Protein AF-0000000080996269 (afdb_homodimer)

Nearest PDB structures (foldseek):
  6e4b-assembly2_C  TM=9.126E-01  e=2.487E-17  Escherichia coli K-12
  6e4b-assembly2_D  TM=9.092E-01  e=4.351E-17  Escherichia coli K-12
  6nru-assembly5_E  TM=9.101E-01  e=2.639E-16  Shigella flexneri 2a
  4ij6-assembly1_B  TM=9.355E-01  e=2.632E-15  Hydrogenobacter thermophilus TK-6
  4ij5-assembly1_B  TM=9.378E-01  e=7.552E-14  Hydrogenobacter thermophilus TK-6

Secondary structure (DSSP, 8-state):
------------------------------------------------------S--TTSS--SSSS--SS-EEEEEEE---BHHHHTTB--TT-S---B-HHHHHHHHHHHHHTTT---SEEEE-SSHHHHHHHHHHHTT--S-EEE-GGGSPPP-GGGTT-BHHHHHHHSHHHHHHHHH-GGG--BTTB-HHHHHHHHHHHHHHHHHHSS-SEEEEEE-HHHHHHHHHHHTT--GGGTTSB---TT-EEEEEE-TT--EEEEEEEE-GGGSSSSPPP-/---------------------------------------------------------TTSS--SSSS--SS-EEEEEEE---BHHHHTTB--TT-S---B-HHHHHHHHHHHHHTTT---SEEEE-SSHHHHHHHHHHHTT--S-EEE-GGGSPPP-GGGTT-BHHHHHHHSHHHHHHHHH-GGG--BTTB-HHHHHHHHHHHHHHHHHHSS-SEEEEEE-HHHHHHHHHHHHT--GGGTTSB---TT-EEEEEE-TT--EEEEEEEE-GGGSSSSPPP-

Solvent-accessible surface area (backbone atoms only — not comparable to full-atom values): 30002 Å² total; per-residue (Å²): 140,87,82,86,83,90,75,86,73,76,86,78,84,77,80,75,81,80,75,78,73,77,73,76,78,74,75,74,73,74,72,74,71,74,70,71,70,73,63,73,71,68,65,72,78,70,68,66,79,58,60,40,80,73,86,57,44,54,68,13,25,59,51,60,55,83,45,73,38,98,55,49,35,36,42,34,39,31,27,24,27,38,24,48,33,60,76,64,44,28,36,50,50,56,57,61,80,41,37,58,31,72,67,9,50,50,39,19,50,37,49,26,55,22,45,64,60,44,79,56,56,33,33,40,24,10,68,44,42,28,18,33,54,27,42,53,58,38,47,62,93,55,95,52,56,76,45,72,38,76,60,40,42,39,53,66,55,67,91,52,41,68,37,35,49,71,53,39,44,68,77,40,44,67,63,42,48,34,50,50,50,38,39,43,75,28,70,59,96,93,34,38,50,45,50,53,40,44,52,35,24,49,51,38,50,33,56,59,65,72,36,90,70,42,28,37,38,34,26,22,36,61,66,40,46,42,30,39,54,33,49,42,67,66,44,59,52,61,37,58,45,25,50,42,49,29,40,45,13,34,29,33,37,39,26,46,40,54,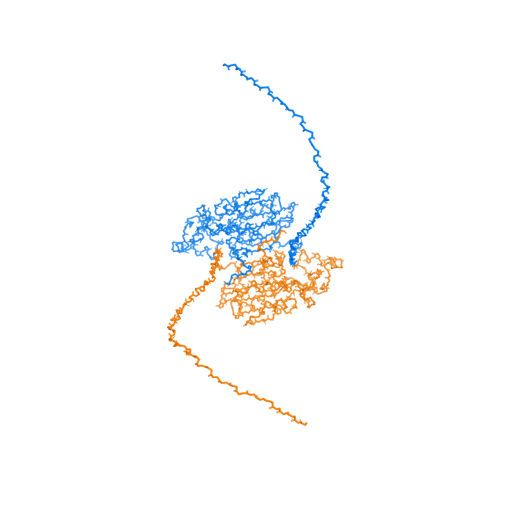34,21,31,25,41,50,29,32,33,39,51,49,52,71,40,91,75,42,45,49,84,98,141,82,89,82,82,84,84,89,81,86,86,83,88,82,79,76,82,75,82,76,74,76,75,78,79,74,73,73,73,72,71,73,72,73,69,70,67,69,60,74,71,66,64,70,76,68,66,66,78,57,61,38,80,73,85,57,44,55,67,11,25,59,50,59,53,84,46,74,38,97,54,50,34,37,42,37,39,30,26,24,27,39,25,49,35,61,75,63,46,28,38,49,49,54,57,60,79,41,36,57,32,73,68,9,48,50,40,20,47,36,49,28,55,22,44,62,61,45,81,55,57,32,37,40,22,10,69,43,42,28,19,34,54,28,42,53,58,39,47,60,93,55,97,50,55,76,45,73,37,76,62,40,42,38,53,68,56,68,90,52,41,67,37,36,50,73,53,40,4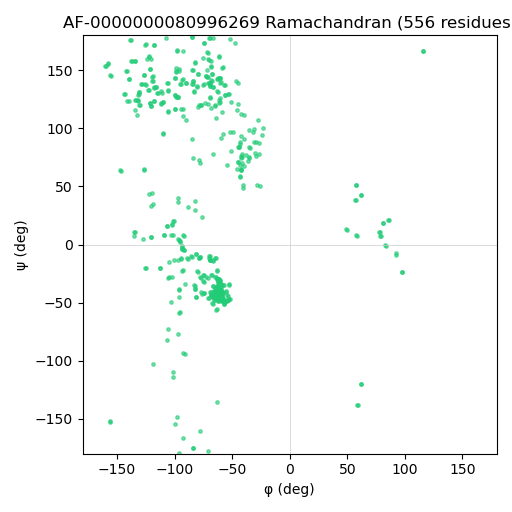4,68,77,39,43,67,63,45,48,34,50,50,49,38,39,43,75,27,69,56,96,93,35,38,50,45,49,52,40,44,53,34,25,48,51,37,49,33,56,59,65,71,38,89,71,42,27,38,37,35,26,22,36,60,66,41,47,41,29,41,54,32,51,42,68,64,45,59,52,61,39,56,45,25,50,44,50,29,39,45,13,34,29,31,36,39,28,46,39,53,33,21,29,26,41,50,29,32,34,40,51,51,50,71,40,93,75,43,43,49,84,95

Organism: Clitoria ternatea (NCBI:txid43366)

pLDDT: mean 80.55, std 27.1, range [15.41, 98.81]

Radius of gyration: 36.07 Å; Cα contacts (8 Å, |Δi|>4): 1103; chains: 2; bounding box: 85×115×119 Å

Sequence (560 aa):
MGSAGFVLCSPSISSSHPFSKPLPTLSLIRCSTSTSELTPDKLPTTGFSLTGGAYDFKKATISLTNELLSSPKKVTLLRHGLSTWNSESRIQGSSDLSVLTKAGEDQAERCKNALQNIYFDQCLASPISRAKQTAEIIWQGRDKPLVYLDSLKEISLYHLEGMKNVDAKQIYPKEYTIWREDPANFQMNGRYPVRDLWKAARDCWKEMLLSSGESFLVVTHKSILRALTCTALGLGPERFRSIDINNGGICVFNFNNRGEAMLEAFNMTAHMYSDHVYPGMGSAGFVLCSPSISSSHPFSKPLPTLSLIRCSTSTSELTPDKLPTTGFSLTGGAYDFKKATISLTNELLSSPKKVTLLRHGLSTWNSESRIQGSSDLSVLTKAGEDQAERCKNALQNIYFDQCLASPISRAKQTAEIIWQGRDKPLVYLDSLKEISLYHLEGMKNVDAKQIYPKEYTIWREDPANFQMNGRYPVRDLWKAARDCWKEMLLSSGESFLVVTHKSILRALTCTALGLGPERFRSIDINNGGICVFNFNNRGEAMLEAFNMTAHMYSDHVYPG

InterPro domains:
  IPR013078 Histidine phosphatase superfamily, clade-1 [PF00300] (76-263)
  IPR013078 Histidine phosphatase superfamily, clade-1 [SM00855] (74-228)
  IPR013078 Histidine phosphatase superfamily, clade-1 [cd07067] (74-267)
  IPR029033 Histidine phosphatase superfamily [G3DSA:3.40.50.1240] (73-277)
  IPR029033 Histidine phosphatase superfamily [SSF53254] (73-272)
  IPR050275 Phosphoglycerate Mutase/Phosphatase [PTHR48100] (69-259)

Structure (mmCIF, N/CA/C/O bac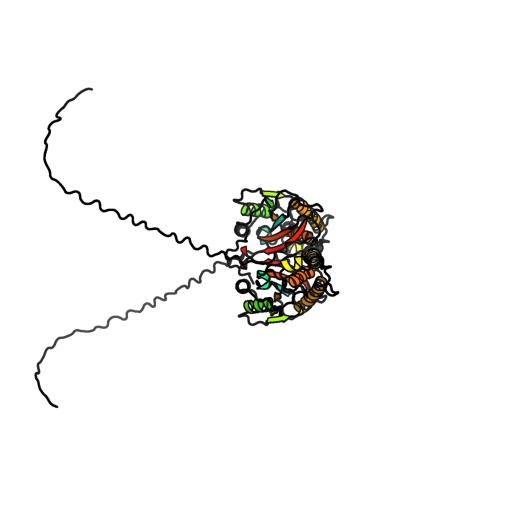kbone):
data_AF-0000000080996269-model_v1
#
loop_
_entity.id
_entity.type
_entity.pdbx_description
1 polymer 2-carboxy-D-arabinitol-1-phosphatase
#
loop_
_atom_site.group_PDB
_atom_site.id
_atom_site.type_symbol
_atom_site.label_atom_id
_atom_site.label_alt_id
_atom_site.label_comp_id
_atom_site.label_asym_id
_atom_site.label_entity_id
_atom_site.label_seq_id
_atom_site.pdbx_PDB_ins_code
_atom_site.Cartn_x
_atom_site.Cartn_y
_atom_site.Cartn_z
_atom_site.occupancy
_atom_site.B_iso_or_equiv
_atom_site.auth_seq_id
_atom_site.auth_comp_id
_atom_site.auth_asym_id
_atom_site.auth_atom_id
_atom_site.pdbx_PDB_model_num
ATOM 1 N N . MET A 1 1 ? 43.562 24.312 86.062 1 18.19 1 MET A N 1
ATOM 2 C CA . MET A 1 1 ? 44.094 23.672 87.25 1 18.19 1 MET A CA 1
ATOM 3 C C . MET A 1 1 ? 44.531 22.234 86.938 1 18.19 1 MET A C 1
ATOM 5 O O . MET A 1 1 ? 43.875 21.531 86.188 1 18.19 1 MET A O 1
ATOM 9 N N . GLY A 1 2 ? 45.531 21.562 87.5 1 19.39 2 GLY A N 1
ATOM 10 C CA . GLY A 1 2 ? 46.781 20.875 87.188 1 19.39 2 GLY A CA 1
ATOM 11 C C . GLY A 1 2 ? 46.625 19.359 87.188 1 19.39 2 GLY A C 1
ATOM 12 O O . GLY A 1 2 ? 47.156 18.672 86.312 1 19.39 2 GLY A O 1
ATOM 13 N N . SER A 1 3 ? 46.031 18.688 88.188 1 15.96 3 SER A N 1
ATOM 14 C CA . SER A 1 3 ? 46.969 17.812 88.875 1 15.96 3 SER A CA 1
ATOM 15 C C . SER A 1 3 ? 46.969 16.406 88.312 1 15.96 3 SER A C 1
ATOM 17 O O . SER A 1 3 ? 48.031 15.875 87.938 1 15.96 3 SER A O 1
ATOM 19 N N . ALA A 1 4 ? 46.156 15.391 88.875 1 16.23 4 ALA A N 1
ATOM 20 C CA . ALA A 1 4 ? 46.781 14.414 89.75 1 16.23 4 ALA A CA 1
ATOM 21 C C . ALA A 1 4 ? 47.125 13.117 89.062 1 16.23 4 ALA A C 1
ATOM 23 O O . ALA A 1 4 ? 46.562 12.844 88 1 16.23 4 ALA A O 1
ATOM 24 N N . GLY A 1 5 ? 47.094 11.984 89.75 1 16.58 5 GLY A N 1
ATOM 25 C CA . GLY A 1 5 ? 48.219 11.141 90.125 1 16.58 5 GLY A CA 1
ATOM 26 C C . GLY A 1 5 ? 48.281 9.852 89.312 1 16.58 5 GLY A C 1
ATOM 27 O O . GLY A 1 5 ? 49.344 9.539 88.75 1 16.58 5 GLY A O 1
ATOM 28 N N . PHE A 1 6 ? 47.5 8.797 89.688 1 17.94 6 PHE A N 1
ATOM 29 C CA . PHE A 1 6 ? 48.094 7.648 90.375 1 17.94 6 PHE A CA 1
ATOM 30 C C . PHE A 1 6 ? 48.344 6.523 89.375 1 17.94 6 PHE A C 1
ATOM 32 O O . PHE A 1 6 ? 47.594 6.344 88.375 1 17.94 6 PHE A O 1
ATOM 39 N N . VAL A 1 7 ? 49.312 5.652 89.562 1 18.64 7 VAL A N 1
ATOM 40 C CA . VAL A 1 7 ? 50.438 4.941 88.938 1 18.64 7 VAL A CA 1
ATOM 41 C C . VAL A 1 7 ? 50 3.51 88.625 1 18.64 7 VAL A C 1
ATOM 43 O O . VAL A 1 7 ? 50.375 2.973 87.562 1 18.64 7 VAL A O 1
ATOM 46 N N . LEU A 1 8 ? 49.031 2.793 89.312 1 17.86 8 LEU A N 1
ATOM 47 C CA . LEU A 1 8 ? 49.594 1.562 89.812 1 17.86 8 LEU A CA 1
ATOM 48 C C . LEU A 1 8 ? 49.562 0.45 88.75 1 17.86 8 LEU A C 1
ATOM 50 O O . LEU A 1 8 ? 48.5 0.043 88.312 1 17.86 8 LEU A O 1
ATOM 54 N N . CYS A 1 9 ? 50.469 0.2 87.938 1 18.3 9 CYS A N 1
ATOM 55 C CA . CYS A 1 9 ? 50.531 -0.545 86.688 1 18.3 9 CYS A CA 1
ATOM 56 C C . CYS A 1 9 ? 50.688 -2.039 86.938 1 18.3 9 CYS A C 1
ATOM 58 O O . CYS A 1 9 ? 50.969 -2.805 86 1 18.3 9 CYS A O 1
ATOM 60 N N . SER A 1 10 ? 50.125 -2.484 88.125 1 17.25 10 SER A N 1
ATOM 61 C CA . SER A 1 10 ? 50.969 -3.619 88.438 1 17.25 10 SER A CA 1
ATOM 62 C C . SER A 1 10 ? 50.875 -4.723 87.375 1 17.25 10 SER A C 1
ATOM 64 O O . SER A 1 10 ? 49.969 -4.727 86.562 1 17.25 10 SER A O 1
ATOM 66 N N . PRO A 1 11 ? 50.75 -6.059 87.938 1 19.25 11 PRO A N 1
ATOM 67 C CA . PRO A 1 11 ? 51.625 -7.23 87.875 1 19.25 11 PRO A CA 1
ATOM 68 C C . PRO A 1 11 ? 51.188 -8.211 86.75 1 19.25 11 PRO A C 1
ATOM 70 O O . PRO A 1 11 ? 50.062 -8.148 86.312 1 19.25 11 PRO A O 1
ATOM 73 N N . SER A 1 12 ? 51.875 -9.344 86.562 1 19.5 12 SER A N 1
ATOM 74 C CA . SER A 1 12 ? 52.594 -10.195 85.625 1 19.5 12 SER A CA 1
ATOM 75 C C . SER A 1 12 ? 51.75 -11.43 85.25 1 19.5 12 SER A C 1
ATOM 77 O O . SER A 1 12 ? 52.031 -12.078 84.25 1 19.5 12 SER A O 1
ATOM 79 N N . ILE A 1 13 ? 50.656 -11.781 86 1 20.16 13 ILE A N 1
ATOM 80 C CA . ILE A 1 13 ? 50.781 -13.211 86.312 1 20.16 13 ILE A CA 1
ATOM 81 C C . ILE A 1 13 ? 50.531 -14.008 85.062 1 20.16 13 ILE A C 1
ATOM 83 O O . ILE A 1 13 ? 49.625 -13.672 84.25 1 20.16 13 ILE A O 1
ATOM 87 N N . SER A 1 14 ? 51.094 -15.211 84.812 1 19.98 14 SER A N 1
ATOM 88 C CA . SER A 1 14 ? 51.719 -16.109 83.812 1 19.98 14 SER A CA 1
ATOM 89 C C . SER A 1 14 ? 50.688 -17.094 83.25 1 19.98 14 SER A C 1
ATOM 91 O O . SER A 1 14 ? 50.906 -17.719 82.25 1 19.98 14 SER A O 1
ATOM 93 N N . SER A 1 15 ? 49.469 -17.234 83.875 1 19.7 15 SER A N 1
ATOM 94 C CA . SER A 1 15 ? 49.188 -18.656 83.938 1 19.7 15 SER A CA 1
ATOM 95 C C . SER A 1 15 ? 48.969 -19.25 82.562 1 19.7 15 SER A C 1
ATOM 97 O O . SER A 1 15 ? 48.688 -18.531 81.625 1 19.7 15 SER A O 1
ATOM 99 N N . SER A 1 16 ? 48.75 -20.609 82.5 1 20.98 16 SER A N 1
ATOM 100 C CA . SER A 1 16 ? 49.125 -21.859 81.875 1 20.98 16 SER A CA 1
ATOM 101 C C . SER A 1 16 ? 48.125 -22.25 80.812 1 20.98 16 SER A C 1
ATOM 103 O O . SER A 1 16 ? 48.438 -23.016 79.875 1 20.98 16 SER A O 1
ATOM 105 N N . HIS A 1 17 ? 46.938 -21.672 80.688 1 22.39 17 HIS A N 1
ATOM 106 C CA . HIS A 1 17 ? 45.969 -22.734 80.438 1 22.39 17 HIS A CA 1
ATOM 107 C C . HIS A 1 17 ? 46.219 -23.344 79.062 1 22.39 17 HIS A C 1
ATOM 109 O O . HIS A 1 17 ? 46.719 -22.672 78.188 1 22.39 17 HIS A O 1
ATOM 115 N N . PRO A 1 18 ? 45.719 -24.609 78.938 1 23.78 18 PRO A N 1
ATOM 116 C CA . PRO A 1 18 ? 46.031 -25.781 78.125 1 23.78 18 PRO A CA 1
ATOM 117 C C . PRO A 1 18 ? 45.656 -25.594 76.688 1 23.78 18 PRO A C 1
ATOM 119 O O . PRO A 1 18 ? 44.938 -24.672 76.312 1 23.78 18 PRO A O 1
ATOM 122 N N . PHE A 1 19 ? 45.875 -26.688 75.875 1 20.86 19 PHE A N 1
ATOM 123 C CA . PHE A 1 19 ? 46.312 -27.094 74.562 1 20.86 19 PHE A CA 1
ATOM 124 C C . PHE A 1 19 ? 45.125 -27.109 73.625 1 20.86 19 PHE A C 1
ATOM 126 O O . PHE A 1 19 ? 45.281 -27.469 72.438 1 20.86 19 PHE A O 1
ATOM 133 N N . SER A 1 20 ? 44.125 -26.281 73.75 1 19.97 20 SER A N 1
ATOM 134 C CA . SER A 1 20 ? 42.969 -26.797 73.062 1 19.97 20 SER A CA 1
ATOM 135 C C . SER A 1 20 ? 43.25 -27.031 71.562 1 19.97 20 SER A C 1
ATOM 137 O O . SER A 1 20 ? 43.875 -26.172 70.938 1 19.97 20 SER A O 1
ATOM 139 N N . LYS A 1 21 ? 43.188 -28.391 71.25 1 26.33 21 LYS A N 1
ATOM 140 C CA . LYS A 1 21 ? 43.469 -29 69.938 1 26.33 21 LYS A CA 1
ATOM 141 C C . LYS A 1 21 ? 42.781 -28.25 68.812 1 26.33 21 LYS A C 1
ATOM 143 O O . LYS A 1 21 ? 41.719 -27.672 69 1 26.33 21 LYS A O 1
ATOM 148 N N . PRO A 1 22 ? 43.5 -28.125 67.688 1 23.33 22 PRO A N 1
ATOM 149 C CA . PRO A 1 22 ? 43.25 -27.25 66.562 1 23.33 22 PRO A CA 1
ATOM 150 C C . PRO A 1 22 ? 41.969 -27.625 65.812 1 23.33 22 PRO A C 1
ATOM 152 O O . PRO A 1 22 ? 41.75 -28.781 65.5 1 23.33 22 PRO A O 1
ATOM 155 N N . LEU A 1 23 ? 40.812 -27.281 66.312 1 23.77 23 LEU A N 1
ATOM 156 C CA . LEU A 1 23 ? 39.656 -27.828 65.625 1 23.77 23 LEU A CA 1
ATOM 157 C C . LEU A 1 23 ? 39.844 -27.672 64.125 1 23.77 23 LEU A C 1
ATOM 159 O O . LEU A 1 23 ? 40.281 -26.641 63.625 1 23.77 23 LEU A O 1
ATOM 163 N N . PRO A 1 24 ? 39.812 -28.891 63.406 1 23.16 24 PRO A N 1
ATOM 164 C CA . PRO A 1 24 ? 40.094 -29 61.969 1 23.16 24 PRO A CA 1
ATOM 165 C C . PRO A 1 24 ? 39.281 -28.016 61.125 1 23.16 24 PRO A C 1
ATOM 167 O O . PRO A 1 24 ? 38.188 -27.594 61.562 1 23.16 24 PRO A O 1
ATOM 170 N N . THR A 1 25 ? 39.969 -27.172 60.344 1 23.28 25 THR A N 1
ATOM 171 C CA . THR A 1 25 ? 39.469 -26.156 59.438 1 23.28 25 THR A CA 1
ATOM 172 C C . THR A 1 25 ? 38.438 -26.734 58.5 1 23.28 25 THR A C 1
ATOM 174 O O . THR A 1 25 ? 38.688 -27.734 57.812 1 23.28 25 THR A O 1
ATOM 177 N N . LEU A 1 26 ? 37.219 -26.875 58.969 1 22.61 26 LEU A N 1
ATOM 178 C CA . LEU A 1 26 ? 36.125 -27.312 58.094 1 22.61 26 LEU A CA 1
ATOM 179 C C . LEU A 1 26 ? 36.25 -26.656 56.719 1 22.61 26 LEU A C 1
ATOM 181 O O . LEU A 1 26 ? 36.281 -25.422 56.625 1 22.61 26 LEU A O 1
ATOM 185 N N . SER A 1 27 ? 36.938 -27.297 55.781 1 21.64 27 SER A N 1
ATOM 186 C CA . SER A 1 27 ? 37.031 -26.875 54.375 1 21.64 27 SER A CA 1
ATOM 187 C C . SER A 1 27 ? 35.656 -26.484 53.844 1 21.64 27 SER A C 1
ATOM 189 O O . SER A 1 27 ? 34.688 -27.266 53.938 1 21.64 27 SER A O 1
ATOM 191 N N . LEU A 1 28 ? 35.25 -25.266 54.094 1 22.92 28 LEU A N 1
ATOM 192 C CA . LEU A 1 28 ? 34.031 -24.75 53.469 1 22.92 28 LEU A CA 1
ATOM 193 C C . LEU A 1 28 ? 34 -25.125 52 1 22.92 28 LEU A C 1
ATOM 195 O O . LEU A 1 28 ? 34.875 -24.781 51.219 1 22.92 28 LEU A O 1
ATOM 199 N N . ILE A 1 29 ? 33.531 -26.359 51.719 1 23.12 29 ILE A N 1
ATOM 200 C CA . ILE A 1 29 ? 33.219 -26.734 50.344 1 23.12 29 ILE A CA 1
ATOM 201 C C . ILE A 1 29 ? 32.469 -25.609 49.656 1 23.12 29 ILE A C 1
ATOM 203 O O . ILE A 1 29 ? 31.391 -25.203 50.094 1 23.12 29 ILE A O 1
ATOM 207 N N . ARG A 1 30 ? 33.25 -24.625 49.125 1 23.91 30 ARG A N 1
ATOM 208 C CA . ARG A 1 30 ? 32.656 -23.625 48.219 1 23.91 30 ARG A CA 1
ATOM 209 C C . ARG A 1 30 ? 31.719 -24.266 47.219 1 23.91 30 ARG A C 1
ATOM 211 O O . ARG A 1 30 ? 32.156 -25.062 46.375 1 23.91 30 ARG A O 1
ATOM 218 N N . CYS A 1 31 ? 30.578 -24.797 47.656 1 22.66 31 CYS A N 1
ATOM 219 C CA . CYS A 1 31 ? 29.609 -25.203 46.656 1 22.66 31 CYS A CA 1
ATOM 220 C C . CYS A 1 31 ? 29.516 -24.172 45.531 1 22.66 31 CYS A C 1
ATOM 222 O O . CYS A 1 31 ? 29.156 -23.016 45.781 1 22.66 31 CYS A O 1
ATOM 224 N N . SER A 1 32 ? 30.5 -24.203 44.625 1 24.2 32 SER A N 1
ATOM 225 C CA . SER A 1 32 ? 30.375 -23.453 43.375 1 24.2 32 SER A CA 1
ATOM 226 C C . SER A 1 32 ? 28.969 -23.609 42.781 1 24.2 32 SER A C 1
ATOM 228 O O . SER A 1 32 ? 28.594 -24.688 42.344 1 24.2 32 SER A O 1
ATOM 230 N N . THR A 1 33 ? 27.922 -23.25 43.5 1 24.81 33 THR A N 1
ATOM 231 C CA . THR A 1 33 ? 26.641 -23.266 42.812 1 24.81 33 THR A CA 1
ATOM 232 C C . THR A 1 33 ? 26.75 -22.625 41.438 1 24.81 33 THR A C 1
ATOM 234 O O . THR A 1 33 ? 26.969 -21.422 41.344 1 24.81 33 THR A O 1
ATOM 237 N N . SER A 1 34 ? 27.422 -23.297 40.469 1 25.44 34 SER A N 1
ATOM 238 C CA . SER A 1 34 ? 27.297 -22.906 39.094 1 25.44 34 SER A CA 1
ATOM 239 C C . SER A 1 34 ? 25.844 -22.594 38.719 1 25.44 34 SER A C 1
ATOM 241 O O . SER A 1 34 ? 25.016 -23.5 38.656 1 25.44 34 SER A O 1
ATOM 243 N N . THR A 1 35 ? 25.219 -21.656 39.375 1 27.34 35 THR A N 1
ATOM 244 C CA . THR A 1 35 ? 23.922 -21.25 38.844 1 27.34 35 THR A CA 1
ATOM 245 C C . THR A 1 35 ? 23.984 -21.125 37.312 1 27.34 35 THR A C 1
ATOM 247 O O . THR A 1 35 ? 24.672 -20.25 36.781 1 27.34 35 THR A O 1
ATOM 250 N N . SER A 1 36 ? 24.016 -22.25 36.625 1 26.62 36 SER A N 1
ATOM 251 C CA . SER A 1 36 ? 23.766 -22.188 35.188 1 26.62 36 SER A CA 1
ATOM 252 C C . SER A 1 36 ? 22.625 -21.219 34.875 1 26.62 36 SER A C 1
ATOM 254 O O . SER A 1 36 ? 21.469 -21.453 35.25 1 26.62 36 SER A O 1
ATOM 256 N N . GLU A 1 37 ? 22.891 -19.969 35.062 1 28.53 37 GLU A N 1
ATOM 257 C CA . GLU A 1 37 ? 21.922 -19.031 34.531 1 28.53 37 GLU A CA 1
ATOM 258 C C . GLU A 1 37 ? 21.375 -19.531 33.188 1 28.53 37 GLU A C 1
ATOM 260 O O . GLU A 1 37 ? 22.109 -19.672 32.219 1 28.53 37 GLU A O 1
ATOM 265 N N . LEU A 1 38 ? 20.438 -20.531 33.25 1 27.67 38 LEU A N 1
ATOM 266 C CA . LEU A 1 38 ? 19.656 -20.766 32.031 1 27.67 38 LEU A CA 1
ATOM 267 C C . LEU A 1 38 ? 19.375 -19.469 31.297 1 27.67 38 LEU A C 1
ATOM 269 O O . LEU A 1 38 ? 18.75 -18.562 31.844 1 27.67 38 LEU A O 1
ATOM 273 N N . THR A 1 39 ? 20.422 -19.016 30.656 1 27.36 39 THR A N 1
ATOM 274 C CA . THR A 1 39 ? 20.125 -17.953 29.703 1 27.36 39 THR A CA 1
ATOM 275 C C . THR A 1 39 ? 18.766 -18.188 29.047 1 27.36 39 THR A C 1
ATOM 277 O O . THR A 1 39 ? 18.453 -19.297 28.625 1 27.36 39 THR A O 1
ATOM 280 N N . PRO A 1 40 ? 17.75 -17.516 29.562 1 29.61 40 PRO A N 1
ATOM 281 C CA . PRO A 1 40 ? 16.5 -17.734 28.828 1 29.61 40 PRO A CA 1
ATOM 282 C C . PRO A 1 40 ? 16.719 -17.984 27.344 1 29.61 40 PRO A C 1
ATOM 284 O O . PRO A 1 40 ? 17.562 -17.328 26.719 1 29.61 40 PRO A O 1
ATOM 287 N N . ASP A 1 41 ? 16.734 -19.203 27 1 27.19 41 ASP A N 1
ATOM 288 C CA . ASP A 1 41 ? 16.656 -19.516 25.578 1 27.19 41 ASP A CA 1
ATOM 289 C C . ASP A 1 41 ? 15.875 -18.453 24.812 1 27.19 41 ASP A C 1
ATOM 291 O O . ASP A 1 41 ? 14.688 -18.25 25.078 1 27.19 41 ASP A O 1
ATOM 295 N N . LYS A 1 42 ? 16.469 -17.312 24.562 1 30.73 42 LYS A N 1
ATOM 296 C CA . LYS A 1 42 ? 15.828 -16.5 23.547 1 30.73 42 LYS A CA 1
ATOM 297 C C . LYS A 1 42 ? 15.086 -17.359 22.531 1 30.73 42 LYS A C 1
ATOM 299 O O . LYS A 1 42 ? 15.672 -18.25 21.922 1 30.73 42 LYS A O 1
ATOM 304 N N . LEU A 1 43 ? 13.906 -17.641 22.797 1 30.27 43 LEU A N 1
ATOM 305 C CA . LEU A 1 43 ? 13.141 -18.25 21.719 1 30.27 43 LEU A CA 1
ATOM 306 C C . LEU A 1 43 ? 13.68 -17.828 20.359 1 30.27 43 LEU A C 1
ATOM 308 O O . LEU A 1 43 ? 13.969 -16.641 20.141 1 30.27 43 LEU A O 1
ATOM 312 N N . PRO A 1 44 ? 14.32 -18.641 19.672 1 31.83 44 PRO A N 1
ATOM 313 C CA . PRO A 1 44 ? 14.711 -18.188 18.344 1 31.83 44 PRO A CA 1
ATOM 314 C C . PRO A 1 44 ? 13.719 -17.203 17.734 1 31.83 44 PRO A C 1
ATOM 316 O O . PRO A 1 44 ? 12.508 -17.438 17.781 1 31.83 44 PRO A O 1
ATOM 319 N N . THR A 1 45 ? 13.781 -15.977 17.906 1 35.5 45 THR A N 1
ATOM 320 C CA . THR A 1 45 ? 13.047 -15.117 16.984 1 35.5 45 THR A CA 1
ATOM 321 C C . THR A 1 45 ? 12.914 -15.773 15.617 1 35.5 45 THR A C 1
ATOM 323 O O . THR A 1 45 ? 13.875 -15.805 14.844 1 35.5 45 THR A O 1
ATOM 326 N N . THR A 1 46 ? 12.492 -16.922 15.438 1 36.59 46 THR A N 1
ATOM 327 C CA . THR A 1 46 ? 12.32 -17.578 14.141 1 36.59 46 THR A CA 1
ATOM 328 C C . THR A 1 46 ? 11.742 -16.594 13.125 1 36.59 46 THR A C 1
ATOM 330 O O . THR A 1 46 ? 10.523 -16.375 13.086 1 36.59 46 THR A O 1
ATOM 333 N N . GLY A 1 47 ? 12.273 -15.438 12.945 1 44.59 47 GLY A N 1
ATOM 334 C CA . GLY A 1 47 ? 11.914 -14.547 11.852 1 44.59 47 GLY A CA 1
ATOM 335 C C . GLY A 1 47 ? 11.594 -15.289 10.57 1 44.59 47 GLY A C 1
ATOM 336 O O . GLY A 1 47 ? 12.438 -16 10.031 1 44.59 47 GLY A O 1
ATOM 337 N N . PHE A 1 48 ? 10.461 -15.727 10.438 1 48.28 48 PHE A N 1
ATOM 338 C CA . PHE A 1 48 ? 10.055 -16.328 9.172 1 48.28 48 PHE A CA 1
ATOM 339 C C . PHE A 1 48 ? 10.562 -15.516 7.996 1 48.28 48 PHE A C 1
ATOM 341 O O . PHE A 1 48 ? 10.539 -14.281 8.031 1 48.28 48 PHE A O 1
ATOM 348 N N . SER A 1 49 ? 11.461 -16.078 7.273 1 54.53 49 SER A N 1
ATOM 349 C CA . SER A 1 49 ? 11.945 -15.469 6.039 1 54.53 49 SER A CA 1
ATOM 350 C C . SER A 1 49 ? 10.789 -15.102 5.117 1 54.53 49 SER A C 1
ATOM 352 O O . SER A 1 49 ? 9.938 -15.945 4.809 1 54.53 49 SER A O 1
ATOM 354 N N . LEU A 1 50 ? 10.336 -13.922 5.105 1 65.38 50 LEU A N 1
ATOM 355 C CA . LEU A 1 50 ? 9.43 -13.438 4.074 1 65.38 50 LEU A CA 1
ATOM 356 C C . LEU A 1 50 ? 10.195 -13.102 2.795 1 65.38 50 LEU A C 1
ATOM 358 O O . LEU A 1 50 ? 11.336 -12.641 2.85 1 65.38 50 LEU A O 1
ATOM 362 N N . THR A 1 51 ? 9.797 -13.797 1.77 1 61.72 51 THR A N 1
ATOM 363 C CA . THR A 1 51 ? 10.445 -13.43 0.515 1 61.72 51 THR A CA 1
ATOM 364 C C . THR A 1 51 ? 9.625 -12.383 -0.23 1 61.72 51 THR A C 1
ATOM 366 O O . THR A 1 51 ? 8.398 -12.477 -0.302 1 61.72 51 THR A O 1
ATOM 369 N N . GLY A 1 52 ? 9.984 -11.133 -0.399 1 56.66 52 GLY A N 1
ATOM 370 C CA . GLY A 1 52 ? 9.508 -10.016 -1.193 1 56.66 52 GLY A CA 1
ATOM 371 C C . GLY A 1 52 ? 10.617 -9.25 -1.881 1 56.66 52 GLY A C 1
ATOM 372 O O . GLY A 1 52 ? 10.383 -8.188 -2.463 1 56.66 52 GLY A O 1
ATOM 373 N N . GLY A 1 53 ? 11.82 -9.734 -1.821 1 56.22 53 GLY A N 1
ATOM 374 C CA . GLY A 1 53 ? 12.969 -8.891 -2.127 1 56.22 53 GLY A CA 1
ATOM 375 C C . GLY A 1 53 ? 13.188 -8.695 -3.615 1 56.22 53 GLY A C 1
ATOM 376 O O . GLY A 1 53 ? 13.922 -9.453 -4.246 1 56.22 53 GLY A O 1
ATOM 377 N N . ALA A 1 54 ? 12.211 -7.816 -4.227 1 56.03 54 ALA A N 1
ATOM 378 C CA . ALA A 1 54 ? 12.617 -7.41 -5.57 1 56.03 54 ALA A CA 1
ATOM 379 C C . ALA A 1 54 ? 13.969 -6.707 -5.547 1 56.03 54 ALA A C 1
ATOM 381 O O . ALA A 1 54 ? 14.109 -5.641 -4.945 1 56.03 54 ALA A O 1
ATOM 382 N N . TYR A 1 55 ? 15.133 -7.363 -5.785 1 56.62 55 TYR A N 1
ATOM 383 C CA . TYR A 1 55 ? 16.484 -6.816 -5.734 1 56.62 55 TYR A CA 1
ATOM 384 C C . TYR A 1 55 ? 16.656 -5.707 -6.762 1 56.62 55 TYR A C 1
ATOM 386 O O . TYR A 1 55 ? 17.359 -4.719 -6.504 1 56.62 55 TYR A O 1
ATOM 394 N N . ASP A 1 56 ? 15.969 -5.816 -7.871 1 71.69 56 ASP A N 1
ATOM 395 C CA . ASP A 1 56 ? 16.156 -4.781 -8.883 1 71.69 56 ASP A CA 1
ATOM 396 C C . ASP A 1 56 ? 14.805 -4.324 -9.445 1 71.69 56 ASP A C 1
ATOM 398 O O . ASP A 1 56 ? 13.992 -5.148 -9.867 1 71.69 56 ASP A O 1
ATOM 402 N N . PHE A 1 57 ? 14.539 -3.064 -9.18 1 81.75 57 PHE A N 1
ATOM 403 C CA . PHE A 1 57 ? 13.305 -2.5 -9.719 1 81.75 57 PHE A CA 1
ATOM 404 C C . PHE A 1 57 ? 13.602 -1.292 -10.594 1 81.75 57 PHE A C 1
ATOM 406 O O . PHE A 1 57 ? 12.914 -0.272 -10.516 1 81.75 57 PHE A O 1
ATOM 413 N N . LYS A 1 58 ? 14.672 -1.542 -11.422 1 81.19 58 LYS A N 1
ATOM 414 C CA . LYS A 1 58 ? 15.008 -0.514 -12.398 1 81.19 58 LYS A CA 1
ATOM 415 C C . LYS A 1 58 ? 13.844 -0.276 -13.359 1 81.19 58 LYS A C 1
ATOM 417 O O . LYS A 1 58 ? 13.242 -1.227 -13.859 1 81.19 58 LYS A O 1
ATOM 422 N N . LYS A 1 59 ? 13.383 1 -13.492 1 82.56 59 LYS A N 1
ATOM 423 C CA . LYS A 1 59 ? 12.359 1.491 -14.414 1 82.56 59 LYS A CA 1
ATOM 424 C C . LYS A 1 59 ? 10.961 1.143 -13.922 1 82.56 59 LYS A C 1
ATOM 426 O O . LYS A 1 59 ? 9.992 1.199 -14.695 1 82.56 59 LYS A O 1
ATOM 431 N N . ALA A 1 60 ? 10.883 0.68 -12.703 1 83.94 60 ALA A N 1
ATOM 432 C CA . ALA A 1 60 ? 9.578 0.351 -12.125 1 83.94 60 ALA A CA 1
ATOM 433 C C . ALA A 1 60 ? 8.688 1.588 -12.039 1 83.94 60 ALA A C 1
ATOM 435 O O . ALA A 1 60 ? 7.469 1.494 -12.164 1 83.94 60 ALA A O 1
ATOM 436 N N . THR A 1 61 ? 9.328 2.691 -11.742 1 87.62 61 THR A N 1
ATOM 437 C CA . THR A 1 61 ? 8.664 3.988 -11.711 1 87.62 61 THR A CA 1
ATOM 438 C C . THR A 1 61 ? 9.547 5.062 -12.344 1 87.62 61 THR A C 1
ATOM 440 O O . THR A 1 61 ? 10.633 4.766 -12.844 1 87.62 61 THR A O 1
ATOM 443 N N . ILE A 1 62 ? 8.945 6.195 -12.406 1 88.62 62 ILE A N 1
ATOM 444 C CA . ILE A 1 62 ? 9.703 7.316 -12.945 1 88.62 62 ILE A CA 1
ATOM 445 C C . ILE A 1 62 ? 10.555 7.945 -11.844 1 88.62 62 ILE A C 1
ATOM 447 O O . ILE A 1 62 ? 10.094 8.086 -10.711 1 88.62 62 ILE A O 1
ATOM 451 N N . SER A 1 63 ? 11.758 8.32 -12.227 1 92.62 63 SER A N 1
ATOM 452 C CA . SER A 1 63 ? 12.664 8.953 -11.273 1 92.62 63 SER A CA 1
ATOM 453 C C . SER A 1 63 ? 12.031 10.195 -10.648 1 92.62 63 SER A C 1
ATOM 455 O O . SER A 1 63 ? 11.445 11.023 -11.352 1 92.62 63 SER A O 1
ATOM 457 N N . LEU A 1 64 ? 12.219 10.32 -9.344 1 93.94 64 LEU A N 1
ATOM 458 C CA . LEU A 1 64 ? 11.688 11.484 -8.641 1 93.94 64 LEU A CA 1
ATOM 459 C C . LEU A 1 64 ? 12.75 12.578 -8.523 1 93.94 64 LEU A C 1
ATOM 461 O O . LEU A 1 64 ? 12.438 13.711 -8.156 1 93.94 64 LEU A O 1
ATOM 465 N N . THR A 1 65 ? 13.969 12.266 -8.812 1 93.25 65 THR A N 1
ATOM 466 C CA . THR A 1 65 ? 15.055 13.219 -8.633 1 93.25 65 THR A CA 1
ATOM 467 C C . THR A 1 65 ? 15.641 13.641 -9.977 1 93.25 65 THR A C 1
ATOM 469 O O . THR A 1 65 ? 16.312 14.664 -10.07 1 93.25 65 THR A O 1
ATOM 472 N N . ASN A 1 66 ? 15.469 12.93 -11.039 1 89.06 66 ASN A N 1
ATOM 473 C CA . ASN A 1 66 ? 16.047 13.141 -12.367 1 89.06 66 ASN A CA 1
ATOM 474 C C . ASN A 1 66 ? 17.578 13.164 -12.32 1 89.06 66 ASN A C 1
ATOM 476 O O . ASN A 1 66 ? 18.219 13.734 -13.203 1 89.06 66 ASN A O 1
ATOM 480 N N . GLU A 1 67 ? 18.172 12.844 -11.203 1 91.5 67 GLU A N 1
ATOM 481 C CA . GLU A 1 67 ? 19.609 12.656 -11.016 1 91.5 67 GLU A CA 1
ATOM 482 C C . GLU A 1 67 ? 19.891 11.391 -10.211 1 91.5 67 GLU A C 1
ATOM 484 O O . GLU A 1 67 ? 19.031 10.914 -9.469 1 91.5 67 GLU A O 1
ATOM 489 N N . LEU A 1 68 ? 21.094 10.898 -10.383 1 92.88 68 LEU A N 1
ATOM 490 C CA . LEU A 1 68 ? 21.469 9.68 -9.68 1 92.88 68 LEU A CA 1
ATOM 491 C C . LEU A 1 68 ? 21.719 9.969 -8.203 1 92.88 68 LEU A C 1
ATOM 493 O O . LEU A 1 68 ? 22.344 10.969 -7.855 1 92.88 68 LEU A O 1
ATOM 497 N N . LEU A 1 69 ? 21.25 9.117 -7.41 1 94.44 69 LEU A N 1
ATOM 498 C CA . LEU A 1 69 ? 21.5 9.18 -5.973 1 94.44 69 LEU A CA 1
ATOM 499 C C . LEU A 1 69 ? 22.812 8.516 -5.621 1 94.44 69 LEU A C 1
ATOM 501 O O . LEU A 1 69 ? 23.234 7.57 -6.297 1 94.44 69 LEU A O 1
ATOM 505 N N . SER A 1 70 ? 23.438 8.992 -4.562 1 92.62 70 SER A N 1
ATOM 506 C CA . SER A 1 70 ? 24.703 8.43 -4.113 1 92.62 70 SER A CA 1
ATOM 507 C C . SER A 1 70 ? 24.516 7.016 -3.566 1 92.62 70 SER A C 1
ATOM 509 O O . SER A 1 70 ? 25.453 6.207 -3.588 1 92.62 70 SER A O 1
ATOM 511 N N . SER A 1 71 ? 23.281 6.746 -3.076 1 94 71 SER A N 1
ATOM 512 C CA . SER A 1 71 ? 22.938 5.438 -2.527 1 94 71 SER A CA 1
ATOM 513 C C . SER A 1 71 ? 21.422 5.207 -2.559 1 94 71 SER A C 1
ATOM 515 O O . SER A 1 71 ? 20.641 6.16 -2.625 1 94 71 SER A O 1
ATOM 517 N N . PRO A 1 72 ? 21.062 3.961 -2.562 1 95.06 72 PRO A N 1
ATOM 518 C CA . PRO A 1 72 ? 19.641 3.693 -2.389 1 95.06 72 PRO A CA 1
ATOM 519 C C . PRO A 1 72 ? 19.078 4.25 -1.078 1 95.06 72 PRO A C 1
ATOM 521 O O . PRO A 1 72 ? 19.828 4.422 -0.113 1 95.06 72 PRO A O 1
ATOM 524 N N . LYS A 1 73 ? 17.844 4.562 -1.06 1 96.81 73 LYS A N 1
ATOM 525 C CA . LYS A 1 73 ? 17.219 5.16 0.116 1 96.81 73 LYS A CA 1
ATOM 526 C C . LYS A 1 73 ? 15.984 4.375 0.546 1 96.81 73 LYS A C 1
ATOM 528 O O . LYS A 1 73 ? 15.305 3.773 -0.288 1 96.81 73 LYS A O 1
ATOM 533 N N . LYS A 1 74 ? 15.75 4.328 1.777 1 97.12 74 LYS A N 1
ATOM 534 C CA . LYS A 1 74 ? 14.516 3.816 2.371 1 97.12 74 LYS A CA 1
ATOM 535 C C . LYS A 1 74 ? 13.797 4.906 3.154 1 97.12 74 LYS A C 1
ATOM 537 O O . LYS A 1 74 ? 14.375 5.539 4.039 1 97.12 74 LYS A O 1
ATOM 542 N N . VAL A 1 75 ? 12.602 5.148 2.816 1 97.94 75 VAL A N 1
ATOM 543 C CA . VAL A 1 75 ? 11.828 6.211 3.451 1 97.94 75 VAL A CA 1
ATOM 544 C C . VAL A 1 75 ? 10.578 5.625 4.102 1 97.94 75 VAL A C 1
ATOM 546 O O . VAL A 1 75 ? 9.766 4.988 3.434 1 97.94 75 VAL A O 1
ATOM 549 N N . THR A 1 76 ? 10.469 5.777 5.363 1 98 76 THR A N 1
ATOM 550 C CA . THR A 1 76 ? 9.289 5.395 6.137 1 98 76 THR A CA 1
ATOM 551 C C . THR A 1 76 ? 8.406 6.609 6.418 1 98 76 THR A C 1
ATOM 553 O O . THR A 1 76 ? 8.844 7.562 7.066 1 98 76 THR A O 1
ATOM 556 N N . LEU A 1 77 ? 7.199 6.586 5.898 1 98.38 77 LEU A N 1
ATOM 557 C CA . LEU A 1 77 ? 6.234 7.664 6.066 1 98.38 77 LEU A CA 1
ATOM 558 C C . LEU A 1 77 ? 5.219 7.32 7.156 1 98.38 77 LEU A C 1
ATOM 560 O O . LEU A 1 77 ? 4.766 6.18 7.246 1 98.38 77 LEU A O 1
ATOM 564 N N . LEU A 1 78 ? 4.848 8.336 7.883 1 97.88 78 LEU A N 1
ATOM 565 C CA . LEU A 1 78 ? 3.936 8.133 9 1 97.88 78 LEU A CA 1
ATOM 566 C C . LEU A 1 78 ? 2.969 9.305 9.133 1 97.88 78 LEU A C 1
ATOM 568 O O . LEU A 1 78 ? 3.387 10.469 9.117 1 97.88 78 LEU A O 1
ATOM 572 N N . ARG A 1 79 ? 1.702 8.969 9.219 1 98.12 79 ARG A N 1
ATOM 573 C CA . ARG A 1 79 ? 0.729 10.008 9.531 1 98.12 79 ARG A CA 1
ATOM 574 C C . ARG A 1 79 ? 0.707 10.305 11.031 1 98.12 79 ARG A C 1
ATOM 576 O O . ARG A 1 79 ? 0.815 9.391 11.852 1 98.12 79 ARG A O 1
ATOM 583 N N . HIS A 1 80 ? 0.46 11.5 11.375 1 98.31 80 HIS A N 1
ATOM 584 C CA . HIS A 1 80 ? 0.408 11.883 12.781 1 98.31 80 HIS A CA 1
ATOM 585 C C . HIS A 1 80 ? -0.698 11.133 13.516 1 98.31 80 HIS A C 1
ATOM 587 O O . HIS A 1 80 ? -1.604 10.586 12.891 1 98.31 80 HIS A O 1
ATOM 593 N N . GLY A 1 81 ? -0.562 11.133 14.867 1 97.19 81 GLY A N 1
ATOM 594 C CA . GLY A 1 81 ? -1.584 10.516 15.695 1 97.19 81 GLY A CA 1
ATOM 595 C C . GLY A 1 81 ? -2.895 11.273 15.695 1 97.19 81 GLY A C 1
ATOM 596 O O . GLY A 1 81 ? -2.979 12.375 15.148 1 97.19 81 GLY A O 1
ATOM 597 N N . LEU A 1 82 ? -3.826 10.719 16.391 1 96.56 82 LEU A N 1
ATOM 598 C CA . LEU A 1 82 ? -5.164 11.289 16.469 1 96.56 82 LEU A CA 1
ATOM 599 C C . LEU A 1 82 ? -5.129 12.688 17.078 1 96.56 82 LEU A C 1
ATOM 601 O O . LEU A 1 82 ? -4.68 12.859 18.219 1 96.56 82 LEU A O 1
ATOM 605 N N . SER A 1 83 ? -5.617 13.625 16.344 1 97.5 83 SER A N 1
ATOM 606 C CA . SER A 1 83 ? -5.629 15.008 16.812 1 97.5 83 SER A CA 1
ATOM 607 C C . SER A 1 83 ? -6.992 15.375 17.391 1 97.5 83 SER A C 1
ATOM 609 O O . SER A 1 83 ? -7.969 14.648 17.219 1 97.5 83 SER A O 1
ATOM 611 N N . THR A 1 84 ? -7.055 16.484 18.078 1 97.31 84 THR A N 1
ATOM 612 C CA . THR A 1 84 ? -8.305 17.016 18.609 1 97.31 84 THR A CA 1
ATOM 613 C C . THR A 1 84 ? -9.305 17.281 17.5 1 97.31 84 THR A C 1
ATOM 615 O O . THR A 1 84 ? -10.484 16.953 17.609 1 97.31 84 THR A O 1
ATOM 618 N N . TRP A 1 85 ? -8.852 17.797 16.359 1 95.5 85 TRP A N 1
ATOM 619 C CA . TRP A 1 85 ? -9.758 18.125 15.266 1 95.5 85 TRP A CA 1
ATOM 620 C C . TRP A 1 85 ? -10.188 16.875 14.508 1 95.5 85 TRP A C 1
ATOM 622 O O . TRP A 1 85 ? -11.266 16.844 13.906 1 95.5 85 TRP A O 1
ATOM 632 N N . ASN A 1 86 ? -9.336 15.844 14.492 1 94 86 ASN A N 1
ATOM 633 C CA . ASN A 1 86 ? -9.82 14.547 14.023 1 94 86 ASN A CA 1
ATOM 634 C C . ASN A 1 86 ? -11.023 14.07 14.836 1 94 86 ASN A C 1
ATOM 636 O O . ASN A 1 86 ? -12.047 13.68 14.266 1 94 86 ASN A O 1
ATOM 640 N N . SER A 1 87 ? -10.844 14.086 16.109 1 93.56 87 SER A N 1
ATOM 641 C CA . SER A 1 87 ? -11.859 13.586 17.031 1 93.56 87 SER A CA 1
ATOM 642 C C . SER A 1 87 ? -13.156 14.383 16.906 1 93.56 87 SER A C 1
ATOM 644 O O . SER A 1 87 ? -14.242 13.836 17.078 1 93.56 87 SER A O 1
ATOM 646 N N . GLU A 1 88 ? -13.008 15.562 16.578 1 94.25 88 GLU A N 1
ATOM 647 C CA . GLU A 1 88 ? -14.164 16.453 16.484 1 94.25 88 GLU A CA 1
ATOM 648 C C . GLU A 1 88 ? -14.703 16.5 15.055 1 94.25 88 GLU A C 1
ATOM 650 O O . GLU A 1 88 ? -15.656 17.219 14.766 1 94.25 88 GLU A O 1
ATOM 655 N N . SER A 1 89 ? -13.992 15.797 14.133 1 94.06 89 SER A N 1
ATOM 656 C CA . SER A 1 89 ? -14.367 15.766 12.727 1 94.06 89 SER A CA 1
ATOM 657 C C . SER A 1 89 ? -14.32 17.172 12.109 1 94.06 89 SER A C 1
ATOM 659 O O . SER A 1 89 ? -15.258 17.578 11.43 1 94.06 89 SER A O 1
ATOM 661 N N . ARG A 1 90 ? -13.312 17.906 12.43 1 95.5 90 ARG A N 1
ATOM 662 C CA . ARG A 1 90 ? -13.078 19.234 11.859 1 95.5 90 ARG A CA 1
ATOM 663 C C . ARG A 1 90 ? -12.102 19.172 10.688 1 95.5 90 ARG A C 1
ATOM 665 O O . ARG A 1 90 ? -11.211 18.312 10.672 1 95.5 90 ARG A O 1
ATOM 672 N N . ILE A 1 91 ? -12.305 20.062 9.805 1 93.25 91 ILE A N 1
ATOM 673 C CA . ILE A 1 91 ? -11.359 20.25 8.711 1 93.25 91 ILE A CA 1
ATOM 674 C C . ILE A 1 91 ? -10.07 20.875 9.234 1 93.25 91 ILE A C 1
ATOM 676 O O . ILE A 1 91 ? -10.094 21.969 9.789 1 93.25 91 ILE A O 1
ATOM 680 N N . GLN A 1 92 ? -8.984 20.234 9.062 1 94.25 92 GLN A N 1
ATOM 681 C CA . GLN A 1 92 ? -7.746 20.703 9.688 1 94.25 92 GLN A CA 1
ATOM 682 C C . GLN A 1 92 ? -6.938 21.562 8.719 1 94.25 92 GLN A C 1
ATOM 684 O O . GLN A 1 92 ? -6.66 22.734 9 1 94.25 92 GLN A O 1
ATOM 689 N N . GLY A 1 93 ? -6.574 20.984 7.551 1 93.88 93 GLY A N 1
ATOM 690 C CA . GLY A 1 93 ? -5.715 21.703 6.621 1 93.88 93 GLY A CA 1
ATOM 691 C C . GLY A 1 93 ? -4.383 22.109 7.227 1 93.88 93 GLY A C 1
ATOM 692 O O . GLY A 1 93 ? -3.77 21.328 7.965 1 93.88 93 GLY A O 1
ATOM 693 N N . SER A 1 94 ? -3.918 23.312 6.949 1 94 94 SER A N 1
ATOM 694 C CA . SER A 1 94 ? -2.6 23.766 7.391 1 94 94 SER A CA 1
ATOM 695 C C . SER A 1 94 ? -2.68 24.469 8.742 1 94 94 SER A C 1
ATOM 697 O O . SER A 1 94 ? -1.688 25.031 9.211 1 94 94 SER A O 1
ATOM 699 N N . SER A 1 95 ? -3.828 24.453 9.375 1 95.69 95 SER A N 1
ATOM 700 C CA . SER A 1 95 ? -3.977 25.094 10.68 1 95.69 95 SER A CA 1
ATOM 701 C C . SER A 1 95 ? -3.082 24.438 11.719 1 95.69 95 SER A C 1
ATOM 703 O O . SER A 1 95 ? -2.949 23.219 11.75 1 95.69 95 SER A O 1
ATOM 705 N N . ASP A 1 96 ? -2.559 25.25 12.555 1 97.19 96 ASP A N 1
ATOM 706 C CA . ASP A 1 96 ? -1.695 24.75 13.617 1 97.19 96 ASP A CA 1
ATOM 707 C C . ASP A 1 96 ? -2.451 24.656 14.945 1 97.19 96 ASP A C 1
ATOM 709 O O . ASP A 1 96 ? -1.837 24.578 16.016 1 97.19 96 ASP A O 1
ATOM 713 N N . LEU A 1 97 ? -3.705 24.625 14.914 1 96.56 97 LEU A N 1
ATOM 714 C CA . LEU A 1 97 ? -4.508 24.734 16.125 1 96.56 97 LEU A CA 1
ATOM 715 C C . LEU A 1 97 ? -4.844 23.359 16.688 1 96.56 97 LEU A C 1
ATOM 717 O O . LEU A 1 97 ? -5.18 23.234 17.859 1 96.56 97 LEU A O 1
ATOM 721 N N . SER A 1 98 ? -4.801 22.391 15.922 1 96.81 98 SER A N 1
ATOM 722 C CA . SER A 1 98 ? -5.09 21.047 16.406 1 96.81 98 SER A CA 1
ATOM 723 C C . SER A 1 98 ? -3.854 20.391 17.016 1 96.81 98 SER A C 1
ATOM 725 O O . SER A 1 98 ? -2.748 20.547 16.5 1 96.81 98 SER A O 1
ATOM 727 N N . VAL A 1 99 ? -4.066 19.719 18.141 1 97.88 99 VAL A N 1
ATOM 728 C CA . VAL A 1 99 ? -2.992 19.031 18.844 1 97.88 99 VAL A CA 1
ATOM 729 C C . VAL A 1 99 ? -3.367 17.562 19.047 1 97.88 99 VAL A C 1
ATOM 731 O O . VAL A 1 99 ? -4.484 17.156 18.734 1 97.88 99 VAL A O 1
ATOM 734 N N . LEU A 1 100 ? -2.422 16.797 19.531 1 98 100 LEU A N 1
ATOM 735 C CA . LEU A 1 100 ? -2.719 15.383 19.75 1 98 100 LEU A CA 1
ATOM 736 C C . LEU A 1 100 ? -3.68 15.219 20.938 1 98 100 LEU A C 1
ATOM 738 O O . LEU A 1 100 ? -3.564 15.922 21.938 1 98 100 LEU A O 1
ATOM 742 N N . THR A 1 101 ? -4.621 14.328 20.797 1 97.5 101 THR A N 1
ATOM 743 C CA . THR A 1 101 ? -5.371 13.836 21.938 1 97.5 101 THR A CA 1
ATOM 744 C C . THR A 1 101 ? -4.527 12.867 22.766 1 97.5 101 THR A C 1
ATOM 746 O O . THR A 1 101 ? -3.414 12.516 22.359 1 97.5 101 THR A O 1
ATOM 749 N N . LYS A 1 102 ? -5.062 12.477 23.891 1 97 102 LYS A N 1
ATOM 750 C CA . LYS A 1 102 ? -4.375 11.438 24.641 1 97 102 LYS A CA 1
ATOM 751 C C . LYS A 1 102 ? -4.242 10.156 23.828 1 97 102 LYS A C 1
ATOM 753 O O . LYS A 1 102 ? -3.189 9.516 23.828 1 97 102 LYS A O 1
ATOM 758 N N . ALA A 1 103 ? -5.266 9.805 23.141 1 94 103 ALA A N 1
ATOM 759 C CA . ALA A 1 103 ? -5.227 8.648 22.25 1 94 103 ALA A CA 1
ATOM 760 C C . ALA A 1 103 ? -4.164 8.828 21.172 1 94 103 ALA A C 1
ATOM 762 O O . ALA A 1 103 ? -3.488 7.871 20.797 1 94 103 ALA A O 1
ATOM 763 N N . GLY A 1 104 ? -4.07 10.008 20.703 1 96.44 104 GLY A N 1
ATOM 764 C CA . GLY A 1 104 ? -3.053 10.312 19.703 1 96.44 104 GLY A CA 1
ATOM 765 C C . GLY A 1 104 ? -1.639 10.156 20.219 1 96.44 104 GLY A C 1
ATOM 766 O O . GLY A 1 104 ? -0.756 9.672 19.516 1 96.44 104 GLY A O 1
ATOM 767 N N . GLU A 1 105 ? -1.445 10.578 21.422 1 97.25 105 GLU A N 1
ATOM 768 C CA . GLU A 1 105 ? -0.15 10.383 22.062 1 97.25 105 GLU A CA 1
ATOM 769 C C . GLU A 1 105 ? 0.161 8.898 22.234 1 97.25 105 GLU A C 1
ATOM 771 O O . GLU A 1 105 ? 1.291 8.469 22 1 97.25 105 GLU A O 1
ATOM 776 N N . ASP A 1 106 ? -0.843 8.211 22.609 1 94.56 106 ASP A N 1
ATOM 777 C CA . ASP A 1 106 ? -0.681 6.766 22.75 1 94.56 106 ASP A CA 1
ATOM 778 C C . ASP A 1 106 ? -0.332 6.121 21.406 1 94.56 106 ASP A C 1
ATOM 780 O O . ASP A 1 106 ? 0.5 5.211 21.344 1 94.56 106 ASP A O 1
ATOM 784 N N . GLN A 1 107 ? -0.94 6.535 20.406 1 93.5 107 GLN A N 1
ATOM 785 C CA . GLN A 1 107 ? -0.626 6.051 19.062 1 93.5 107 GLN A CA 1
ATOM 786 C C . GLN A 1 107 ? 0.832 6.324 18.703 1 93.5 107 GLN A C 1
ATOM 788 O O . GLN A 1 107 ? 1.518 5.453 18.172 1 93.5 107 GLN A O 1
ATOM 793 N N . ALA A 1 108 ? 1.251 7.52 19.016 1 96.12 108 ALA A N 1
ATOM 794 C CA . ALA A 1 108 ? 2.639 7.887 18.75 1 96.12 108 ALA A CA 1
ATOM 795 C C . ALA A 1 108 ? 3.602 6.992 19.516 1 96.12 108 ALA A C 1
ATOM 797 O O . ALA A 1 108 ? 4.629 6.566 18.984 1 96.12 108 ALA A O 1
ATOM 798 N N . GLU A 1 109 ? 3.246 6.703 20.688 1 95.25 109 GLU A N 1
ATOM 799 C CA . GLU A 1 109 ? 4.074 5.82 21.5 1 95.25 109 GLU A CA 1
ATOM 800 C C . GLU A 1 109 ? 4.125 4.414 20.922 1 95.25 109 GLU A C 1
ATOM 802 O O . GLU A 1 109 ? 5.18 3.773 20.922 1 95.25 109 GLU A O 1
ATOM 807 N N . ARG A 1 110 ? 3.039 3.969 20.5 1 91.62 110 ARG A N 1
ATOM 808 C CA . ARG A 1 110 ? 2.994 2.656 19.859 1 91.62 110 ARG A CA 1
ATOM 809 C C . ARG A 1 110 ? 3.861 2.625 18.609 1 91.62 110 ARG A C 1
ATOM 811 O O . ARG A 1 110 ? 4.527 1.625 18.328 1 91.62 110 ARG A O 1
ATOM 818 N N . CYS A 1 111 ? 3.795 3.693 17.859 1 93.75 111 CYS A N 1
ATOM 819 C CA . CYS A 1 111 ? 4.66 3.795 16.688 1 93.75 111 CYS A CA 1
ATOM 820 C C . CYS A 1 111 ? 6.129 3.771 17.094 1 93.75 111 CYS A C 1
ATOM 822 O O . CYS A 1 111 ? 6.941 3.102 16.453 1 93.75 111 CYS A O 1
ATOM 824 N N . LYS A 1 112 ? 6.441 4.535 18.109 1 94.56 112 LYS A N 1
ATOM 825 C CA . LYS A 1 112 ? 7.801 4.531 18.641 1 94.56 112 LYS A CA 1
ATOM 826 C C . LYS A 1 112 ? 8.273 3.113 18.938 1 94.56 112 LYS A C 1
ATOM 828 O O . LYS A 1 112 ? 9.359 2.709 18.516 1 94.56 112 LYS A O 1
ATOM 833 N N . ASN A 1 113 ? 7.43 2.373 19.594 1 90.5 113 ASN A N 1
ATOM 834 C CA . ASN A 1 113 ? 7.762 1 19.969 1 90.5 113 ASN A CA 1
ATOM 835 C C . ASN A 1 113 ? 7.898 0.107 18.734 1 90.5 113 ASN A C 1
ATOM 837 O O . ASN A 1 113 ? 8.828 -0.699 18.641 1 90.5 113 ASN A O 1
ATOM 841 N N . ALA A 1 114 ? 6.988 0.257 17.875 1 89.31 114 ALA A N 1
ATOM 842 C CA . ALA A 1 114 ? 6.984 -0.562 16.672 1 89.31 114 ALA A CA 1
ATOM 843 C C . ALA A 1 114 ? 8.258 -0.338 15.852 1 89.31 114 ALA A C 1
ATOM 845 O O . ALA A 1 114 ? 8.742 -1.253 15.18 1 89.31 114 ALA A O 1
ATOM 846 N N . LEU A 1 115 ? 8.797 0.851 15.906 1 92.81 115 LEU A N 1
ATOM 847 C CA . LEU A 1 115 ? 9.922 1.23 15.055 1 92.81 115 LEU A CA 1
ATOM 848 C C . LEU A 1 115 ? 11.234 1.188 15.844 1 92.81 115 LEU A C 1
ATOM 850 O O . LEU A 1 115 ? 12.273 1.626 15.344 1 92.81 115 LEU A O 1
ATOM 854 N N . GLN A 1 116 ? 11.234 0.714 16.984 1 90.38 116 GLN A N 1
ATOM 855 C CA . GLN A 1 116 ? 12.352 0.847 17.906 1 90.38 116 GLN A CA 1
ATOM 856 C C . GLN A 1 116 ? 13.602 0.152 17.359 1 90.38 116 GLN A C 1
ATOM 858 O O . GLN A 1 116 ? 14.727 0.582 17.625 1 90.38 116 GLN A O 1
ATOM 863 N N . ASN A 1 117 ? 13.469 -0.906 16.562 1 88.88 117 ASN A N 1
ATOM 864 C CA . ASN A 1 117 ? 14.609 -1.674 16.078 1 88.88 117 ASN A CA 1
ATOM 865 C C . ASN A 1 117 ? 15.047 -1.206 14.688 1 88.88 117 ASN A C 1
ATOM 867 O O . ASN A 1 117 ? 15.953 -1.783 14.094 1 88.88 117 ASN A O 1
ATOM 871 N N . ILE A 1 118 ? 14.422 -0.218 14.18 1 91.69 118 ILE A N 1
ATOM 872 C CA . ILE A 1 118 ? 14.758 0.291 12.852 1 91.69 118 ILE A CA 1
ATOM 873 C C . ILE A 1 118 ? 15.672 1.505 12.984 1 91.69 118 ILE A C 1
ATOM 875 O O . ILE A 1 118 ? 15.383 2.436 13.734 1 91.69 118 ILE A O 1
ATOM 879 N N . TYR A 1 119 ? 16.781 1.432 12.305 1 94.5 119 TYR A N 1
ATOM 880 C CA . TYR A 1 119 ? 17.734 2.541 12.289 1 94.5 119 TYR A CA 1
ATOM 881 C C . TYR A 1 119 ? 17.297 3.615 11.297 1 94.5 119 TYR A C 1
ATOM 883 O O . TYR A 1 119 ? 16.859 3.305 10.188 1 94.5 119 TYR A O 1
ATOM 891 N N . PHE A 1 120 ? 17.406 4.859 11.711 1 96.81 120 PHE A N 1
ATOM 892 C CA . PHE A 1 120 ? 17.156 6.008 10.844 1 96.81 120 PHE A CA 1
ATOM 893 C C . PHE A 1 120 ? 18.312 6.996 10.914 1 96.81 120 PHE A C 1
ATOM 895 O O . PHE A 1 120 ? 18.859 7.246 11.992 1 96.81 120 PHE A O 1
ATOM 902 N N . ASP A 1 121 ? 18.688 7.504 9.789 1 97.25 121 ASP A N 1
ATOM 903 C CA . ASP A 1 121 ? 19.703 8.562 9.742 1 97.25 121 ASP A CA 1
ATOM 904 C C . ASP A 1 121 ? 19.109 9.898 10.203 1 97.25 121 ASP A C 1
ATOM 906 O O . ASP A 1 121 ? 19.828 10.727 10.758 1 97.25 121 ASP A O 1
ATOM 910 N N . GLN A 1 122 ? 17.844 10.117 9.945 1 96.69 122 GLN A N 1
ATOM 911 C CA . GLN A 1 122 ? 17.172 11.367 10.289 1 96.69 122 GLN A CA 1
ATOM 912 C C . GLN A 1 122 ? 15.656 11.188 10.344 1 96.69 122 GLN A C 1
ATOM 914 O O . GLN A 1 122 ? 15.109 10.281 9.703 1 96.69 122 GLN A O 1
ATOM 919 N N . CYS A 1 123 ? 15.039 12.031 11.125 1 98.12 123 CYS A N 1
ATOM 920 C CA . CYS A 1 123 ? 13.594 12.195 11.117 1 98.12 123 CYS A CA 1
ATOM 921 C C . CYS A 1 123 ? 13.195 13.547 10.539 1 98.12 123 CYS A C 1
ATOM 923 O O . CYS A 1 123 ? 13.719 14.578 10.953 1 98.12 123 CYS A O 1
ATOM 925 N N . LEU A 1 124 ? 12.422 13.508 9.555 1 98.06 124 LEU A N 1
ATOM 926 C CA . LEU A 1 124 ? 11.844 14.703 8.945 1 98.06 124 LEU A CA 1
ATOM 927 C C . LEU A 1 124 ? 10.367 14.828 9.305 1 98.06 124 LEU A C 1
ATOM 929 O O . LEU A 1 124 ? 9.617 13.852 9.234 1 98.06 124 LEU A O 1
ATOM 933 N N . ALA A 1 125 ? 9.93 16.031 9.734 1 98.38 125 ALA A N 1
ATOM 934 C CA . ALA A 1 125 ? 8.547 16.141 10.18 1 98.38 125 ALA A CA 1
ATOM 935 C C . ALA A 1 125 ? 7.945 17.484 9.75 1 98.38 125 ALA A C 1
ATOM 937 O O . ALA A 1 125 ? 8.672 18.453 9.547 1 98.38 125 ALA A O 1
ATOM 938 N N . SER A 1 126 ? 6.648 17.453 9.523 1 98.25 126 SER A N 1
ATOM 939 C CA . SER A 1 126 ? 5.918 18.703 9.391 1 98.25 126 SER A CA 1
ATOM 940 C C . SER A 1 126 ? 6.02 19.531 10.664 1 98.25 126 SER A C 1
ATOM 942 O O . SER A 1 126 ? 5.941 19 11.773 1 98.25 126 SER A O 1
ATOM 944 N N . PRO A 1 127 ? 6.113 20.875 10.531 1 98.06 127 PRO A N 1
ATOM 945 C CA . PRO A 1 127 ? 6.195 21.734 11.719 1 98.06 127 PRO A CA 1
ATOM 946 C C . PRO A 1 127 ? 4.836 21.953 12.383 1 98.06 127 PRO A C 1
ATOM 948 O O . PRO A 1 127 ? 4.762 22.531 13.477 1 98.06 127 PRO A O 1
ATOM 951 N N . ILE A 1 128 ? 3.768 21.594 11.75 1 98.12 128 ILE A N 1
ATOM 952 C CA . ILE A 1 128 ? 2.441 21.75 12.328 1 98.12 128 ILE A CA 1
ATOM 953 C C . ILE A 1 128 ? 2.326 20.922 13.602 1 98.12 128 ILE A C 1
ATOM 955 O O . ILE A 1 128 ? 2.775 19.766 13.633 1 98.12 128 ILE A O 1
ATOM 959 N N . SER A 1 129 ? 1.669 21.328 14.602 1 98.38 129 SER A N 1
ATOM 960 C CA . SER A 1 129 ? 1.732 20.859 15.984 1 98.38 129 SER A CA 1
ATOM 961 C C . SER A 1 129 ? 1.399 19.375 16.078 1 98.38 129 SER A C 1
ATOM 963 O O . SER A 1 129 ? 2.086 18.625 16.781 1 98.38 129 SER A O 1
ATOM 965 N N . ARG A 1 130 ? 0.343 18.938 15.484 1 98.06 130 ARG A N 1
ATOM 966 C CA . ARG A 1 130 ? -0.074 17.547 15.609 1 98.06 130 ARG A CA 1
ATOM 967 C C . ARG A 1 130 ? 0.998 16.594 15.078 1 98.06 130 ARG A C 1
ATOM 969 O O . ARG A 1 130 ? 1.268 15.555 15.672 1 98.06 130 ARG A O 1
ATOM 976 N N . ALA A 1 131 ? 1.627 16.906 13.977 1 98.56 131 ALA A N 1
ATOM 977 C CA . ALA A 1 131 ? 2.713 16.109 13.422 1 98.56 131 ALA A CA 1
ATOM 978 C C . ALA A 1 131 ? 3.998 16.281 14.219 1 98.56 131 ALA A C 1
ATOM 980 O O . ALA A 1 131 ? 4.723 15.32 14.477 1 98.56 131 ALA A O 1
ATOM 981 N N . LYS A 1 132 ? 4.266 17.531 14.594 1 98.5 132 LYS A N 1
ATOM 982 C CA . LYS A 1 132 ? 5.438 17.844 15.406 1 98.5 132 LYS A CA 1
ATOM 983 C C . LYS A 1 132 ? 5.434 17.047 16.703 1 98.5 132 LYS A C 1
ATOM 985 O O . LYS A 1 132 ? 6.43 16.406 17.047 1 98.5 132 LYS A O 1
ATOM 990 N N . GLN A 1 133 ? 4.355 17.047 17.406 1 98.69 133 GLN A N 1
ATOM 991 C CA . GLN A 1 133 ? 4.227 16.297 18.656 1 98.69 133 GLN A CA 1
ATOM 992 C C . GLN A 1 133 ? 4.449 14.805 18.438 1 98.69 133 GLN A C 1
ATOM 994 O O . GLN A 1 133 ? 5.148 14.156 19.219 1 98.69 133 GLN A O 1
ATOM 999 N N . THR A 1 134 ? 3.85 14.297 17.391 1 98.62 134 THR A N 1
ATOM 1000 C CA . THR A 1 134 ? 4.012 12.891 17.062 1 98.62 134 THR A CA 1
ATOM 1001 C C . THR A 1 134 ? 5.48 12.547 16.844 1 98.62 134 THR A C 1
ATOM 1003 O O . THR A 1 134 ? 5.988 11.57 17.391 1 98.62 134 THR A O 1
ATOM 1006 N N . ALA A 1 135 ? 6.152 13.352 16.062 1 98.75 135 ALA A N 1
ATOM 1007 C CA . ALA A 1 135 ? 7.562 13.133 15.75 1 98.75 135 ALA A CA 1
ATOM 1008 C C . ALA A 1 135 ? 8.43 13.195 17 1 98.75 135 ALA A C 1
ATOM 1010 O O . ALA A 1 135 ? 9.328 12.375 17.188 1 98.75 135 ALA A O 1
ATOM 1011 N N . GLU A 1 136 ? 8.141 14.133 17.797 1 98.62 136 GLU A N 1
ATOM 1012 C CA . GLU A 1 136 ? 8.922 14.312 19.016 1 98.62 136 GLU A CA 1
ATOM 1013 C C . GLU A 1 136 ? 8.789 13.109 19.953 1 98.62 136 GLU A C 1
ATOM 1015 O O . GLU A 1 136 ? 9.766 12.68 20.562 1 98.62 136 GLU A O 1
ATOM 1020 N N . ILE A 1 137 ? 7.602 12.594 20.094 1 98.38 137 ILE A N 1
ATOM 1021 C CA . ILE A 1 137 ? 7.379 11.414 20.922 1 98.38 137 ILE A CA 1
ATOM 1022 C C . ILE A 1 137 ? 8.156 10.234 20.344 1 98.38 137 ILE A C 1
ATOM 1024 O O . ILE A 1 137 ? 8.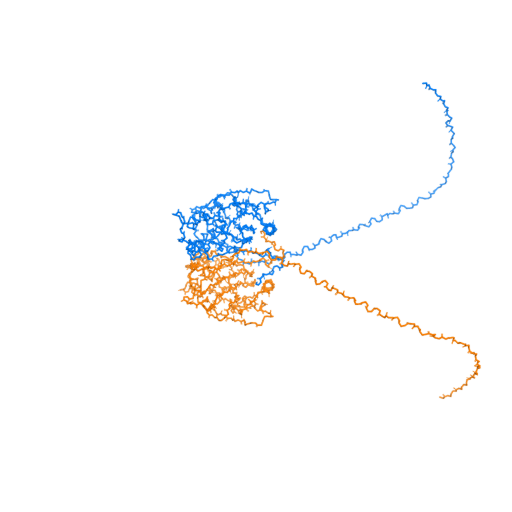883 9.547 21.078 1 98.38 137 ILE A O 1
ATOM 1028 N N . ILE A 1 138 ? 8.07 9.992 19.078 1 97.75 138 ILE A N 1
ATOM 1029 C CA . ILE A 1 138 ? 8.672 8.836 18.422 1 97.75 138 ILE A CA 1
ATOM 1030 C C . ILE A 1 138 ? 10.195 8.945 18.484 1 97.75 138 ILE A C 1
ATOM 1032 O O . ILE A 1 138 ? 10.891 7.93 18.625 1 97.75 138 ILE A O 1
ATOM 1036 N N . TRP A 1 139 ? 10.641 10.156 18.375 1 98 139 TRP A N 1
ATOM 1037 C CA . TRP A 1 139 ? 12.07 10.375 18.203 1 98 139 TRP A CA 1
ATOM 1038 C C . TRP A 1 139 ? 12.781 10.406 19.562 1 98 139 TRP A C 1
ATOM 1040 O O . TRP A 1 139 ? 14.008 10.406 19.625 1 98 139 TRP A O 1
ATOM 1050 N N . GLN A 1 140 ? 12.031 10.461 20.641 1 96.44 140 GLN A N 1
ATOM 1051 C CA . GLN A 1 140 ? 12.617 10.469 21.969 1 96.44 140 GLN A CA 1
ATOM 1052 C C . GLN A 1 140 ? 13.586 9.305 22.156 1 96.44 140 GLN A C 1
ATOM 1054 O O . GLN A 1 140 ? 13.258 8.156 21.844 1 96.44 140 GLN A O 1
ATOM 1059 N N . GLY A 1 141 ? 14.797 9.594 22.625 1 94.25 141 GLY A N 1
ATOM 1060 C CA . GLY A 1 141 ? 15.789 8.57 22.906 1 94.25 141 GLY A CA 1
ATOM 1061 C C . GLY A 1 141 ? 16.719 8.297 21.734 1 94.25 141 GLY A C 1
ATOM 1062 O O . GLY A 1 141 ? 17.672 7.527 21.859 1 94.25 141 GLY A O 1
ATOM 1063 N N . ARG A 1 142 ? 16.422 8.852 20.609 1 94.69 142 ARG A N 1
ATOM 1064 C CA . ARG A 1 142 ? 17.281 8.664 19.453 1 94.69 142 ARG A CA 1
ATOM 1065 C C . ARG A 1 142 ? 18.281 9.812 19.328 1 94.69 142 ARG A C 1
ATOM 1067 O O . ARG A 1 142 ? 17.922 10.977 19.547 1 94.69 142 ARG A O 1
ATOM 1074 N N . ASP A 1 143 ? 19.547 9.484 19 1 93.88 143 ASP A N 1
ATOM 1075 C CA . ASP A 1 143 ? 20.609 10.461 18.891 1 93.88 143 ASP A CA 1
ATOM 1076 C C . ASP A 1 143 ? 20.828 10.883 17.438 1 93.88 143 ASP A C 1
ATOM 1078 O O . ASP A 1 143 ? 21.953 10.828 16.938 1 93.88 143 ASP A O 1
ATOM 1082 N N . LYS A 1 144 ? 19.844 11.055 16.688 1 96 144 LYS A N 1
ATOM 1083 C CA . LYS A 1 144 ? 19.875 11.508 15.297 1 96 144 LYS A CA 1
ATOM 1084 C C . LYS A 1 144 ? 19.016 12.758 15.109 1 96 144 LYS A C 1
ATOM 1086 O O . LYS A 1 144 ? 18.172 13.07 15.945 1 96 144 LYS A O 1
ATOM 1091 N N . PRO A 1 145 ? 19.25 13.492 14.086 1 97 145 PRO A N 1
ATOM 1092 C CA . PRO A 1 145 ? 18.562 14.781 13.93 1 97 145 PRO A CA 1
ATOM 1093 C C . PRO A 1 145 ? 17.062 14.625 13.648 1 97 145 PRO A C 1
ATOM 1095 O O . PRO A 1 145 ? 16.672 13.703 12.938 1 97 145 PRO A O 1
ATOM 1098 N N . LEU A 1 146 ? 16.281 15.445 14.266 1 98.12 146 LEU A N 1
ATOM 1099 C CA . LEU A 1 146 ? 14.898 15.719 13.922 1 98.12 146 LEU A CA 1
ATOM 1100 C C . LEU A 1 146 ? 14.766 17.078 13.25 1 98.12 146 LEU A C 1
ATOM 1102 O O . LEU A 1 146 ? 15.039 18.109 13.867 1 98.12 146 LEU A O 1
ATOM 1106 N N . VAL A 1 147 ? 14.383 17.094 11.984 1 97.06 147 VAL A N 1
ATOM 1107 C CA . VAL A 1 147 ? 14.352 18.328 11.188 1 97.06 147 VAL A CA 1
ATOM 1108 C C . VAL A 1 147 ? 12.922 18.609 10.742 1 97.06 147 VAL A C 1
ATOM 1110 O O . VAL A 1 147 ? 12.211 17.719 10.281 1 97.06 147 VAL A O 1
ATOM 1113 N N . TYR A 1 148 ? 12.484 19.812 10.852 1 97.25 148 TYR A N 1
ATOM 1114 C CA . TYR A 1 148 ? 11.156 20.219 10.406 1 97.25 148 TYR A CA 1
ATOM 1115 C C . TYR A 1 148 ? 11.211 20.844 9.008 1 97.25 148 TYR A C 1
ATOM 1117 O O . TYR A 1 148 ? 12.008 21.75 8.758 1 97.25 148 TYR A O 1
ATOM 1125 N N . LEU A 1 149 ? 10.406 20.344 8.094 1 95.38 149 LEU A N 1
ATOM 1126 C CA . LEU A 1 149 ? 10.367 20.797 6.711 1 95.38 149 LEU A CA 1
ATOM 1127 C C . LEU A 1 149 ? 9.016 21.422 6.383 1 95.38 149 LEU A C 1
ATOM 1129 O O . LEU A 1 149 ? 7.973 20.781 6.594 1 95.38 149 LEU A O 1
ATOM 1133 N N . ASP A 1 150 ? 9 22.547 5.699 1 94.88 150 ASP A N 1
ATOM 1134 C CA . ASP A 1 150 ? 7.77 23.219 5.305 1 94.88 150 ASP A CA 1
ATOM 1135 C C . ASP A 1 150 ? 7.059 22.469 4.191 1 94.88 150 ASP A C 1
ATOM 1137 O O . ASP A 1 150 ? 5.828 22.484 4.109 1 94.88 150 ASP A O 1
ATOM 1141 N N . SER A 1 151 ? 7.816 21.766 3.404 1 94.56 151 SER A N 1
ATOM 1142 C CA . SER A 1 151 ? 7.238 21.047 2.277 1 94.56 151 SER A CA 1
ATOM 1143 C C . SER A 1 151 ? 6.395 19.875 2.754 1 94.56 151 SER A C 1
ATOM 1145 O O . SER A 1 151 ? 5.641 19.281 1.973 1 94.56 151 SER A O 1
ATOM 1147 N N . LEU A 1 152 ? 6.449 19.531 4.047 1 96.94 152 LEU A N 1
ATOM 1148 C CA . LEU A 1 152 ? 5.68 18.422 4.602 1 96.94 152 LEU A CA 1
ATOM 1149 C C . LEU A 1 152 ? 4.387 18.922 5.242 1 96.94 152 LEU A C 1
ATOM 1151 O O . LEU A 1 152 ? 3.611 18.141 5.785 1 96.94 152 LEU A O 1
ATOM 1155 N N . LYS A 1 153 ? 4.141 20.203 5.113 1 96.31 153 LYS A N 1
ATOM 1156 C CA . LYS A 1 153 ? 2.908 20.75 5.664 1 96.31 153 LYS A CA 1
ATOM 1157 C C . LYS A 1 153 ? 1.688 20.25 4.898 1 96.31 153 LYS A C 1
ATOM 1159 O O . LYS A 1 153 ? 1.793 19.875 3.727 1 96.31 153 LYS A O 1
ATOM 1164 N N . GLU A 1 154 ? 0.644 20.25 5.629 1 95.44 154 GLU A N 1
ATOM 1165 C CA . GLU A 1 154 ? -0.632 19.844 5.039 1 95.44 154 GLU A CA 1
ATOM 1166 C C . GLU A 1 154 ? -1.146 20.906 4.07 1 95.44 154 GLU A C 1
ATOM 1168 O O . GLU A 1 154 ? -0.744 22.078 4.145 1 95.44 154 GLU A O 1
ATOM 1173 N N . ILE A 1 155 ? -2.021 20.516 3.205 1 93 155 ILE A N 1
ATOM 1174 C CA . ILE A 1 155 ? -2.668 21.375 2.221 1 93 155 ILE A CA 1
ATOM 1175 C C . ILE A 1 155 ? -3.449 22.469 2.934 1 93 155 ILE A C 1
ATOM 1177 O O . ILE A 1 155 ? -4.059 22.234 3.979 1 93 155 ILE A O 1
ATOM 1181 N N . SER A 1 156 ? -3.354 23.672 2.377 1 92.81 156 SER A N 1
ATOM 1182 C CA . SER A 1 156 ? -4.16 24.75 2.92 1 92.81 156 SER A CA 1
ATOM 1183 C C . SER A 1 156 ? -5.574 24.719 2.355 1 92.81 156 SER A C 1
ATOM 1185 O O . SER A 1 156 ? -5.762 24.656 1.139 1 92.81 156 SER A O 1
ATOM 1187 N N . LEU A 1 157 ? -6.543 24.828 3.225 1 92.69 157 LEU A N 1
ATOM 1188 C CA . LEU A 1 157 ? -7.934 24.844 2.785 1 92.69 157 LEU A CA 1
ATOM 1189 C C . LEU A 1 157 ? -8.625 26.141 3.207 1 92.69 157 LEU A C 1
ATOM 1191 O O . LEU A 1 157 ? -9.852 26.234 3.15 1 92.69 157 LEU A O 1
ATOM 1195 N N . TYR A 1 158 ? -7.883 27.047 3.736 1 91.38 158 TYR A N 1
ATOM 1196 C CA . TYR A 1 158 ? -8.25 28.453 3.943 1 91.38 158 TYR A CA 1
ATOM 1197 C C . TYR A 1 158 ? -9.453 28.562 4.875 1 91.38 158 TYR A C 1
ATOM 1199 O O . TYR A 1 158 ? -9.406 28.094 6.016 1 91.38 158 TYR A O 1
ATOM 1207 N N . HIS A 1 159 ? -10.57 29.172 4.359 1 91.5 159 HIS A N 1
ATOM 1208 C CA . HIS A 1 159 ? -11.688 29.531 5.227 1 91.5 159 HIS A CA 1
ATOM 1209 C C . HIS A 1 159 ? -12.422 28.297 5.711 1 91.5 159 HIS A C 1
ATOM 1211 O O . HIS A 1 159 ? -13.227 28.359 6.648 1 91.5 159 HIS A O 1
ATOM 1217 N N . LEU A 1 160 ? -12.172 27.172 5.172 1 92.94 160 LEU A N 1
ATOM 1218 C CA . LEU A 1 160 ? -12.852 25.953 5.594 1 92.94 160 LEU A CA 1
ATOM 1219 C C . LEU A 1 160 ? -12.219 25.375 6.859 1 92.94 160 LEU A C 1
ATOM 1221 O O . LEU A 1 160 ? -12.836 24.578 7.566 1 92.94 160 LEU A O 1
ATOM 1225 N N . GLU A 1 161 ? -10.969 25.719 7.098 1 94.62 161 GLU A N 1
ATOM 1226 C CA . GLU A 1 161 ? -10.219 25.156 8.211 1 94.62 161 GLU A CA 1
ATOM 1227 C C . GLU A 1 161 ? -10.852 25.531 9.555 1 94.62 161 GLU A C 1
ATOM 1229 O O . GLU A 1 161 ? -11.211 26.688 9.773 1 94.62 161 GLU A O 1
ATOM 1234 N N . GLY A 1 162 ? -10.984 24.484 10.352 1 96 162 GLY A N 1
ATOM 1235 C CA . GLY A 1 162 ? -11.57 24.688 11.664 1 96 162 GLY A CA 1
ATOM 1236 C C . GLY A 1 162 ? -13.055 24.359 11.711 1 96 162 GLY A C 1
ATOM 1237 O O . GLY A 1 162 ? -13.602 24.078 12.781 1 96 162 GLY A O 1
ATOM 1238 N N . MET A 1 163 ? -13.711 24.406 10.609 1 95.31 163 MET A N 1
ATOM 1239 C CA . MET A 1 163 ? -15.133 24.062 10.562 1 95.31 163 MET A CA 1
ATOM 1240 C C . MET A 1 163 ? -15.328 22.562 10.75 1 95.31 163 MET A C 1
ATOM 1242 O O . MET A 1 163 ? -14.523 21.75 10.273 1 95.31 163 MET A O 1
ATOM 1246 N N . LYS A 1 164 ? -16.406 22.219 11.445 1 95.56 164 LYS A N 1
ATOM 1247 C CA . LYS A 1 164 ? -16.797 20.828 11.438 1 95.56 164 LYS A CA 1
ATOM 1248 C C . LYS A 1 164 ? -17.266 20.391 10.055 1 95.56 164 LYS A C 1
ATOM 1250 O O . LYS A 1 164 ? -17.922 21.156 9.344 1 95.56 164 LYS A O 1
ATOM 1255 N N . ASN A 1 165 ? -17.016 19.188 9.75 1 91.75 165 ASN A N 1
ATOM 1256 C CA . ASN A 1 165 ? -17.422 18.672 8.445 1 91.75 165 ASN A CA 1
ATOM 1257 C C . ASN A 1 165 ? -18.922 18.859 8.203 1 91.75 165 ASN A C 1
ATOM 1259 O O . ASN A 1 165 ? -19.328 19.234 7.105 1 91.75 165 ASN A O 1
ATOM 1263 N N . VAL A 1 166 ? -19.703 18.641 9.18 1 93.25 166 VAL A N 1
ATOM 1264 C CA . VAL A 1 166 ? -21.156 18.766 9.055 1 93.25 166 VAL A CA 1
ATOM 1265 C C . VAL A 1 166 ? -21.531 20.219 8.734 1 93.25 166 VAL A C 1
ATOM 1267 O O . VAL A 1 166 ? -22.422 20.469 7.914 1 93.25 166 VAL A O 1
ATOM 1270 N N . ASP A 1 167 ? -20.875 21.141 9.375 1 95.19 167 ASP A N 1
ATOM 1271 C CA . ASP A 1 167 ? -21.125 22.562 9.133 1 95.19 167 ASP A CA 1
ATOM 1272 C C . ASP A 1 167 ? -20.656 22.969 7.742 1 95.19 167 ASP A C 1
ATOM 1274 O O . ASP A 1 167 ? -21.344 23.703 7.039 1 95.19 167 ASP A O 1
ATOM 1278 N N . ALA A 1 168 ? -19.5 22.516 7.375 1 92.88 168 ALA A N 1
ATOM 1279 C CA . ALA A 1 168 ? -18.969 22.828 6.051 1 92.88 168 ALA A CA 1
ATOM 1280 C C . ALA A 1 168 ? -19.906 22.344 4.949 1 92.88 168 ALA A C 1
ATOM 1282 O O . ALA A 1 168 ? -20.094 23.016 3.943 1 92.88 168 ALA A O 1
ATOM 1283 N N . LYS A 1 169 ? -20.422 21.141 5.152 1 92.25 169 LYS A N 1
ATOM 1284 C CA . LYS A 1 169 ? -21.359 20.578 4.195 1 92.25 169 LYS A CA 1
ATOM 1285 C C . LYS A 1 169 ? -22.594 21.469 4.059 1 92.25 169 LYS A C 1
ATOM 1287 O O . LYS A 1 169 ? -23.125 21.656 2.957 1 92.25 169 LYS A O 1
ATOM 1292 N N . GLN A 1 170 ? -23.031 22.062 5.129 1 95.75 170 GLN A N 1
ATOM 1293 C CA . GLN A 1 170 ? -24.234 22.875 5.156 1 95.75 170 GLN A CA 1
ATOM 1294 C C . GLN A 1 170 ? -23.953 24.281 4.633 1 95.75 170 GLN A C 1
ATOM 1296 O O . GLN A 1 170 ? -24.719 24.828 3.83 1 95.75 170 GLN A O 1
ATOM 1301 N N . ILE A 1 171 ? -22.891 24.906 5.031 1 95.88 171 ILE A N 1
ATOM 1302 C CA . ILE A 1 171 ? -22.594 26.312 4.758 1 95.88 171 ILE A CA 1
ATOM 1303 C C . ILE A 1 171 ? -21.984 26.453 3.367 1 95.88 171 ILE A C 1
ATOM 1305 O O . ILE A 1 171 ? -22.281 27.406 2.646 1 95.88 171 ILE A O 1
ATOM 1309 N N . TYR A 1 172 ? -21.125 25.516 2.955 1 94.12 172 TYR A N 1
ATOM 1310 C CA . TYR A 1 172 ? -20.438 25.547 1.669 1 94.12 172 TYR A CA 1
ATOM 1311 C C . TYR A 1 172 ? -20.656 24.234 0.913 1 94.12 172 TYR A C 1
ATOM 1313 O O . TYR A 1 172 ? -19.688 23.547 0.572 1 94.12 172 TYR A O 1
ATOM 1321 N N . PRO A 1 173 ? -21.844 23.906 0.511 1 92.81 173 PRO A N 1
ATOM 1322 C CA . PRO A 1 173 ? -22.172 22.609 -0.076 1 92.81 173 PRO A CA 1
ATOM 1323 C C . PRO A 1 173 ? -21.438 22.359 -1.395 1 92.81 173 PRO A C 1
ATOM 1325 O O . PRO A 1 173 ? -21.062 21.219 -1.69 1 92.81 173 PRO A O 1
ATOM 1328 N N . LYS A 1 174 ? -21.266 23.406 -2.166 1 91.88 174 LYS A N 1
ATOM 1329 C CA . LYS A 1 174 ? -20.578 23.234 -3.445 1 91.88 174 LYS A CA 1
ATOM 1330 C C . LYS A 1 174 ? -19.109 22.875 -3.24 1 91.88 174 LYS A C 1
ATOM 1332 O O . LYS A 1 174 ? -18.625 21.891 -3.82 1 91.88 174 LYS A O 1
ATOM 1337 N N . GLU A 1 175 ? -18.422 23.625 -2.428 1 90.25 175 GLU A N 1
ATOM 1338 C CA . GLU A 1 175 ? -17.016 23.344 -2.125 1 90.25 175 GLU A CA 1
ATOM 1339 C C . GLU A 1 175 ? -16.859 21.969 -1.491 1 90.25 175 GLU A C 1
ATOM 1341 O O . GLU A 1 175 ? -15.945 21.219 -1.846 1 90.25 175 GLU A O 1
ATOM 1346 N N . TYR A 1 176 ? -17.766 21.656 -0.666 1 87.81 176 TYR A N 1
ATOM 1347 C CA . TYR A 1 176 ? -17.734 20.375 0.031 1 87.81 176 TYR A CA 1
ATOM 1348 C C . TYR A 1 176 ? -17.875 19.219 -0.95 1 87.81 176 TYR A C 1
ATOM 1350 O O . TYR A 1 176 ? -17.109 18.25 -0.896 1 87.81 176 TYR A O 1
ATOM 1358 N N . THR A 1 177 ? -18.766 19.359 -1.82 1 86.12 177 THR A N 1
ATOM 1359 C CA . THR A 1 177 ? -19.047 18.297 -2.787 1 86.12 177 THR A CA 1
ATOM 1360 C C . THR A 1 177 ? -17.875 18.125 -3.754 1 86.12 177 THR A C 1
ATOM 1362 O O . THR A 1 177 ? -17.438 17 -4.023 1 86.12 177 THR A O 1
ATOM 1365 N N . ILE A 1 178 ? -17.312 19.203 -4.219 1 88.81 178 ILE A N 1
ATOM 1366 C CA . ILE A 1 178 ? -16.203 19.125 -5.168 1 88.81 178 ILE A CA 1
ATOM 1367 C C . ILE A 1 178 ? -14.977 18.531 -4.484 1 88.81 178 ILE A C 1
ATOM 1369 O O . ILE A 1 178 ? -14.281 17.688 -5.059 1 88.81 178 ILE A O 1
ATOM 1373 N N . TRP A 1 179 ? -14.719 18.969 -3.285 1 88.75 179 TRP A N 1
ATOM 1374 C CA . TRP A 1 179 ? -13.586 18.438 -2.535 1 88.75 179 TRP A CA 1
ATOM 1375 C C . TRP A 1 179 ? -13.711 16.922 -2.373 1 88.75 179 TRP A C 1
ATOM 1377 O O . TRP A 1 179 ? -12.711 16.203 -2.461 1 88.75 179 TRP A O 1
ATOM 1387 N N . ARG A 1 180 ? -14.859 16.453 -2.238 1 82.44 180 ARG A N 1
ATOM 1388 C CA . ARG A 1 180 ? -15.102 15.039 -1.981 1 82.44 180 ARG A CA 1
ATOM 1389 C C . ARG A 1 180 ? -15.078 14.234 -3.277 1 82.44 180 ARG A C 1
ATOM 1391 O O . ARG A 1 180 ? -14.523 13.141 -3.322 1 82.44 180 ARG A O 1
ATOM 1398 N N . GLU A 1 181 ? -15.555 14.805 -4.34 1 83.62 181 GLU A N 1
ATOM 1399 C CA . GLU A 1 181 ? -15.797 14.016 -5.543 1 83.62 181 GLU A CA 1
ATOM 1400 C C . GLU A 1 181 ? -14.727 14.289 -6.602 1 83.62 181 GLU A C 1
ATOM 1402 O O . GLU A 1 181 ? -14.453 13.43 -7.449 1 83.62 181 GLU A O 1
ATOM 1407 N N . ASP A 1 182 ? -14.164 15.469 -6.578 1 90.38 182 ASP A N 1
ATOM 1408 C CA . ASP A 1 182 ? -13.219 15.875 -7.613 1 90.38 182 ASP A CA 1
ATOM 1409 C C . ASP A 1 182 ? -12.141 16.797 -7.047 1 90.38 182 ASP A C 1
ATOM 1411 O O . ASP A 1 182 ? -11.961 17.922 -7.527 1 90.38 182 ASP A O 1
ATOM 1415 N N . PRO A 1 183 ? -11.391 16.234 -6.137 1 92.94 183 PRO A N 1
ATOM 1416 C CA . PRO A 1 183 ? -10.414 17.078 -5.449 1 92.94 183 PRO A CA 1
ATOM 1417 C C . PRO A 1 183 ? -9.375 17.672 -6.395 1 92.94 183 PRO A C 1
ATOM 1419 O O . PRO A 1 183 ? -8.883 18.781 -6.172 1 92.94 183 PRO A O 1
ATOM 1422 N N . ALA A 1 184 ? -9.039 17.047 -7.445 1 94.12 184 ALA A N 1
ATOM 1423 C CA . ALA A 1 184 ? -8.023 17.531 -8.375 1 94.12 184 ALA A CA 1
ATOM 1424 C C . ALA A 1 184 ? -8.461 18.844 -9.031 1 94.12 184 ALA A C 1
ATOM 1426 O O . ALA A 1 184 ? -7.621 19.656 -9.406 1 94.12 184 ALA A O 1
ATOM 1427 N N . ASN A 1 185 ? -9.766 19.062 -9.164 1 93.31 185 ASN A N 1
ATOM 1428 C CA . ASN A 1 185 ? -10.281 20.266 -9.805 1 93.31 185 ASN A CA 1
ATOM 1429 C C . ASN A 1 185 ? -10.93 21.203 -8.797 1 93.31 185 ASN A C 1
ATOM 1431 O O . ASN A 1 185 ? -11.648 22.141 -9.18 1 93.31 185 ASN A O 1
ATOM 1435 N N . PHE A 1 186 ? -10.789 20.891 -7.539 1 93.31 186 PHE A N 1
ATOM 1436 C CA . PHE A 1 186 ? -11.227 21.781 -6.473 1 93.31 186 PHE A CA 1
ATOM 1437 C C . PHE A 1 186 ? -10.414 23.078 -6.492 1 93.31 186 PHE A C 1
ATOM 1439 O O . PHE A 1 186 ? -9.188 23.047 -6.387 1 93.31 186 PHE A O 1
ATOM 1446 N N . GLN A 1 187 ? -11.125 24.156 -6.668 1 93.69 187 GLN A N 1
ATOM 1447 C CA . GLN A 1 187 ? -10.492 25.469 -6.742 1 93.69 187 GLN A CA 1
ATOM 1448 C C . GLN A 1 187 ? -10.859 26.312 -5.531 1 93.69 187 GLN A C 1
ATOM 1450 O O . GLN A 1 187 ? -12.023 26.375 -5.129 1 93.69 187 GLN A O 1
ATOM 1455 N N . MET A 1 188 ? -9.852 26.906 -4.938 1 90.75 188 MET A N 1
ATOM 1456 C CA . MET A 1 188 ? -10.023 27.844 -3.83 1 90.75 188 MET A CA 1
ATOM 1457 C C . MET A 1 188 ? -9.047 29.016 -3.943 1 90.75 188 MET A C 1
ATOM 1459 O O . MET A 1 188 ? -7.836 28.797 -4.035 1 90.75 188 MET A O 1
ATOM 1463 N N . ASN A 1 189 ? -9.617 30.219 -3.955 1 90.19 189 ASN A N 1
ATOM 1464 C CA . ASN A 1 189 ? -8.805 31.438 -4.027 1 90.19 189 ASN A CA 1
ATOM 1465 C C . ASN A 1 189 ? -7.902 31.438 -5.262 1 90.19 189 ASN A C 1
ATOM 1467 O O . ASN A 1 189 ? -6.715 31.75 -5.168 1 90.19 189 ASN A O 1
ATOM 1471 N N . GLY A 1 190 ? -8.445 30.922 -6.375 1 91.62 190 GLY A N 1
ATOM 1472 C CA . GLY A 1 190 ? -7.742 30.969 -7.648 1 91.62 190 GLY A CA 1
ATOM 1473 C C . GLY A 1 190 ? -6.676 29.891 -7.773 1 91.62 190 GLY A C 1
ATOM 1474 O O . GLY A 1 190 ? -5.898 29.891 -8.734 1 91.62 190 GLY A O 1
ATOM 1475 N N . ARG A 1 191 ? -6.613 29.016 -6.852 1 94 191 ARG A N 1
ATOM 1476 C CA . ARG A 1 191 ? -5.617 27.953 -6.875 1 94 191 ARG A CA 1
ATOM 1477 C C . ARG A 1 191 ? -6.281 26.578 -6.844 1 94 191 ARG A C 1
ATOM 1479 O O . ARG A 1 191 ? -7.477 26.469 -6.57 1 94 191 ARG A O 1
ATOM 1486 N N . TYR A 1 192 ? -5.465 25.641 -7.238 1 95.75 192 TYR A N 1
ATOM 1487 C CA . TYR A 1 192 ? -5.871 24.25 -7.129 1 95.75 192 TYR A CA 1
ATOM 1488 C C . TYR A 1 192 ? -5.07 23.531 -6.051 1 95.75 192 TYR A C 1
ATOM 1490 O O . TYR A 1 192 ? -3.986 23 -6.32 1 95.75 192 TYR A O 1
ATOM 1498 N N . PRO A 1 193 ? -5.648 23.469 -4.875 1 95.06 193 PRO A N 1
ATOM 1499 C CA . PRO A 1 193 ? -4.895 22.969 -3.717 1 95.06 193 PRO A CA 1
ATOM 1500 C C . PRO A 1 193 ? -4.281 21.594 -3.949 1 95.06 193 PRO A C 1
ATOM 1502 O O . PRO A 1 193 ? -3.121 21.359 -3.602 1 95.06 193 PRO A O 1
ATOM 1505 N N . VAL A 1 194 ? -5 20.672 -4.531 1 96 194 VAL A N 1
ATOM 1506 C CA . VAL A 1 194 ? -4.5 19.312 -4.723 1 96 194 VAL A CA 1
ATOM 1507 C C . VAL A 1 194 ? -3.375 19.328 -5.754 1 96 194 VAL A C 1
ATOM 1509 O O . VAL A 1 194 ? -2.357 18.641 -5.578 1 96 194 VAL A O 1
ATOM 1512 N N . ARG A 1 195 ? -3.506 20.062 -6.762 1 96.88 195 ARG A N 1
ATOM 1513 C CA . ARG A 1 195 ? -2.445 20.156 -7.762 1 96.88 195 ARG A CA 1
ATOM 1514 C C . ARG A 1 195 ? -1.195 20.812 -7.172 1 96.88 195 ARG A C 1
ATOM 1516 O O . ARG A 1 195 ? -0.075 20.391 -7.469 1 96.88 195 ARG A O 1
ATOM 1523 N N . ASP A 1 196 ? -1.436 21.828 -6.371 1 95.56 196 ASP A N 1
ATOM 1524 C CA . ASP A 1 196 ? -0.318 22.453 -5.656 1 95.56 196 ASP A CA 1
ATOM 1525 C C . ASP A 1 196 ? 0.38 21.422 -4.754 1 95.56 196 ASP A C 1
ATOM 1527 O O . ASP A 1 196 ? 1.607 21.438 -4.641 1 95.56 196 ASP A O 1
ATOM 1531 N N . LEU A 1 197 ? -0.39 20.625 -4.16 1 96.56 197 LEU A N 1
ATOM 1532 C CA . LEU A 1 197 ? 0.125 19.594 -3.275 1 96.56 197 LEU A CA 1
ATOM 1533 C C . LEU A 1 197 ? 1.012 18.609 -4.039 1 96.56 197 LEU A C 1
ATOM 1535 O O . LEU A 1 197 ? 2.021 18.141 -3.514 1 96.56 197 LEU A O 1
ATOM 1539 N N . TRP A 1 198 ? 0.647 18.234 -5.234 1 97 198 TRP A N 1
ATOM 1540 C CA . TRP A 1 198 ? 1.443 17.344 -6.074 1 97 198 TRP A CA 1
ATOM 1541 C C . TRP A 1 198 ? 2.816 17.938 -6.355 1 97 198 TRP A C 1
ATOM 1543 O O . TRP A 1 198 ? 3.83 17.25 -6.297 1 97 198 TRP A O 1
ATOM 1553 N N . LYS A 1 199 ? 2.795 19.234 -6.605 1 95.62 199 LYS A N 1
ATOM 1554 C CA . LYS A 1 199 ? 4.062 19.922 -6.801 1 95.62 199 LYS A CA 1
ATOM 1555 C C . LYS A 1 199 ? 4.902 19.906 -5.523 1 95.62 199 LYS A C 1
ATOM 1557 O O . LYS A 1 199 ? 6.098 19.594 -5.566 1 95.62 199 LYS A O 1
ATOM 1562 N N . ALA A 1 200 ? 4.277 20.172 -4.453 1 94.62 200 ALA A N 1
ATOM 1563 C CA . ALA A 1 200 ? 4.965 20.156 -3.166 1 94.62 200 ALA A CA 1
ATOM 1564 C C . ALA A 1 200 ? 5.539 18.781 -2.859 1 94.62 200 ALA A C 1
ATOM 1566 O O . ALA A 1 200 ? 6.648 18.656 -2.336 1 94.62 200 ALA A O 1
ATOM 1567 N N . ALA A 1 201 ? 4.785 17.766 -3.145 1 97.44 201 ALA A N 1
ATOM 1568 C CA . ALA A 1 201 ? 5.23 16.391 -2.9 1 97.44 201 ALA A CA 1
ATOM 1569 C C . ALA A 1 201 ? 6.473 16.062 -3.721 1 97.44 201 ALA A C 1
ATOM 1571 O O . ALA A 1 201 ? 7.418 15.461 -3.209 1 97.44 201 ALA A O 1
ATOM 1572 N N . ARG A 1 202 ? 6.473 16.438 -4.961 1 95.75 202 ARG A N 1
ATOM 1573 C CA . ARG A 1 202 ? 7.629 16.188 -5.816 1 95.75 202 ARG A CA 1
ATOM 1574 C C . ARG A 1 202 ? 8.867 16.922 -5.289 1 95.75 202 ARG A C 1
ATOM 1576 O O . ARG A 1 202 ? 9.953 16.344 -5.242 1 95.75 202 ARG A O 1
ATOM 1583 N N . ASP A 1 203 ? 8.617 18.109 -4.875 1 93.25 203 ASP A N 1
ATOM 1584 C CA . ASP A 1 203 ? 9.719 18.891 -4.305 1 93.25 203 ASP A CA 1
ATOM 1585 C C . ASP A 1 203 ? 10.234 18.25 -3.02 1 93.25 203 ASP A C 1
ATOM 1587 O O . ASP A 1 203 ? 11.445 18.188 -2.793 1 93.25 203 ASP A O 1
ATOM 1591 N N . CYS A 1 204 ? 9.344 17.812 -2.271 1 95.56 204 CYS A N 1
ATOM 1592 C CA . CYS A 1 204 ? 9.695 17.156 -1.011 1 95.56 204 CYS A CA 1
ATOM 1593 C C . CYS A 1 204 ? 10.523 15.906 -1.252 1 95.56 204 CYS A C 1
ATOM 1595 O O . CYS A 1 204 ? 11.547 15.695 -0.598 1 95.56 204 CYS A O 1
ATOM 1597 N N . TRP A 1 205 ? 10.094 15.047 -2.143 1 97.19 205 TRP A N 1
ATOM 1598 C CA . TRP A 1 205 ? 10.859 13.859 -2.488 1 97.19 205 TRP A CA 1
ATOM 1599 C C . TRP A 1 205 ? 12.281 14.227 -2.906 1 97.19 205 TRP A C 1
ATOM 1601 O O . TRP A 1 205 ? 13.25 13.625 -2.436 1 97.19 205 TRP A O 1
ATOM 1611 N N . LYS A 1 206 ? 12.367 15.188 -3.777 1 95 206 LYS A N 1
ATOM 1612 C CA . LYS A 1 206 ? 13.68 15.609 -4.258 1 95 206 LYS A CA 1
ATOM 1613 C C . LYS A 1 206 ? 14.57 16.047 -3.1 1 95 206 LYS A C 1
ATOM 1615 O O . LYS A 1 206 ? 15.727 15.625 -3.002 1 95 206 LYS A O 1
ATOM 1620 N N . GLU A 1 207 ? 13.992 16.844 -2.254 1 93.19 207 GLU A N 1
ATOM 1621 C CA . GLU A 1 207 ? 14.727 17.328 -1.091 1 93.19 207 GLU A CA 1
ATOM 1622 C C . GLU A 1 207 ? 15.195 16.172 -0.204 1 93.19 207 GLU A C 1
ATOM 1624 O O . GLU A 1 207 ? 16.359 16.141 0.21 1 93.19 207 GLU A O 1
ATOM 1629 N N . MET A 1 208 ? 14.406 15.266 0.058 1 94.75 208 MET A N 1
ATOM 1630 C CA . MET A 1 208 ? 14.703 14.156 0.956 1 94.75 208 MET A CA 1
ATOM 1631 C C . MET A 1 208 ? 15.727 13.203 0.331 1 94.75 208 MET A C 1
ATOM 1633 O O . MET A 1 208 ? 16.719 12.836 0.971 1 94.75 208 MET A O 1
ATOM 1637 N N . LEU A 1 209 ? 15.531 12.852 -0.913 1 96 209 LEU A N 1
ATOM 1638 C CA . LEU A 1 209 ? 16.312 11.805 -1.555 1 96 209 LEU A CA 1
ATOM 1639 C C . LEU A 1 209 ? 17.719 12.305 -1.886 1 96 209 LEU A C 1
ATOM 1641 O O . LEU A 1 209 ? 18.672 11.516 -1.958 1 96 209 LEU A O 1
ATOM 1645 N N . LEU A 1 210 ? 17.844 13.586 -2.057 1 94.69 210 LEU A N 1
ATOM 1646 C CA . LEU A 1 210 ? 19.156 14.133 -2.387 1 94.69 210 LEU A CA 1
ATOM 1647 C C . LEU A 1 210 ? 19.938 14.477 -1.121 1 94.69 210 LEU A C 1
ATOM 1649 O O . LEU A 1 210 ? 21.125 14.781 -1.185 1 94.69 210 LEU A O 1
ATOM 1653 N N . SER A 1 211 ? 19.266 14.469 -0.02 1 92.56 211 SER A N 1
ATOM 1654 C CA . SER A 1 211 ? 19.953 14.734 1.242 1 92.56 211 SER A CA 1
ATOM 1655 C C . SER A 1 211 ? 20.844 13.562 1.641 1 92.56 211 SER A C 1
ATOM 1657 O O . SER A 1 211 ? 20.734 12.469 1.085 1 92.56 211 SER A O 1
ATOM 1659 N N . SER A 1 212 ? 21.734 13.844 2.615 1 93.06 212 SER A N 1
ATOM 1660 C CA . SER A 1 212 ? 22.609 12.789 3.104 1 93.06 212 SER A CA 1
ATOM 1661 C C . SER A 1 212 ? 21.844 11.781 3.953 1 93.06 212 SER A C 1
ATOM 1663 O O . SER A 1 212 ? 20.875 12.141 4.625 1 93.06 212 SER A O 1
ATOM 1665 N N . GLY A 1 213 ? 22.219 10.57 3.859 1 94.88 213 GLY A N 1
ATOM 1666 C CA . GLY A 1 213 ? 21.578 9.5 4.602 1 94.88 213 GLY A CA 1
ATOM 1667 C C . GLY A 1 213 ? 20.891 8.492 3.705 1 94.88 213 GLY A C 1
ATOM 1668 O O . GLY A 1 213 ? 20.703 8.734 2.51 1 94.88 213 GLY A O 1
ATOM 1669 N N . GLU A 1 214 ? 20.516 7.332 4.293 1 96.44 214 GLU A N 1
ATOM 1670 C CA . GLU A 1 214 ? 19.938 6.25 3.504 1 96.44 214 GLU A CA 1
ATOM 1671 C C . GLU A 1 214 ? 18.578 5.828 4.059 1 96.44 214 GLU A C 1
ATOM 1673 O O . GLU A 1 214 ? 17.781 5.199 3.359 1 96.44 214 GLU A O 1
ATOM 1678 N N . SER A 1 215 ? 18.328 6.148 5.301 1 97.38 215 SER A N 1
ATOM 1679 C CA . SER A 1 215 ? 17.109 5.723 5.984 1 97.38 215 SER A CA 1
ATOM 1680 C C . SER A 1 215 ? 16.438 6.895 6.684 1 97.38 215 SER A C 1
ATOM 1682 O O . SER A 1 215 ? 17.016 7.52 7.57 1 97.38 215 SER A O 1
ATOM 1684 N N . PHE A 1 216 ? 15.18 7.195 6.285 1 97.88 216 PHE A N 1
ATOM 1685 C CA . PHE A 1 216 ? 14.492 8.375 6.793 1 97.88 216 PHE A CA 1
ATOM 1686 C C . PHE A 1 216 ? 13.148 7.988 7.402 1 97.88 216 PHE A C 1
ATOM 1688 O O . PHE A 1 216 ? 12.438 7.125 6.867 1 97.88 216 PHE A O 1
ATOM 1695 N N . LEU A 1 217 ? 12.828 8.57 8.523 1 98.31 217 LEU A N 1
ATOM 1696 C CA . LEU A 1 217 ? 11.461 8.609 9.039 1 98.31 217 LEU A CA 1
ATOM 1697 C C . LEU A 1 217 ? 10.805 9.953 8.734 1 98.31 217 LEU A C 1
ATOM 1699 O O . LEU A 1 217 ? 11.391 11.008 8.984 1 98.31 217 LEU A O 1
ATOM 1703 N N . VAL A 1 218 ? 9.664 9.914 8.164 1 98.69 218 VAL A N 1
ATOM 1704 C CA . VAL A 1 218 ? 8.945 11.133 7.816 1 98.69 218 VAL A CA 1
ATOM 1705 C C . VAL A 1 218 ? 7.582 11.148 8.516 1 98.69 218 VAL A C 1
ATOM 1707 O O . VAL A 1 218 ? 6.777 10.234 8.344 1 98.69 218 VAL A O 1
ATOM 1710 N N . VAL A 1 219 ? 7.293 12.133 9.312 1 98.75 219 VAL A N 1
ATOM 1711 C CA . VAL A 1 219 ? 6.027 12.273 10.031 1 98.75 219 VAL A CA 1
ATOM 1712 C C . VAL A 1 219 ? 5.25 13.461 9.469 1 98.75 219 VAL A C 1
ATOM 1714 O O . VAL A 1 219 ? 5.723 14.594 9.516 1 98.75 219 VAL A O 1
ATOM 1717 N N . THR A 1 220 ? 4.07 13.211 9 1 98.44 220 THR A N 1
ATOM 1718 C CA . THR A 1 220 ? 3.346 14.266 8.305 1 98.44 220 THR A CA 1
ATOM 1719 C C . THR A 1 220 ? 1.842 14.016 8.344 1 98.44 220 THR A C 1
ATOM 1721 O O . THR A 1 220 ? 1.327 13.461 9.32 1 98.44 220 THR A O 1
ATOM 1724 N N . HIS A 1 221 ? 1.103 14.516 7.34 1 97.94 221 HIS A N 1
ATOM 1725 C CA . HIS A 1 221 ? -0.355 14.555 7.355 1 97.94 221 HIS A CA 1
ATOM 1726 C C . HIS A 1 221 ? -0.946 13.719 6.23 1 97.94 221 HIS A C 1
ATOM 1728 O O . HIS A 1 221 ? -0.208 13.164 5.41 1 97.94 221 HIS A O 1
ATOM 1734 N N . LYS A 1 222 ? -2.229 13.555 6.25 1 96.44 222 LYS A N 1
ATOM 1735 C CA . LYS A 1 222 ? -2.92 12.633 5.355 1 96.44 222 LYS A CA 1
ATOM 1736 C C . LYS A 1 222 ? -2.762 13.055 3.896 1 96.44 222 LYS A C 1
ATOM 1738 O O . LYS A 1 222 ? -2.305 12.273 3.061 1 96.44 222 LYS A O 1
ATOM 1743 N N . SER A 1 223 ? -3.139 14.289 3.564 1 96.56 223 SER A N 1
ATOM 1744 C CA . SER A 1 223 ? -3.186 14.703 2.166 1 96.56 223 SER A CA 1
ATOM 1745 C C . SER A 1 223 ? -1.791 14.734 1.55 1 96.56 223 SER A C 1
ATOM 1747 O O . SER A 1 223 ? -1.602 14.32 0.405 1 96.56 223 SER A O 1
ATOM 1749 N N . ILE A 1 224 ? -0.81 15.305 2.236 1 97.62 224 ILE A N 1
ATOM 1750 C CA . ILE A 1 224 ? 0.547 15.32 1.699 1 97.62 224 ILE A CA 1
ATOM 1751 C C . ILE A 1 224 ? 1.067 13.891 1.567 1 97.62 224 ILE A C 1
ATOM 1753 O O . ILE A 1 224 ? 1.791 13.57 0.621 1 97.62 224 ILE A O 1
ATOM 1757 N N . LEU A 1 225 ? 0.728 13.008 2.479 1 97.75 225 LEU A N 1
ATOM 1758 C CA . LEU A 1 225 ? 1.117 11.602 2.381 1 97.75 225 LEU A CA 1
ATOM 1759 C C . LEU A 1 225 ? 0.492 10.953 1.151 1 97.75 225 LEU A C 1
ATOM 1761 O O . LEU A 1 225 ? 1.145 10.164 0.461 1 97.75 225 LEU A O 1
ATOM 1765 N N . ARG A 1 226 ? -0.779 11.234 0.9 1 97.25 226 ARG A N 1
ATOM 1766 C CA . ARG A 1 226 ? -1.404 10.781 -0.336 1 97.25 226 ARG A CA 1
ATOM 1767 C C . ARG A 1 226 ? -0.604 11.227 -1.555 1 97.25 226 ARG A C 1
ATOM 1769 O O . ARG A 1 226 ? -0.324 10.43 -2.449 1 97.25 226 ARG A O 1
ATOM 1776 N N . ALA A 1 227 ? -0.245 12.492 -1.571 1 98.06 227 ALA A N 1
ATOM 1777 C CA . ALA A 1 227 ? 0.492 13.055 -2.699 1 98.06 227 ALA A CA 1
ATOM 1778 C C . ALA A 1 227 ? 1.869 12.414 -2.832 1 98.06 227 ALA A C 1
ATOM 1780 O O . ALA A 1 227 ? 2.301 12.078 -3.939 1 98.06 227 ALA A O 1
ATOM 1781 N N . LEU A 1 228 ? 2.547 12.266 -1.684 1 98.44 228 LEU A N 1
ATOM 1782 C CA . LEU A 1 228 ? 3.854 11.617 -1.692 1 98.44 228 LEU A CA 1
ATOM 1783 C C . LEU A 1 228 ? 3.752 10.203 -2.254 1 98.44 228 LEU A C 1
ATOM 1785 O O . LEU A 1 228 ? 4.535 9.812 -3.123 1 98.44 228 LEU A O 1
ATOM 1789 N N . THR A 1 229 ? 2.799 9.461 -1.807 1 98 229 THR A N 1
ATOM 1790 C CA . THR A 1 229 ? 2.619 8.078 -2.234 1 98 229 THR A CA 1
ATOM 1791 C C . THR A 1 229 ? 2.262 8.008 -3.717 1 98 229 THR A C 1
ATOM 1793 O O . THR A 1 229 ? 2.885 7.27 -4.48 1 98 229 THR A O 1
ATOM 1796 N N . CYS A 1 230 ? 1.325 8.812 -4.148 1 97.75 230 CYS A N 1
ATOM 1797 C CA . CYS A 1 230 ? 0.856 8.789 -5.527 1 97.75 230 CYS A CA 1
ATOM 1798 C C . CYS A 1 230 ? 1.953 9.234 -6.484 1 97.75 230 CYS A C 1
ATOM 1800 O O . CYS A 1 230 ? 2.176 8.602 -7.52 1 97.75 230 CYS A O 1
ATOM 1802 N N . THR A 1 231 ? 2.658 10.289 -6.176 1 97.69 231 THR A N 1
ATOM 1803 C CA . THR A 1 231 ? 3.715 10.766 -7.062 1 97.69 231 THR A CA 1
ATOM 1804 C C . THR A 1 231 ? 4.836 9.734 -7.168 1 97.69 231 THR A C 1
ATOM 1806 O O . THR A 1 231 ? 5.406 9.539 -8.242 1 97.69 231 THR A O 1
ATOM 1809 N N . ALA A 1 232 ? 5.125 9.078 -6.086 1 97.56 232 ALA A N 1
ATOM 1810 C CA . ALA A 1 232 ? 6.152 8.039 -6.105 1 97.56 232 ALA A CA 1
ATOM 1811 C C . ALA A 1 232 ? 5.766 6.902 -7.043 1 97.56 232 ALA A C 1
ATOM 1813 O O . ALA A 1 232 ? 6.629 6.281 -7.668 1 97.56 232 ALA A O 1
ATOM 1814 N N . LEU A 1 233 ? 4.492 6.652 -7.145 1 96.69 233 LEU A N 1
ATOM 1815 C CA . LEU A 1 233 ? 4.004 5.551 -7.969 1 96.69 233 LEU A CA 1
ATOM 1816 C C . LEU A 1 233 ? 3.691 6.027 -9.383 1 96.69 233 LEU A C 1
ATOM 1818 O O . LEU A 1 233 ? 3.258 5.242 -10.227 1 96.69 233 LEU A O 1
ATOM 1822 N N . GLY A 1 234 ? 3.814 7.332 -9.625 1 94.75 234 GLY A N 1
ATOM 1823 C CA . GLY A 1 234 ? 3.576 7.898 -10.945 1 94.75 234 GLY A CA 1
ATOM 1824 C C . GLY A 1 234 ? 2.115 8.219 -11.203 1 94.75 234 GLY A C 1
ATOM 1825 O O . GLY A 1 234 ? 1.683 8.289 -12.352 1 94.75 234 GLY A O 1
ATOM 1826 N N . LEU A 1 235 ? 1.342 8.375 -10.18 1 96.38 235 LEU A N 1
ATOM 1827 C CA . LEU A 1 235 ? -0.081 8.68 -10.297 1 96.38 235 LEU A CA 1
ATOM 1828 C C . LEU A 1 235 ? -0.321 10.18 -10.242 1 96.38 235 LEU A C 1
ATOM 1830 O O . LEU A 1 235 ? 0.335 10.891 -9.477 1 96.38 235 LEU A O 1
ATOM 1834 N N . GLY A 1 236 ? -1.243 10.711 -11.016 1 96.25 236 GLY A N 1
ATOM 1835 C CA . GLY A 1 236 ? -1.562 12.125 -11.062 1 96.25 236 GLY A CA 1
ATOM 1836 C C . GLY A 1 236 ? -2.547 12.547 -9.984 1 96.25 236 GLY A C 1
ATOM 1837 O O . GLY A 1 236 ? -3.029 11.711 -9.219 1 96.25 236 GLY A O 1
ATOM 1838 N N . PRO A 1 237 ? -2.84 13.844 -9.977 1 96.75 237 PRO A N 1
ATOM 1839 C CA . PRO A 1 237 ? -3.699 14.375 -8.922 1 96.75 237 PRO A CA 1
ATOM 1840 C C . PRO A 1 237 ? -5.105 13.789 -8.945 1 96.75 237 PRO A C 1
ATOM 1842 O O . PRO A 1 237 ? -5.816 13.82 -7.938 1 96.75 237 PRO A O 1
ATOM 1845 N N . GLU A 1 238 ? -5.527 13.258 -10.094 1 94.69 238 GLU A N 1
ATOM 1846 C CA . GLU A 1 238 ? -6.848 12.648 -10.188 1 94.69 238 GLU A CA 1
ATOM 1847 C C . GLU A 1 238 ? -6.945 11.406 -9.312 1 94.69 238 GLU A C 1
ATOM 1849 O O . GLU A 1 238 ? -8.047 10.922 -9.031 1 94.69 238 GLU A O 1
ATOM 1854 N N . ARG A 1 239 ? -5.836 10.922 -8.805 1 95.69 239 ARG A N 1
ATOM 1855 C CA . ARG A 1 239 ? -5.805 9.711 -7.996 1 95.69 239 ARG A CA 1
ATOM 1856 C C . ARG A 1 239 ? -5.684 10.039 -6.516 1 95.69 239 ARG A C 1
ATOM 1858 O O . ARG A 1 239 ? -5.375 9.164 -5.699 1 95.69 239 ARG A O 1
ATOM 1865 N N . PHE A 1 240 ? -5.965 11.242 -6.16 1 94.94 240 PHE A N 1
ATOM 1866 C CA . PHE A 1 240 ? -5.828 11.766 -4.805 1 94.94 240 PHE A CA 1
ATOM 1867 C C . PHE A 1 240 ? -6.551 10.875 -3.803 1 94.94 240 PHE A C 1
ATOM 1869 O O . PHE A 1 240 ? -6.059 10.648 -2.695 1 94.94 240 PHE A O 1
ATOM 1876 N N . ARG A 1 241 ? -7.656 10.297 -4.191 1 93.62 241 ARG A N 1
ATOM 1877 C CA . ARG A 1 241 ? -8.469 9.531 -3.254 1 93.62 241 ARG A CA 1
ATOM 1878 C C . ARG A 1 241 ? -8.344 8.031 -3.516 1 93.62 241 ARG A C 1
ATOM 1880 O O . ARG A 1 241 ? -9.141 7.238 -3.01 1 93.62 241 ARG A O 1
ATOM 1887 N N . SER A 1 242 ? -7.367 7.609 -4.238 1 95 242 SER A N 1
ATOM 1888 C CA . SER A 1 242 ? -7.195 6.191 -4.547 1 95 242 SER A CA 1
ATOM 1889 C C . SER A 1 242 ? -6.59 5.441 -3.365 1 95 242 SER A C 1
ATOM 1891 O O . SER A 1 242 ? -6.559 4.207 -3.357 1 95 242 SER A O 1
ATOM 1893 N N . ILE A 1 243 ? -6.125 6.184 -2.396 1 94.81 243 ILE A N 1
ATOM 1894 C CA . ILE A 1 243 ? -5.523 5.574 -1.217 1 94.81 243 ILE A CA 1
ATOM 1895 C C . ILE A 1 243 ? -6.008 6.293 0.04 1 94.81 243 ILE A C 1
ATOM 1897 O O . ILE A 1 243 ? -6.469 7.438 -0.029 1 94.81 243 ILE A O 1
ATOM 1901 N N . ASP A 1 244 ? -5.941 5.652 1.119 1 92.56 244 ASP A N 1
ATOM 1902 C CA . ASP A 1 244 ? -6.297 6.223 2.414 1 92.56 244 ASP A CA 1
ATOM 1903 C C . ASP A 1 244 ? -5.32 5.77 3.5 1 92.56 244 ASP A C 1
ATOM 1905 O O . ASP A 1 244 ? -4.824 4.645 3.467 1 92.56 244 ASP A O 1
ATOM 1909 N N . ILE A 1 245 ? -5.039 6.68 4.371 1 94.81 245 ILE A N 1
ATOM 1910 C CA . ILE A 1 245 ? -4.051 6.383 5.406 1 94.81 245 ILE A CA 1
ATOM 1911 C C . ILE A 1 245 ? -4.609 6.766 6.773 1 94.81 245 ILE A C 1
ATOM 1913 O O . ILE A 1 245 ? -5.094 7.883 6.961 1 94.81 245 ILE A O 1
ATOM 1917 N N . ASN A 1 246 ? -4.527 5.926 7.719 1 94.31 246 ASN A N 1
ATOM 1918 C CA . ASN A 1 246 ? -5.004 6.145 9.078 1 94.31 246 ASN A CA 1
ATOM 1919 C C . ASN A 1 246 ? -3.992 6.922 9.914 1 94.31 246 ASN A C 1
ATOM 1921 O O . ASN A 1 246 ? -2.811 6.98 9.57 1 94.31 246 ASN A O 1
ATOM 1925 N N . ASN A 1 247 ? -4.531 7.57 10.969 1 95.19 247 ASN A N 1
ATOM 1926 C CA . ASN A 1 247 ? -3.611 8.109 11.969 1 95.19 247 ASN A CA 1
ATOM 1927 C C . ASN A 1 247 ? -2.701 7.02 12.531 1 95.19 247 ASN A C 1
ATOM 1929 O O . ASN A 1 247 ? -3.176 5.961 12.938 1 95.19 247 ASN A O 1
ATOM 1933 N N . GLY A 1 248 ? -1.435 7.301 12.5 1 93.56 248 GLY A N 1
ATOM 1934 C CA . GLY A 1 248 ? -0.474 6.32 12.984 1 93.56 248 GLY A CA 1
ATOM 1935 C C . GLY A 1 248 ? -0.113 5.277 11.938 1 93.56 248 GLY A C 1
ATOM 1936 O O . GLY A 1 248 ? 0.682 4.375 12.211 1 93.56 248 GLY A O 1
ATOM 1937 N N . GLY A 1 249 ? -0.69 5.355 10.781 1 94.5 249 GLY A N 1
ATOM 1938 C CA . GLY A 1 249 ? -0.369 4.434 9.703 1 94.5 249 GLY A CA 1
ATOM 1939 C C . GLY A 1 249 ? 1.036 4.613 9.164 1 94.5 249 GLY A C 1
ATOM 1940 O O . GLY A 1 249 ? 1.512 5.742 9.023 1 94.5 249 GLY A O 1
ATOM 1941 N N . ILE A 1 250 ? 1.707 3.492 8.844 1 95 250 ILE A N 1
ATOM 1942 C CA . ILE A 1 250 ? 3.092 3.523 8.391 1 95 250 ILE A CA 1
ATOM 1943 C C . ILE A 1 250 ? 3.17 3.045 6.941 1 95 250 ILE A C 1
ATOM 1945 O O . ILE A 1 250 ? 2.553 2.041 6.578 1 95 250 ILE A O 1
ATOM 1949 N N . CYS A 1 251 ? 3.807 3.764 6.129 1 96.5 251 CYS A N 1
ATOM 1950 C CA . CYS A 1 251 ? 4.109 3.414 4.742 1 96.5 251 CYS A CA 1
ATOM 1951 C C . CYS A 1 251 ? 5.613 3.361 4.512 1 96.5 251 CYS A C 1
ATOM 1953 O O . CYS A 1 251 ? 6.359 4.184 5.047 1 96.5 251 CYS A O 1
ATOM 1955 N N . VAL A 1 252 ? 6.078 2.449 3.664 1 96.75 252 VAL A N 1
ATOM 1956 C CA . VAL A 1 252 ? 7.512 2.297 3.447 1 96.75 252 VAL A CA 1
ATOM 1957 C C . VAL A 1 252 ? 7.809 2.25 1.949 1 96.75 252 VAL A C 1
ATOM 1959 O O . VAL A 1 252 ? 7.18 1.49 1.21 1 96.75 252 VAL A O 1
ATOM 1962 N N . PHE A 1 253 ? 8.734 3.066 1.526 1 97.19 253 PHE A N 1
ATOM 1963 C CA . PHE A 1 253 ? 9.219 3.096 0.149 1 97.19 253 PHE A CA 1
ATOM 1964 C C . PHE A 1 253 ? 10.703 2.783 0.086 1 97.19 253 PHE A C 1
ATOM 1966 O O . PHE A 1 253 ? 11.477 3.25 0.923 1 97.19 253 PHE A O 1
ATOM 1973 N N . ASN A 1 254 ? 11.102 2.041 -0.897 1 96.25 254 ASN A N 1
ATOM 1974 C CA . ASN A 1 254 ? 12.492 1.875 -1.296 1 96.25 254 ASN A CA 1
ATOM 1975 C C . ASN A 1 254 ? 12.797 2.621 -2.592 1 96.25 254 ASN A C 1
ATOM 1977 O O . ASN A 1 254 ? 11.984 2.625 -3.518 1 96.25 254 ASN A O 1
ATOM 1981 N N . PHE A 1 255 ? 13.914 3.225 -2.637 1 96.31 255 PHE A N 1
ATOM 1982 C CA . PHE A 1 255 ? 14.367 3.926 -3.834 1 96.31 255 PHE A CA 1
ATOM 1983 C C . PHE A 1 255 ? 15.719 3.383 -4.301 1 96.31 255 PHE A C 1
ATOM 1985 O O . PHE A 1 255 ? 16.625 3.166 -3.49 1 96.31 255 PHE A O 1
ATOM 1992 N N . ASN A 1 256 ? 15.82 3.127 -5.574 1 94 256 ASN A N 1
ATOM 1993 C CA . ASN A 1 256 ? 17.125 2.736 -6.117 1 94 256 ASN A CA 1
ATOM 1994 C C . ASN A 1 256 ? 17.984 3.953 -6.441 1 94 256 ASN A C 1
ATOM 1996 O O . ASN A 1 256 ? 17.594 5.086 -6.16 1 94 256 ASN A O 1
ATOM 2000 N N . ASN A 1 257 ? 19.125 3.748 -7.016 1 94.19 257 ASN A N 1
ATOM 2001 C CA . ASN A 1 257 ? 20.094 4.812 -7.258 1 94.19 257 ASN A CA 1
ATOM 2002 C C . ASN A 1 257 ? 19.609 5.789 -8.32 1 94.19 257 ASN A C 1
ATOM 2004 O O . ASN A 1 257 ? 20.141 6.891 -8.461 1 94.19 257 ASN A O 1
ATOM 2008 N N . ARG A 1 258 ? 18.609 5.457 -9.031 1 93.44 258 ARG A N 1
ATOM 2009 C CA . ARG A 1 258 ? 18.078 6.324 -10.078 1 93.44 258 ARG A CA 1
ATOM 2010 C C . ARG A 1 258 ? 16.938 7.188 -9.547 1 93.44 258 ARG A C 1
ATOM 2012 O O . ARG A 1 258 ? 16.359 7.984 -10.289 1 93.44 258 ARG A O 1
ATOM 2019 N N . GLY A 1 259 ? 16.594 6.988 -8.258 1 95.38 259 GLY A N 1
ATOM 2020 C CA . GLY A 1 259 ? 15.492 7.746 -7.672 1 95.38 259 GLY A CA 1
ATOM 2021 C C . GLY A 1 259 ? 14.133 7.176 -8.008 1 95.38 259 GLY A C 1
ATOM 2022 O O . GLY A 1 259 ? 13.133 7.898 -8 1 95.38 259 GLY A O 1
ATOM 2023 N N . GLU A 1 260 ? 14.125 5.93 -8.422 1 95 260 GLU A N 1
ATOM 2024 C CA . GLU A 1 260 ? 12.891 5.223 -8.734 1 95 260 GLU A CA 1
ATOM 2025 C C . GLU A 1 260 ? 12.336 4.5 -7.508 1 95 260 GLU A C 1
ATOM 2027 O O . GLU A 1 260 ? 13.094 3.883 -6.754 1 95 260 GLU A O 1
ATOM 2032 N N . ALA A 1 261 ? 11.047 4.566 -7.367 1 96.69 261 ALA A N 1
ATOM 2033 C CA . ALA A 1 261 ? 10.422 4.133 -6.121 1 96.69 261 ALA A CA 1
ATOM 2034 C C . ALA A 1 261 ? 9.867 2.721 -6.25 1 96.69 261 ALA A C 1
ATOM 2036 O O . ALA A 1 261 ? 9.422 2.318 -7.328 1 96.69 261 ALA A O 1
ATOM 2037 N N . MET A 1 262 ? 9.867 2.018 -5.199 1 96.06 262 MET A N 1
ATOM 2038 C CA . MET A 1 262 ? 9.117 0.782 -4.988 1 96.06 262 MET A CA 1
ATOM 2039 C C . MET A 1 262 ? 8.375 0.819 -3.654 1 96.06 262 MET A C 1
ATOM 2041 O O . MET A 1 262 ? 8.977 1.081 -2.611 1 96.06 262 MET A O 1
ATOM 2045 N N . LEU A 1 263 ? 7.074 0.631 -3.678 1 97 263 LEU A N 1
ATOM 2046 C CA . LEU A 1 263 ? 6.27 0.579 -2.461 1 97 263 LEU A CA 1
ATOM 2047 C C . LEU A 1 263 ? 6.43 -0.767 -1.763 1 97 263 LEU A C 1
ATOM 2049 O O . LEU A 1 263 ? 6.098 -1.81 -2.33 1 97 263 LEU A O 1
ATOM 2053 N N . GLU A 1 264 ? 6.891 -0.762 -0.577 1 95.06 264 GLU A N 1
ATOM 2054 C CA . GLU A 1 264 ? 7.121 -1.975 0.203 1 95.06 264 GLU A CA 1
ATOM 2055 C C . GLU A 1 264 ? 5.941 -2.273 1.12 1 95.06 264 GLU A C 1
ATOM 2057 O O . GLU A 1 264 ? 5.613 -3.438 1.361 1 95.06 264 GLU A O 1
ATOM 2062 N N . ALA A 1 265 ? 5.375 -1.273 1.679 1 94.94 265 ALA A N 1
ATOM 2063 C CA . ALA A 1 265 ? 4.23 -1.399 2.576 1 94.94 265 ALA A CA 1
ATOM 2064 C C . ALA A 1 265 ? 3.418 -0.109 2.613 1 94.94 265 ALA A C 1
ATOM 2066 O O . ALA A 1 265 ? 3.975 0.986 2.498 1 94.94 265 ALA A O 1
ATOM 2067 N N . PHE A 1 266 ? 2.133 -0.272 2.75 1 96.06 266 PHE A N 1
ATOM 2068 C CA . PHE A 1 266 ? 1.241 0.881 2.795 1 96.06 266 PHE A CA 1
ATOM 2069 C C . PHE A 1 266 ? 0.225 0.736 3.922 1 96.06 266 PHE A C 1
ATOM 2071 O O . PHE A 1 266 ? -0.514 -0.25 3.975 1 96.06 266 PHE A O 1
ATOM 2078 N N . ASN A 1 267 ? 0.162 1.73 4.832 1 94.06 267 ASN A N 1
ATOM 2079 C CA . ASN A 1 267 ? -0.811 1.892 5.91 1 94.06 267 ASN A CA 1
ATOM 2080 C C . ASN A 1 267 ? -0.819 0.685 6.844 1 94.06 267 ASN A C 1
ATOM 2082 O O . ASN A 1 267 ? -1.871 0.093 7.09 1 94.06 267 ASN A O 1
ATOM 2086 N N . MET A 1 268 ? 0.341 0.327 7.301 1 87.25 268 MET A N 1
ATOM 2087 C CA . MET A 1 268 ? 0.471 -0.672 8.359 1 87.25 268 MET A CA 1
ATOM 2088 C C . MET A 1 268 ? -0.037 -0.127 9.688 1 87.25 268 MET A C 1
ATOM 2090 O O . MET A 1 268 ? 0.405 0.931 10.141 1 87.25 268 MET A O 1
ATOM 2094 N N . THR A 1 269 ? -0.968 -0.883 10.297 1 80.69 269 THR A N 1
ATOM 2095 C CA . THR A 1 269 ? -1.569 -0.362 11.523 1 80.69 269 THR A CA 1
ATOM 2096 C C . THR A 1 269 ? -1.63 -1.441 12.602 1 80.69 269 THR A C 1
ATOM 2098 O O . THR A 1 269 ? -2.279 -1.262 13.633 1 80.69 269 THR A O 1
ATOM 2101 N N . ALA A 1 270 ? -0.963 -2.549 12.344 1 74.75 270 ALA A N 1
ATOM 2102 C CA . ALA A 1 270 ? -1.082 -3.666 13.273 1 74.75 270 ALA A CA 1
ATOM 2103 C C . ALA A 1 270 ? -0.607 -3.27 14.672 1 74.75 270 ALA A C 1
ATOM 2105 O O . ALA A 1 270 ? -1.158 -3.729 15.672 1 74.75 270 ALA A O 1
ATOM 2106 N N . HIS A 1 271 ? 0.341 -2.453 14.719 1 72.62 271 HIS A N 1
ATOM 2107 C CA . HIS A 1 271 ? 0.919 -2.035 15.992 1 72.62 271 HIS A CA 1
ATOM 2108 C C . HIS A 1 271 ? -0.08 -1.228 16.812 1 72.62 271 HIS A C 1
ATOM 2110 O O . HIS A 1 271 ? 0.134 -0.994 18 1 72.62 271 HIS A O 1
ATOM 2116 N N . MET A 1 272 ? -1.088 -0.829 16.203 1 74.62 272 MET A N 1
ATOM 2117 C CA . MET A 1 272 ? -2.115 -0.062 16.906 1 74.62 272 MET A CA 1
ATOM 2118 C C . MET A 1 272 ? -3.057 -0.986 17.672 1 74.62 272 MET A C 1
ATOM 2120 O O . MET A 1 272 ? -3.85 -0.527 18.5 1 74.62 272 MET A O 1
ATOM 2124 N N . TYR A 1 273 ? -2.828 -2.336 17.375 1 71.56 273 TYR A N 1
ATOM 2125 C CA . TYR A 1 273 ? -3.742 -3.301 17.984 1 71.56 273 TYR A CA 1
ATOM 2126 C C . TYR A 1 273 ? -2.986 -4.301 18.844 1 71.56 273 TYR A C 1
ATOM 2128 O O . TYR A 1 273 ? -1.767 -4.441 18.719 1 71.56 273 TYR A O 1
ATOM 2136 N N . SER A 1 274 ? -3.477 -4.934 19.922 1 63.75 274 SER A N 1
ATOM 2137 C CA . SER A 1 274 ? -2.799 -5.715 20.953 1 63.75 274 SER A CA 1
ATOM 2138 C C . SER A 1 274 ? -2.432 -7.105 20.438 1 63.75 274 SER A C 1
ATOM 2140 O O . SER A 1 274 ? -1.384 -7.645 20.797 1 63.75 274 SER A O 1
ATOM 2142 N N . ASP A 1 275 ? -3.172 -7.812 19.719 1 64 275 ASP A N 1
ATOM 2143 C CA . ASP A 1 275 ? -2.936 -9.242 19.516 1 64 275 ASP A CA 1
ATOM 2144 C C . ASP A 1 275 ? -2.729 -9.562 18.047 1 64 275 ASP A C 1
ATOM 2146 O O . ASP A 1 275 ? -2.854 -10.719 17.625 1 64 275 ASP A O 1
ATOM 2150 N N . HIS A 1 276 ? -2.166 -8.703 17.312 1 67.12 276 HIS A N 1
ATOM 2151 C CA . HIS A 1 276 ? -1.956 -8.914 15.891 1 67.12 276 HIS A CA 1
ATOM 2152 C C . HIS A 1 276 ? -3.24 -9.367 15.203 1 67.12 276 HIS A C 1
ATOM 2154 O O . HIS A 1 276 ? -3.195 -10.125 14.227 1 67.12 276 HIS A O 1
ATOM 2160 N N . VAL A 1 277 ? -4.348 -9.258 15.891 1 63.69 277 VAL A N 1
ATOM 2161 C CA . VAL A 1 277 ? -5.637 -9.57 15.289 1 63.69 277 VAL A CA 1
ATOM 2162 C C . VAL A 1 277 ? -6.262 -8.305 14.711 1 63.69 277 VAL A C 1
ATOM 2164 O O . VAL A 1 277 ? -6.398 -7.293 15.406 1 63.69 277 VAL A O 1
ATOM 2167 N N . TYR A 1 278 ? -6.426 -8.336 13.383 1 68.69 278 TYR A N 1
ATOM 2168 C CA . TYR A 1 278 ? -7.012 -7.168 12.734 1 68.69 278 TYR A CA 1
ATOM 2169 C C . TYR A 1 278 ? -8.484 -7.023 13.102 1 68.69 278 TYR A C 1
ATOM 2171 O O . TYR A 1 278 ? -9.203 -8.023 13.195 1 68.69 278 TYR A O 1
ATOM 2179 N N . PRO A 1 279 ? -8.883 -5.719 13.414 1 61.28 279 PRO A N 1
ATOM 2180 C CA . PRO A 1 279 ? -10.289 -5.488 13.758 1 61.28 279 PRO A CA 1
ATOM 2181 C C . PRO A 1 279 ? -11.227 -5.73 12.578 1 61.28 279 PRO A C 1
ATOM 2183 O O . PRO A 1 279 ? -10.852 -5.5 11.43 1 61.28 279 PRO A O 1
ATOM 2186 N N . GLY A 1 280 ? -12.414 -6.461 12.766 1 58.59 280 GLY A N 1
ATOM 2187 C CA . GLY A 1 280 ? -13.422 -6.695 11.75 1 58.59 280 GLY A CA 1
ATOM 2188 C C . GLY A 1 280 ? -14.234 -5.457 11.414 1 58.59 280 GLY A C 1
ATOM 2189 O O . GLY A 1 280 ? -14.281 -4.508 12.195 1 58.59 280 GLY A O 1
ATOM 2190 N N . MET B 1 1 ? -13.914 -83.438 58 1 17.19 1 MET B N 1
ATOM 2191 C CA . MET B 1 1 ? -14.383 -84 59.281 1 17.19 1 MET B CA 1
ATOM 2192 C C . MET B 1 1 ? -14.859 -82.875 60.219 1 17.19 1 MET B C 1
ATOM 2194 O O . MET B 1 1 ? -14.57 -81.688 59.969 1 17.19 1 MET B O 1
ATOM 2198 N N . GLY B 1 2 ? -14.461 -82.938 61.5 1 16.61 2 GLY B N 1
ATOM 2199 C CA . GLY B 1 2 ? -15.203 -82.938 62.75 1 16.61 2 GLY B CA 1
ATOM 2200 C C . GLY B 1 2 ? -15.398 -81.562 63.312 1 16.61 2 GLY B C 1
ATOM 2201 O O . GLY B 1 2 ? -16.531 -81.125 63.625 1 16.61 2 GLY B O 1
ATOM 2202 N N . SER B 1 3 ? -14.547 -81 64.25 1 16.36 3 SER B N 1
ATOM 2203 C CA . SER B 1 3 ? -14.906 -81 65.625 1 16.36 3 SER B CA 1
ATOM 2204 C C . SER B 1 3 ? -15.477 -79.688 66.062 1 16.36 3 SER B C 1
ATOM 2206 O O . SER B 1 3 ? -15.25 -78.625 65.375 1 16.36 3 SER B O 1
ATOM 2208 N N . ALA B 1 4 ? -15.445 -79.25 67.312 1 16.19 4 ALA B N 1
ATOM 2209 C CA . ALA B 1 4 ? -16.328 -79.188 68.5 1 16.19 4 ALA B CA 1
ATOM 2210 C C . ALA B 1 4 ? -16.594 -77.75 68.938 1 16.19 4 ALA B C 1
ATOM 2212 O O . ALA B 1 4 ? -17.75 -77.375 69.062 1 16.19 4 ALA B O 1
ATOM 2213 N N . GLY B 1 5 ? -15.93 -77.312 70 1 15.41 5 GLY B N 1
ATOM 2214 C CA . GLY B 1 5 ? -16.656 -77.188 71.25 1 15.41 5 GLY B CA 1
ATOM 2215 C C . GLY B 1 5 ? -17.156 -75.812 71.562 1 15.41 5 GLY B C 1
ATOM 2216 O O . GLY B 1 5 ? -18.328 -75.562 71.875 1 15.41 5 GLY B O 1
ATOM 2217 N N . PHE B 1 6 ? -16.234 -74.812 72.062 1 16.7 6 PHE B N 1
ATOM 2218 C CA . PHE B 1 6 ? -16.375 -74.5 73.5 1 16.7 6 PHE B CA 1
ATOM 2219 C C . PHE B 1 6 ? -17.328 -73.312 73.688 1 16.7 6 PHE B C 1
ATOM 2221 O O . PHE B 1 6 ? -17.516 -72.5 72.812 1 16.7 6 PHE B O 1
ATOM 2228 N N . VAL B 1 7 ? -17.359 -72.75 74.812 1 17.14 7 VAL B N 1
ATOM 2229 C CA . VAL B 1 7 ? -18.297 -72.562 75.875 1 17.14 7 VAL B CA 1
ATOM 2230 C C . VAL B 1 7 ? -18.875 -71.125 75.75 1 17.14 7 VAL B C 1
ATOM 2232 O O . VAL B 1 7 ? -18.484 -70.375 74.875 1 17.14 7 VAL B O 1
ATOM 2235 N N . LEU B 1 8 ? -18.609 -70.125 76.75 1 17.36 8 LEU B N 1
ATOM 2236 C CA . LEU B 1 8 ? -19.484 -69.812 77.875 1 17.36 8 LEU B CA 1
ATOM 2237 C C . LEU B 1 8 ? -20.156 -68.438 77.625 1 17.36 8 LEU B C 1
ATOM 2239 O O . LEU B 1 8 ? -19.656 -67.625 76.875 1 17.36 8 LEU B O 1
ATOM 2243 N N . CYS B 1 9 ? -21.016 -67.938 78.438 1 16.88 9 CYS B N 1
ATOM 2244 C CA . CYS B 1 9 ? -22.328 -67.312 78.688 1 16.88 9 CYS B CA 1
ATOM 2245 C C . CYS B 1 9 ? -22.25 -65.812 78.75 1 16.88 9 CYS B C 1
ATOM 2247 O O . CYS B 1 9 ? -23.125 -65.125 78.25 1 16.88 9 CYS B O 1
ATOM 2249 N N . SER B 1 10 ? -21.219 -65.125 79.5 1 17.52 10 SER B N 1
ATOM 2250 C CA . SER B 1 10 ? -21.891 -64.438 80.625 1 17.52 10 SER B CA 1
ATOM 2251 C C . SER B 1 10 ? -22.562 -63.156 80.125 1 17.52 10 SER B C 1
ATOM 2253 O O . SER B 1 10 ? -22.203 -62.594 79.125 1 17.52 10 SER B O 1
ATOM 2255 N N . PRO B 1 11 ? -22.891 -62.156 81.062 1 18.67 11 PRO B N 1
ATOM 2256 C CA . PRO B 1 11 ? -24.078 -61.469 81.625 1 18.67 11 PRO B CA 1
ATOM 2257 C C . PRO B 1 11 ? -24.281 -60.094 81 1 18.67 11 PRO B C 1
ATOM 2259 O O . PRO B 1 11 ? -25.062 -59.969 80.062 1 18.67 11 PRO B O 1
ATOM 2262 N N . SER B 1 12 ? -24.047 -59 81.75 1 17.98 12 SER B N 1
ATOM 2263 C CA . SER B 1 12 ? -25.078 -58.156 82.375 1 17.98 12 SER B CA 1
ATOM 2264 C C . SER B 1 12 ? -25.219 -56.844 81.625 1 17.98 12 SER B C 1
ATOM 2266 O O . SER B 1 12 ? -26.328 -56.438 81.25 1 17.98 12 SER B O 1
ATOM 2268 N N . ILE B 1 13 ? -24.203 -55.781 81.688 1 20.06 13 ILE B N 1
ATOM 2269 C CA . ILE B 1 13 ? -24.547 -54.594 82.5 1 20.06 13 ILE B CA 1
ATOM 2270 C C . ILE B 1 13 ? -25.172 -53.531 81.625 1 20.06 13 ILE B C 1
ATOM 2272 O O . ILE B 1 13 ? -24.828 -53.406 80.438 1 20.06 13 ILE B O 1
ATOM 2276 N N . SER B 1 14 ? -25.812 -52.469 82.188 1 19.48 14 SER B N 1
ATOM 2277 C CA . SER B 1 14 ? -27.016 -51.625 82.188 1 19.48 14 SER B CA 1
ATOM 2278 C C . SER B 1 14 ? -26.844 -50.406 81.25 1 19.48 14 SER B C 1
ATOM 2280 O O . SER B 1 14 ? -27.797 -50 80.625 1 19.48 14 SER B O 1
ATOM 2282 N N . SER B 1 15 ? -25.594 -49.75 81.062 1 20.89 15 SER B N 1
ATOM 2283 C CA . SER B 1 15 ? -25.688 -48.375 81.5 1 20.89 15 SER B CA 1
ATOM 2284 C C . SER B 1 15 ? -26.453 -47.5 80.5 1 20.89 15 SER B C 1
ATOM 2286 O O . SER B 1 15 ? -26.547 -47.844 79.375 1 20.89 15 SER B O 1
ATOM 2288 N N . SER B 1 16 ? -26.969 -46.312 80.938 1 22.48 16 SER B N 1
ATOM 2289 C CA . SER B 1 16 ? -28.016 -45.312 80.875 1 22.48 16 SER B CA 1
ATOM 2290 C C . SER B 1 16 ? -27.766 -44.344 79.688 1 22.48 16 SER B C 1
ATOM 2292 O O . SER B 1 16 ? -28.438 -43.312 79.562 1 22.48 16 SER B O 1
ATOM 2294 N N . HIS B 1 17 ? -27.281 -44.719 78.5 1 21.91 17 HIS B N 1
ATOM 2295 C CA . HIS B 1 17 ? -26.672 -43.625 77.75 1 21.91 17 HIS B CA 1
ATOM 2296 C C . HIS B 1 17 ? -27.703 -42.562 77.375 1 21.91 17 HIS B C 1
ATOM 2298 O O . HIS B 1 17 ? -28.75 -42.906 76.812 1 21.91 17 HIS B O 1
ATOM 2304 N N . PRO B 1 18 ? -27.547 -41.438 78.062 1 24.25 18 PRO B N 1
ATOM 2305 C CA . PRO B 1 18 ? -28.469 -40.312 78.125 1 24.25 18 PRO B CA 1
ATOM 2306 C C . PRO B 1 18 ? -28.891 -39.781 76.75 1 24.25 18 PRO B C 1
ATOM 2308 O O . PRO B 1 18 ? -28.266 -40.094 75.75 1 24.25 18 PRO B O 1
ATOM 2311 N N . PHE B 1 19 ? -29.812 -38.781 76.875 1 20.94 19 PHE B N 1
ATOM 2312 C CA . PHE B 1 19 ? -30.875 -38.125 76.125 1 20.94 19 PHE B CA 1
ATOM 2313 C C . PHE B 1 19 ? -30.297 -37.312 74.938 1 20.94 19 PHE B C 1
ATOM 2315 O O . PHE B 1 19 ? -29.312 -36.625 75.125 1 20.94 19 PHE B O 1
ATOM 2322 N N . SER B 1 20 ? -30.547 -37.531 73.688 1 21.66 20 SER B N 1
ATOM 2323 C CA . SER B 1 20 ? -30.062 -37.156 72.375 1 21.66 20 SER B CA 1
ATOM 2324 C C . SER B 1 20 ? -30.516 -35.75 72 1 21.66 20 SER B C 1
ATOM 2326 O O . SER B 1 20 ? -30.422 -35.344 70.812 1 21.66 20 SER B O 1
ATOM 2328 N N . LYS B 1 21 ? -30.844 -34.844 73.125 1 24.66 21 LYS B N 1
ATOM 2329 C CA . LYS B 1 21 ? -31.766 -33.906 72.5 1 24.66 21 LYS B CA 1
ATOM 2330 C C . LYS B 1 21 ? -31.219 -33.406 71.188 1 24.66 21 LYS B C 1
ATOM 2332 O O . LYS B 1 21 ? -30 -33.375 71 1 24.66 21 LYS B O 1
ATOM 2337 N N . PRO B 1 22 ? -32.125 -32.594 70.438 1 24.83 22 PRO B N 1
ATOM 2338 C CA . PRO B 1 22 ? -32.344 -32.375 69.062 1 24.83 22 PRO B CA 1
ATOM 2339 C C . PRO B 1 22 ? -31.406 -31.328 68.438 1 24.83 22 PRO B C 1
ATOM 2341 O O . PRO B 1 22 ? -31.281 -30.234 69 1 24.83 22 PRO B O 1
ATOM 2344 N N . LEU B 1 23 ? -30.203 -31.562 68.188 1 24.3 23 LEU B N 1
ATOM 2345 C CA . LEU B 1 23 ? -29.328 -30.438 67.875 1 24.3 23 LEU B CA 1
ATOM 2346 C C . LEU B 1 23 ? -29.969 -29.484 66.875 1 24.3 23 LEU B C 1
ATOM 2348 O O . LEU B 1 23 ? -30.562 -29.922 65.875 1 24.3 23 LEU B O 1
ATOM 2352 N N . PRO B 1 24 ? -30.219 -28.219 67.375 1 23.78 24 PRO B N 1
ATOM 2353 C CA . PRO B 1 24 ? -30.906 -27.188 66.625 1 23.78 24 PRO B CA 1
ATOM 2354 C C . PRO B 1 24 ? -30.391 -27.094 65.188 1 23.78 24 PRO B C 1
ATOM 2356 O O . PRO B 1 24 ? -29.266 -27.5 64.875 1 23.78 24 PRO B O 1
ATOM 2359 N N . THR B 1 25 ? -31.344 -26.906 64.25 1 24.08 25 THR B N 1
ATOM 2360 C CA . THR B 1 25 ? -31.406 -26.828 62.781 1 24.08 25 THR B CA 1
ATOM 2361 C C . THR B 1 25 ? -30.438 -25.766 62.25 1 24.08 25 THR B C 1
ATOM 2363 O O . THR B 1 25 ? -30.562 -24.594 62.625 1 24.08 25 THR B O 1
ATOM 2366 N N . LEU B 1 26 ? -29.172 -25.969 62.344 1 22.88 26 LEU B N 1
ATOM 2367 C CA . LEU B 1 26 ? -28.234 -24.969 61.844 1 22.88 26 LEU B CA 1
ATOM 2368 C C . LEU B 1 26 ? -28.688 -24.438 60.5 1 22.88 26 LEU B C 1
ATOM 2370 O O . LEU B 1 26 ? -28.891 -25.203 59.531 1 22.88 26 LEU B O 1
ATOM 2374 N N . SER B 1 27 ? -29.562 -23.391 60.562 1 22.72 27 SER B N 1
ATOM 2375 C CA . SER B 1 27 ? -29.969 -22.703 59.312 1 22.72 27 SER B CA 1
ATOM 2376 C C . SER B 1 27 ? -28.781 -22.484 58.375 1 22.72 27 SER B C 1
ATOM 2378 O O . SER B 1 27 ? -27.75 -21.969 58.812 1 22.72 27 SER B O 1
ATOM 2380 N N . LEU B 1 28 ? -28.609 -23.422 57.5 1 22.83 28 LEU B N 1
ATOM 2381 C CA . LEU B 1 28 ? -27.625 -23.312 56.438 1 22.83 28 LEU B CA 1
ATOM 2382 C C . LEU B 1 28 ? -27.672 -21.938 55.781 1 22.83 28 LEU B C 1
ATOM 2384 O O . LEU B 1 28 ? -28.703 -21.547 55.219 1 22.83 28 LEU B O 1
ATOM 2388 N N . ILE B 1 29 ? -27.203 -20.922 56.531 1 23.19 29 ILE B N 1
ATOM 2389 C CA . ILE B 1 29 ? -27.062 -19.656 55.812 1 23.19 29 ILE B CA 1
ATOM 2390 C C . ILE B 1 29 ? -26.453 -19.906 54.438 1 23.19 29 ILE B C 1
ATOM 2392 O O . ILE B 1 29 ? -25.375 -20.469 54.312 1 23.19 29 ILE B O 1
ATOM 2396 N N . ARG B 1 30 ? -27.359 -20.188 53.438 1 23.84 30 ARG B N 1
ATOM 2397 C CA . ARG B 1 30 ? -26.984 -20.188 52.031 1 23.84 30 ARG B CA 1
ATOM 2398 C C . ARG B 1 30 ? -26.078 -19 51.719 1 23.84 30 ARG B C 1
ATOM 2400 O O . ARG B 1 30 ? -26.5 -17.844 51.812 1 23.84 30 ARG B O 1
ATOM 2407 N N . CYS B 1 31 ? -24.906 -18.953 52.281 1 22.95 31 CYS B N 1
ATOM 2408 C CA . CYS B 1 31 ? -24 -17.922 51.75 1 22.95 31 CYS B CA 1
ATOM 2409 C C . CYS B 1 31 ? -24.078 -17.875 50.219 1 22.95 31 CYS B C 1
ATOM 2411 O O . CYS B 1 31 ? -23.734 -18.844 49.562 1 22.95 31 CYS B O 1
ATOM 2413 N N . SER B 1 32 ? -25.172 -17.266 49.75 1 24.28 32 SER B N 1
ATOM 2414 C CA . SER B 1 32 ? -25.172 -16.953 48.312 1 24.28 32 SER B CA 1
ATOM 2415 C C . SER B 1 32 ? -23.828 -16.406 47.844 1 24.28 32 SER B C 1
ATOM 2417 O O . SER B 1 32 ? -23.422 -15.32 48.281 1 24.28 32 SER B O 1
ATOM 2419 N N . THR B 1 33 ? -22.766 -17.188 47.906 1 2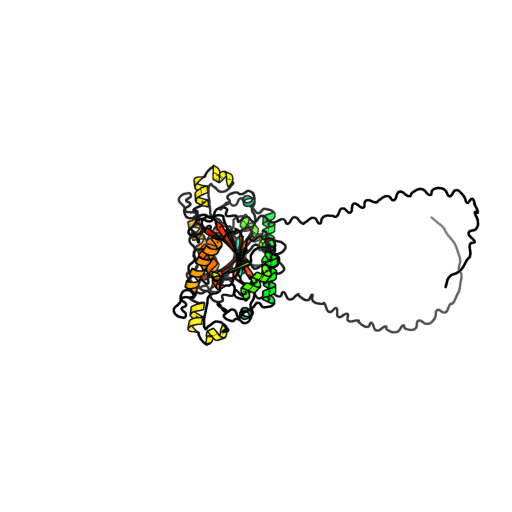4.97 33 THR B N 1
ATOM 2420 C CA . THR B 1 33 ? -21.547 -16.734 47.25 1 24.97 33 THR B CA 1
ATOM 2421 C C . THR B 1 33 ? -21.859 -16.109 45.875 1 24.97 33 THR B C 1
ATOM 2423 O O . THR B 1 33 ? -22.234 -16.828 44.938 1 24.97 33 THR B O 1
ATOM 2426 N N . SER B 1 34 ? -22.609 -14.984 45.875 1 24.95 34 SER B N 1
ATOM 2427 C CA . SER B 1 34 ? -22.625 -14.273 44.594 1 24.95 34 SER B CA 1
ATOM 2428 C C . SER B 1 34 ? -21.219 -14.156 44.031 1 24.95 34 SER B C 1
ATOM 2430 O O . SER B 1 34 ? -20.359 -13.469 44.594 1 24.95 34 SER B O 1
ATOM 2432 N N . THR B 1 35 ? -20.578 -15.258 43.688 1 26.81 35 THR B N 1
ATOM 2433 C CA . THR B 1 35 ? -19.375 -15.117 42.844 1 26.81 35 THR B CA 1
ATOM 2434 C C . THR B 1 35 ? -19.578 -14.047 41.781 1 26.81 35 THR B C 1
ATOM 2436 O O . THR B 1 35 ? -20.375 -14.227 40.844 1 26.81 35 THR B O 1
ATOM 2439 N N . SER B 1 36 ? -19.672 -12.805 42.219 1 26.33 36 SER B N 1
ATOM 2440 C CA . SER B 1 36 ? -19.531 -11.82 41.156 1 26.33 36 SER B CA 1
ATOM 2441 C C . SER B 1 36 ? -18.422 -12.211 40.188 1 26.33 36 SER B C 1
ATOM 2443 O O . SER B 1 36 ? -17.25 -12.312 40.562 1 26.33 36 SER B O 1
ATOM 2445 N N . GLU B 1 37 ? -18.734 -13.188 39.344 1 27.92 37 GLU B N 1
ATOM 2446 C CA . GLU B 1 37 ? -17.844 -13.367 38.219 1 27.92 37 GLU B CA 1
ATOM 2447 C C . GLU B 1 37 ? -17.297 -12.023 37.719 1 27.92 37 GLU B C 1
ATOM 2449 O O . GLU B 1 37 ? -18.062 -11.164 37.281 1 27.92 37 GLU B O 1
ATOM 2454 N N . LEU B 1 38 ? -16.344 -11.461 38.5 1 26.8 38 LEU B N 1
ATOM 2455 C CA . LEU B 1 38 ? -15.594 -10.406 37.812 1 26.8 38 LEU B CA 1
ATOM 2456 C C . LEU B 1 38 ? -15.391 -10.742 36.344 1 26.8 38 LEU B C 1
ATOM 2458 O O . LEU B 1 38 ? -14.773 -11.766 36.031 1 26.8 38 LEU B O 1
ATOM 2462 N N . THR B 1 39 ? -16.516 -10.641 35.656 1 26.95 39 THR B N 1
ATOM 2463 C CA . THR B 1 39 ? -16.25 -10.672 34.219 1 26.95 39 THR B CA 1
ATOM 2464 C C . THR B 1 39 ? -14.891 -10.055 33.906 1 26.95 39 THR B C 1
ATOM 2466 O O . THR B 1 39 ? -14.523 -9.031 34.5 1 26.95 39 THR B O 1
ATOM 2469 N N . PRO B 1 40 ? -13.914 -10.938 33.719 1 30.09 40 PRO B N 1
ATOM 2470 C CA . PRO B 1 40 ? -12.68 -10.25 33.312 1 30.09 40 PRO B CA 1
ATOM 2471 C C . PRO B 1 40 ? -12.945 -8.898 32.656 1 30.09 40 PRO B C 1
ATOM 2473 O O . PRO B 1 40 ? -13.844 -8.773 31.812 1 30.09 40 PRO B O 1
ATOM 2476 N N . ASP B 1 41 ? -12.914 -7.895 33.375 1 28.41 41 ASP B N 1
ATOM 2477 C CA . ASP B 1 41 ? -12.875 -6.555 32.781 1 28.41 41 ASP B CA 1
ATOM 2478 C C . ASP B 1 41 ? -12.234 -6.57 31.406 1 28.41 41 ASP B C 1
ATOM 2480 O O . ASP B 1 41 ? -11.078 -6.977 31.25 1 28.41 41 ASP B O 1
ATOM 2484 N N . LYS B 1 42 ? -12.984 -6.988 30.453 1 31.33 42 LYS B N 1
ATOM 2485 C CA . LYS B 1 42 ? -12.5 -6.676 29.109 1 31.33 42 LYS B CA 1
ATOM 2486 C C . LYS B 1 42 ? -11.703 -5.375 29.109 1 31.33 42 LYS B C 1
ATOM 2488 O O . LYS B 1 42 ? -12.227 -4.316 29.469 1 31.33 42 LYS B O 1
ATOM 2493 N N . LEU B 1 43 ? -10.531 -5.453 29.516 1 31.02 43 LEU B N 1
ATOM 2494 C CA . LEU B 1 43 ? -9.805 -4.25 29.109 1 31.02 43 LEU B CA 1
ATOM 2495 C C . LEU B 1 43 ? -10.453 -3.594 27.906 1 31.02 43 LEU B C 1
ATOM 2497 O O . LEU B 1 43 ? -10.797 -4.273 26.938 1 31.02 43 LEU B O 1
ATOM 2501 N N . PRO B 1 44 ? -11.195 -2.592 28.078 1 31.38 44 PRO B N 1
ATOM 2502 C CA . PRO B 1 44 ? -11.703 -1.979 26.844 1 31.38 44 PRO B CA 1
ATOM 2503 C C . PRO B 1 44 ? -10.781 -2.203 25.641 1 31.38 44 PRO B C 1
ATOM 2505 O O . PRO B 1 44 ? -9.562 -2.045 25.766 1 31.38 44 PRO B O 1
ATOM 2508 N N . THR B 1 45 ? -10.836 -3.178 24.922 1 34.81 45 THR B N 1
ATOM 2509 C CA . THR B 1 45 ? -10.219 -3.074 23.609 1 34.81 45 THR B CA 1
ATOM 2510 C C . THR B 1 45 ? -10.18 -1.623 23.141 1 34.81 45 THR B C 1
ATOM 2512 O O . THR B 1 45 ? -11.195 -1.084 22.703 1 34.81 45 THR B O 1
ATOM 2515 N N . THR B 1 46 ? -9.742 -0.702 23.844 1 36.03 46 THR B N 1
ATOM 2516 C CA . THR B 1 46 ? -9.648 0.698 23.453 1 36.03 46 THR B CA 1
ATOM 2517 C C . THR B 1 46 ? -9.188 0.818 22 1 36.03 46 THR B C 1
ATOM 2519 O O . THR B 1 46 ? -7.992 0.714 21.703 1 36.03 46 THR B O 1
ATOM 2522 N N . GLY B 1 47 ? -9.75 0.124 21.078 1 44.22 47 GLY B N 1
ATOM 2523 C CA . GLY B 1 47 ? -9.516 0.364 19.656 1 44.22 47 GLY B CA 1
ATOM 2524 C C . GLY B 1 47 ? -9.312 1.83 19.328 1 44.22 47 GLY B C 1
ATOM 2525 O O . GLY B 1 47 ? -10.195 2.656 19.578 1 44.22 47 GLY B O 1
ATOM 2526 N N . PHE B 1 48 ? -8.172 2.281 19.5 1 47.09 48 PHE B N 1
ATOM 2527 C CA . PHE B 1 48 ? -7.895 3.646 19.078 1 47.09 48 PHE B CA 1
ATOM 2528 C C . PHE B 1 48 ? -8.578 3.947 17.75 1 47.09 48 PHE B C 1
ATOM 2530 O O . PHE B 1 48 ? -8.609 3.098 16.844 1 47.09 48 PHE B O 1
ATOM 2537 N N . SER B 1 49 ? -9.539 4.789 17.797 1 53.69 49 SER B N 1
ATOM 2538 C CA . SER B 1 49 ? -10.172 5.281 16.578 1 53.69 49 SER B CA 1
ATOM 2539 C C . SER B 1 49 ? -9.133 5.758 15.57 1 53.69 49 SER B C 1
ATOM 2541 O O . SER B 1 49 ? -8.273 6.578 15.898 1 53.69 49 SER B O 1
ATOM 2543 N N . LEU B 1 50 ? -8.758 4.98 14.648 1 64.5 50 LEU B N 1
ATOM 2544 C CA . LEU B 1 50 ? -7.984 5.449 13.508 1 64.5 50 LEU B CA 1
ATOM 2545 C C . LEU B 1 50 ? -8.891 6.125 12.477 1 64.5 50 LEU B C 1
ATOM 2547 O O . LEU B 1 50 ? -10.031 5.707 12.281 1 64.5 50 LEU B O 1
ATOM 2551 N N . THR B 1 51 ? -8.602 7.375 12.289 1 60.06 51 THR B N 1
ATOM 2552 C CA . THR B 1 51 ? -9.398 8.016 11.25 1 60.06 51 THR B CA 1
ATOM 2553 C C . THR B 1 51 ? -8.719 7.887 9.891 1 60.06 51 THR B C 1
ATOM 2555 O O . THR B 1 51 ? -7.512 8.094 9.766 1 60.06 51 THR B O 1
ATOM 2558 N N . GLY B 1 52 ? -9.133 7.082 8.93 1 56.03 52 GLY B N 1
ATOM 2559 C CA . GLY B 1 52 ? -8.812 6.926 7.52 1 56.03 52 GLY B CA 1
ATOM 2560 C C . GLY B 1 52 ? -10.031 6.945 6.621 1 56.03 52 GLY B C 1
ATOM 2561 O O . GLY B 1 52 ? -9.93 6.703 5.418 1 56.03 52 GLY B O 1
ATOM 2562 N N . GLY B 1 53 ? -11.195 7.184 7.141 1 55.88 53 GLY B N 1
ATOM 2563 C CA . GLY B 1 53 ? -12.422 6.801 6.465 1 55.88 53 GLY B CA 1
ATOM 2564 C C . GLY B 1 53 ? -12.805 7.742 5.34 1 55.88 53 GLY B C 1
ATOM 2565 O O . GLY B 1 53 ? -13.57 8.688 5.543 1 55.88 53 GLY B O 1
ATOM 2566 N N . ALA B 1 54 ? -11.93 7.652 4.191 1 55.75 54 ALA B N 1
ATOM 2567 C CA . ALA B 1 54 ? -12.508 8.328 3.031 1 55.75 54 ALA B CA 1
ATOM 2568 C C . ALA B 1 54 ? -13.852 7.719 2.646 1 55.75 54 ALA B C 1
ATOM 2570 O O . ALA B 1 54 ? -13.914 6.559 2.227 1 55.75 54 ALA B O 1
ATOM 2571 N N . TYR B 1 55 ? -15.031 8.18 3.117 1 56.69 55 TYR B N 1
ATOM 2572 C CA . TYR B 1 55 ? -16.359 7.645 2.863 1 56.69 55 TYR B CA 1
ATOM 2573 C C . TYR B 1 55 ? -16.703 7.715 1.38 1 56.69 55 TYR B C 1
ATOM 2575 O O . TYR B 1 55 ? -17.375 6.828 0.849 1 56.69 55 TYR B O 1
ATOM 2583 N N . ASP B 1 56 ? -16.156 8.695 0.699 1 71.06 56 ASP B N 1
ATOM 2584 C CA . ASP B 1 56 ? -16.516 8.797 -0.714 1 71.06 56 ASP B CA 1
ATOM 2585 C C . ASP B 1 56 ? -15.266 8.984 -1.577 1 71.06 56 ASP B C 1
ATOM 2587 O O . ASP B 1 56 ? -14.484 9.914 -1.349 1 71.06 56 ASP B O 1
ATOM 2591 N N . PHE B 1 57 ? -15 7.926 -2.344 1 81.81 57 PHE B N 1
ATOM 2592 C CA . PHE B 1 57 ? -13.867 8.023 -3.252 1 81.81 57 PHE B CA 1
ATOM 2593 C C . PHE B 1 57 ? -14.312 7.848 -4.699 1 81.81 57 PHE B C 1
ATOM 2595 O O . PHE B 1 57 ? -13.664 7.133 -5.469 1 81.81 57 PHE B O 1
ATOM 2602 N N . LYS B 1 58 ? -15.438 8.57 -4.953 1 81.06 58 LYS B N 1
ATOM 2603 C CA . LYS B 1 58 ? -15.93 8.594 -6.328 1 81.06 58 LYS B CA 1
ATOM 2604 C C . LYS B 1 58 ? -14.898 9.203 -7.273 1 81.06 58 LYS B C 1
ATOM 2606 O O . LYS B 1 58 ? -14.312 10.242 -6.969 1 81.06 58 LYS B O 1
ATOM 2611 N N . LYS B 1 59 ? -14.508 8.445 -8.344 1 82.5 59 LYS B N 1
ATOM 2612 C CA . LYS B 1 59 ? -13.617 8.852 -9.438 1 82.5 59 LYS B CA 1
ATOM 2613 C C . LYS B 1 59 ? -12.156 8.805 -9.008 1 82.5 59 LYS B C 1
ATOM 2615 O O . LYS B 1 59 ? -11.289 9.383 -9.656 1 82.5 59 LYS B O 1
ATOM 2620 N N . ALA B 1 60 ? -11.922 8.211 -7.855 1 84 60 ALA B N 1
ATOM 2621 C CA . ALA B 1 60 ? -10.555 8.078 -7.371 1 84 60 ALA B CA 1
ATOM 2622 C C . ALA B 1 60 ? -9.719 7.223 -8.328 1 84 60 ALA B C 1
ATOM 2624 O O . ALA B 1 60 ? -8.516 7.453 -8.484 1 84 60 ALA B O 1
ATOM 2625 N N . THR B 1 61 ? -10.367 6.227 -8.867 1 87.75 61 THR B N 1
ATOM 2626 C CA . THR B 1 61 ? -9.766 5.371 -9.883 1 87.75 61 THR B CA 1
ATOM 2627 C C . THR B 1 61 ? -10.766 5.07 -11 1 87.75 61 THR B C 1
ATOM 2629 O O . THR B 1 61 ? -11.883 5.59 -11 1 87.75 61 THR B O 1
ATOM 2632 N N . ILE B 1 62 ? -10.234 4.379 -11.953 1 88.75 62 ILE B N 1
ATOM 2633 C CA . ILE B 1 62 ? -11.102 3.988 -13.055 1 88.75 62 ILE B CA 1
ATOM 2634 C C . ILE B 1 62 ? -11.859 2.709 -12.695 1 88.75 62 ILE B C 1
ATOM 2636 O O . ILE B 1 62 ? -11.281 1.794 -12.094 1 88.75 62 ILE B O 1
ATOM 2640 N N . SER B 1 63 ? -13.109 2.676 -13.102 1 92.62 63 SER B N 1
ATOM 2641 C CA . SER B 1 63 ? -13.938 1.503 -12.836 1 92.62 63 SER B CA 1
ATOM 2642 C C . SER B 1 63 ? -13.305 0.239 -13.406 1 92.62 63 SER B C 1
ATOM 2644 O O . SER B 1 63 ? -12.844 0.231 -14.547 1 92.62 63 SER B O 1
ATOM 2646 N N . LEU B 1 64 ? -13.352 -0.82 -12.602 1 94 64 LEU B N 1
ATOM 2647 C CA . LEU B 1 64 ? -12.805 -2.096 -13.047 1 94 64 LEU B CA 1
ATOM 2648 C C . LEU B 1 64 ? -13.891 -2.971 -13.656 1 94 64 LEU B C 1
ATOM 2650 O O . LEU B 1 64 ? -13.594 -3.992 -14.281 1 94 64 LEU B O 1
ATOM 2654 N N . THR B 1 65 ? -15.117 -2.604 -13.492 1 93.31 65 THR B N 1
ATOM 2655 C CA . THR B 1 65 ? -16.219 -3.436 -13.961 1 93.31 65 THR B CA 1
ATOM 2656 C C . THR B 1 65 ? -16.969 -2.754 -15.109 1 93.31 65 THR B C 1
ATOM 2658 O O . THR B 1 65 ? -17.703 -3.406 -15.852 1 93.31 65 THR B O 1
ATOM 2661 N N . ASN B 1 66 ? -16.891 -1.486 -15.305 1 89.19 66 ASN B N 1
ATOM 2662 C CA . ASN B 1 66 ? -17.609 -0.682 -16.281 1 89.19 66 ASN B CA 1
ATOM 2663 C C . ASN B 1 66 ? -19.125 -0.803 -16.094 1 89.19 66 ASN B C 1
ATOM 2665 O O . ASN B 1 66 ? -19.891 -0.554 -17.031 1 89.19 66 ASN B O 1
ATOM 2669 N N . GLU B 1 67 ? -19.578 -1.442 -15.055 1 91.69 67 GLU B N 1
ATOM 2670 C CA . GLU B 1 67 ? -20.969 -1.525 -14.633 1 91.69 67 GLU B CA 1
ATOM 2671 C C . GLU B 1 67 ? -21.109 -1.286 -13.133 1 91.69 67 GLU B C 1
ATOM 2673 O O . GLU B 1 67 ? -20.156 -1.474 -12.375 1 91.69 67 GLU B O 1
ATOM 2678 N N . LEU B 1 68 ? -22.297 -0.89 -12.75 1 92.88 68 LEU B N 1
ATOM 2679 C CA . LEU B 1 68 ? -22.531 -0.609 -11.344 1 92.88 68 LEU B CA 1
ATOM 2680 C C . LEU B 1 68 ? -22.641 -1.902 -10.539 1 92.88 68 LEU B C 1
ATOM 2682 O O . LEU B 1 68 ? -23.266 -2.867 -10.984 1 92.88 68 LEU B O 1
ATOM 2686 N N . LEU B 1 69 ? -22.031 -1.894 -9.43 1 94.56 69 LEU B N 1
ATOM 2687 C CA . LEU B 1 69 ? -22.125 -3.008 -8.492 1 94.56 69 LEU B CA 1
ATOM 2688 C C . LEU B 1 69 ? -23.359 -2.885 -7.621 1 94.56 69 LEU B C 1
ATOM 2690 O O . LEU B 1 69 ? -23.812 -1.773 -7.332 1 94.56 69 LEU B O 1
ATOM 2694 N N . SER B 1 70 ? -23.891 -4.012 -7.207 1 92.56 70 SER B N 1
ATOM 2695 C CA . SER B 1 70 ? -25.062 -4.023 -6.352 1 92.56 70 SER B CA 1
ATOM 2696 C C . SER B 1 70 ? -24.766 -3.465 -4.969 1 92.56 70 SER B C 1
ATOM 2698 O O . SER B 1 70 ? -25.656 -2.959 -4.285 1 92.56 70 SER B O 1
ATOM 2700 N N . SER B 1 71 ? -23.453 -3.586 -4.586 1 94.06 71 SER B N 1
ATOM 2701 C CA . SER B 1 7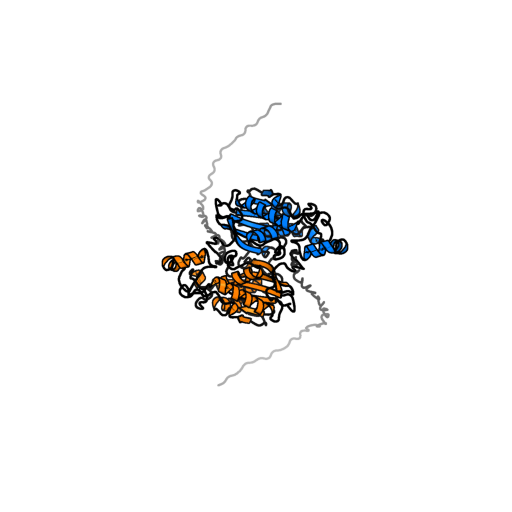1 ? -23 -3.094 -3.293 1 94.06 71 SER B CA 1
ATOM 2702 C C . SER B 1 71 ? -21.484 -2.838 -3.307 1 94.06 71 SER B C 1
ATOM 2704 O O . SER B 1 71 ? -20.766 -3.387 -4.141 1 94.06 71 SER B O 1
ATOM 2706 N N . PRO B 1 72 ? -21.078 -1.974 -2.434 1 95.12 72 PRO B N 1
ATOM 2707 C CA . PRO B 1 72 ? -19.625 -1.853 -2.273 1 95.12 72 PRO B CA 1
ATOM 2708 C C . PRO B 1 72 ? -18.969 -3.17 -1.878 1 95.12 72 PRO B C 1
ATOM 2710 O O . PRO B 1 72 ? -19.609 -4.039 -1.285 1 95.12 72 PRO B O 1
ATOM 2713 N N . LYS B 1 73 ? -17.75 -3.326 -2.229 1 96.94 73 LYS B N 1
ATOM 2714 C CA . LYS B 1 73 ? -17.031 -4.566 -1.96 1 96.94 73 LYS B CA 1
ATOM 2715 C C . LYS B 1 73 ? -15.719 -4.297 -1.222 1 96.94 73 LYS B C 1
ATOM 2717 O O . LYS B 1 73 ? -15.102 -3.244 -1.402 1 96.94 73 LYS B O 1
ATOM 2722 N N . LYS B 1 74 ? -15.352 -5.164 -0.387 1 97.12 74 LYS B N 1
ATOM 2723 C CA . LYS B 1 74 ? -14.039 -5.199 0.253 1 97.12 74 LYS B CA 1
ATOM 2724 C C . LYS B 1 74 ? -13.281 -6.477 -0.109 1 97.12 74 LYS B C 1
ATOM 2726 O O . LYS B 1 74 ? -13.797 -7.582 0.081 1 97.12 74 LYS B O 1
ATOM 2731 N N . VAL B 1 75 ? -12.141 -6.328 -0.642 1 97.94 75 VAL B N 1
ATOM 2732 C CA . VAL B 1 75 ? -11.359 -7.477 -1.09 1 97.94 75 VAL B CA 1
ATOM 2733 C C . VAL B 1 75 ? -10.023 -7.504 -0.359 1 97.94 75 VAL B C 1
ATOM 2735 O O . VAL B 1 75 ? -9.25 -6.543 -0.422 1 97.94 75 VAL B O 1
ATOM 2738 N N . THR B 1 76 ? -9.773 -8.539 0.358 1 98 76 THR B N 1
ATOM 2739 C CA . THR B 1 76 ? -8.508 -8.797 1.028 1 98 76 THR B CA 1
ATOM 2740 C C . THR B 1 76 ? -7.66 -9.773 0.22 1 98 76 THR B C 1
ATOM 2742 O O . THR B 1 76 ? -8.062 -10.914 0 1 98 76 THR B O 1
ATOM 2745 N N . LEU B 1 77 ? -6.523 -9.32 -0.241 1 98.38 77 LEU B N 1
ATOM 2746 C CA . LEU B 1 77 ? -5.594 -10.117 -1.031 1 98.38 77 LEU B CA 1
ATOM 2747 C C . LEU B 1 77 ? -4.457 -10.648 -0.164 1 98.38 77 LEU B C 1
ATOM 2749 O O . LEU B 1 77 ? -3.939 -9.922 0.693 1 98.38 77 LEU B O 1
ATOM 2753 N N . LEU B 1 78 ? -4.047 -11.844 -0.473 1 97.88 78 LEU B N 1
ATOM 2754 C CA . LEU B 1 78 ? -3.012 -12.492 0.323 1 97.88 78 LEU B CA 1
ATOM 2755 C C . LEU B 1 78 ? -2.094 -13.328 -0.558 1 97.88 78 LEU B C 1
ATOM 2757 O O . LEU B 1 78 ? -2.568 -14.117 -1.384 1 97.88 78 LEU B O 1
ATOM 2761 N N . ARG B 1 79 ? -0.809 -13.109 -0.396 1 98.19 79 ARG B N 1
ATOM 2762 C CA . ARG B 1 79 ? 0.141 -14 -1.061 1 98.19 79 ARG B CA 1
ATOM 2763 C C . ARG B 1 79 ? 0.311 -15.297 -0.285 1 98.19 79 ARG B C 1
ATOM 2765 O O . ARG B 1 79 ? 0.334 -15.297 0.948 1 98.19 79 ARG B O 1
ATOM 2772 N N . HIS B 1 80 ? 0.538 -16.359 -0.964 1 98.38 80 HIS B N 1
ATOM 2773 C CA . HIS B 1 80 ? 0.726 -17.641 -0.317 1 98.38 80 HIS B CA 1
ATOM 2774 C C . HIS B 1 80 ? 1.939 -17.625 0.606 1 98.38 80 HIS B C 1
ATOM 2776 O O . HIS B 1 80 ? 2.797 -16.75 0.497 1 98.38 80 HIS B O 1
ATOM 2782 N N . GLY B 1 81 ? 1.945 -18.641 1.513 1 97.19 81 GLY B N 1
ATOM 2783 C CA . GLY B 1 81 ? 3.078 -18.781 2.414 1 97.19 81 GLY B CA 1
ATOM 2784 C C . GLY B 1 81 ? 4.348 -19.234 1.711 1 97.19 81 GLY B C 1
ATOM 2785 O O . GLY B 1 81 ? 4.32 -19.562 0.525 1 97.19 81 GLY B O 1
ATOM 2786 N N . LEU B 1 82 ? 5.379 -19.312 2.486 1 96.62 82 LEU B N 1
ATOM 2787 C CA . LEU B 1 82 ? 6.688 -19.688 1.963 1 96.62 82 LEU B CA 1
A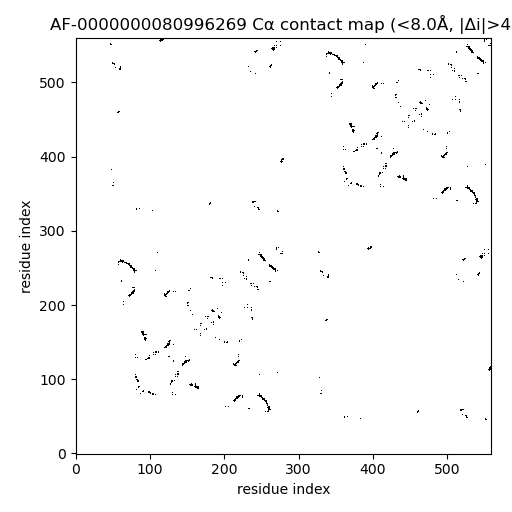TOM 2788 C C . LEU B 1 82 ? 6.652 -21.078 1.348 1 96.62 82 LEU B C 1
ATOM 2790 O O . LEU B 1 82 ? 6.328 -22.062 2.029 1 96.62 82 LEU B O 1
ATOM 2794 N N . SER B 1 83 ? 7.012 -21.141 0.113 1 97.5 83 SER B N 1
ATOM 2795 C CA . SER B 1 83 ? 7.012 -22.422 -0.59 1 97.5 83 SER B CA 1
ATOM 2796 C C . SER B 1 83 ? 8.406 -23.031 -0.627 1 97.5 83 SER B C 1
ATOM 2798 O O . SER B 1 83 ? 9.391 -22.375 -0.312 1 97.5 83 SER B O 1
ATOM 2800 N N . THR B 1 84 ? 8.5 -24.281 -1.004 1 97.31 84 THR B N 1
ATOM 2801 C CA . THR B 1 84 ? 9.773 -24.984 -1.177 1 97.31 84 THR B CA 1
ATOM 2802 C C . THR B 1 84 ? 10.625 -24.281 -2.227 1 97.31 84 THR B C 1
ATOM 2804 O O . THR B 1 84 ? 11.828 -24.094 -2.031 1 97.31 84 THR B O 1
ATOM 2807 N N . TRP B 1 85 ? 10.023 -23.797 -3.314 1 95.5 85 TRP B N 1
ATOM 2808 C CA . TRP B 1 85 ? 10.797 -23.172 -4.383 1 95.5 85 TRP B CA 1
ATOM 2809 C C . TRP B 1 85 ? 11.195 -21.75 -4.008 1 95.5 85 TRP B C 1
ATOM 2811 O O . TRP B 1 85 ? 12.203 -21.234 -4.496 1 95.5 85 TRP B O 1
ATOM 2821 N N . ASN B 1 86 ? 10.398 -21.094 -3.164 1 93.94 86 ASN B N 1
ATOM 2822 C CA . ASN B 1 86 ? 10.891 -19.844 -2.572 1 93.94 86 ASN B CA 1
ATOM 2823 C C . ASN B 1 86 ? 12.195 -20.062 -1.813 1 93.94 86 ASN B C 1
ATOM 2825 O O . ASN B 1 86 ? 13.164 -19.328 -2.008 1 93.94 86 ASN B O 1
ATOM 2829 N N . SER B 1 87 ? 12.156 -21.031 -0.958 1 93.5 87 SER B N 1
ATOM 2830 C CA . SER B 1 87 ? 13.289 -21.312 -0.087 1 93.5 87 SER B CA 1
ATOM 2831 C C . SER B 1 87 ? 14.523 -21.703 -0.897 1 93.5 87 SER B C 1
ATOM 2833 O O . SER B 1 87 ? 15.656 -21.406 -0.497 1 93.5 87 SER B O 1
ATOM 2835 N N . GLU B 1 88 ? 14.289 -22.266 -1.967 1 94.25 88 GLU B N 1
ATOM 2836 C CA . GLU B 1 88 ? 15.383 -22.734 -2.816 1 94.25 88 GLU B CA 1
ATOM 2837 C C . GLU B 1 88 ? 15.758 -21.672 -3.855 1 94.25 88 GLU B C 1
ATOM 2839 O O . GLU B 1 88 ? 16.641 -21.891 -4.68 1 94.25 88 GLU B O 1
ATOM 2844 N N . SER B 1 89 ? 14.984 -20.562 -3.869 1 94.06 89 SER B N 1
ATOM 2845 C CA . SER B 1 89 ? 15.203 -19.484 -4.824 1 94.06 89 SER B CA 1
ATOM 2846 C C . SER B 1 89 ? 15.023 -19.969 -6.258 1 94.06 89 SER B C 1
ATOM 2848 O O . SER B 1 89 ? 15.859 -19.688 -7.121 1 94.06 89 SER B O 1
ATOM 2850 N N . ARG B 1 90 ? 14.023 -20.75 -6.488 1 95.5 90 ARG B N 1
ATOM 2851 C CA . ARG B 1 90 ? 13.664 -21.234 -7.82 1 95.5 90 ARG B CA 1
ATOM 2852 C C . ARG B 1 90 ? 12.57 -20.359 -8.438 1 95.5 90 ARG B C 1
ATOM 2854 O O . ARG B 1 90 ? 11.727 -19.812 -7.73 1 95.5 90 ARG B O 1
ATOM 2861 N N . ILE B 1 91 ? 12.625 -20.328 -9.719 1 93.31 91 ILE B N 1
ATOM 2862 C CA . ILE B 1 91 ? 11.555 -19.688 -10.477 1 93.31 91 ILE B CA 1
ATOM 2863 C C . ILE B 1 91 ? 10.305 -20.562 -10.453 1 93.31 91 ILE B C 1
ATOM 2865 O O . ILE B 1 91 ? 10.336 -21.703 -10.898 1 93.31 91 ILE B O 1
ATOM 2869 N N . GLN B 1 92 ? 9.242 -20.047 -9.977 1 94.38 92 GLN B N 1
ATOM 2870 C CA . GLN B 1 92 ? 8.062 -20.891 -9.773 1 94.38 92 GLN B CA 1
ATOM 2871 C C . GLN B 1 92 ? 7.109 -20.781 -10.969 1 94.38 92 GLN B C 1
ATOM 2873 O O . GLN B 1 92 ? 6.816 -21.781 -11.617 1 94.38 92 GLN B O 1
ATOM 2878 N N . GLY B 1 93 ? 6.641 -19.547 -11.266 1 93.88 93 GLY B N 1
ATOM 2879 C CA . GLY B 1 93 ? 5.652 -19.391 -12.32 1 93.88 93 GLY B CA 1
ATOM 2880 C C . GLY B 1 93 ? 4.379 -20.172 -12.07 1 93.88 93 GLY B C 1
ATOM 2881 O O . GLY B 1 93 ? 3.883 -20.219 -10.945 1 93.88 93 GLY B O 1
ATOM 2882 N N . SER B 1 94 ? 3.838 -20.812 -13.109 1 94.06 94 SER B N 1
ATOM 2883 C CA . SER B 1 94 ? 2.557 -21.5 -13 1 94.06 94 SER B CA 1
ATOM 2884 C C . SER B 1 94 ? 2.75 -22.969 -12.633 1 94.06 94 SER B C 1
ATOM 2886 O O . SER B 1 94 ? 1.789 -23.734 -12.617 1 94.06 94 SER B O 1
ATOM 2888 N N . SER B 1 95 ? 3.957 -23.359 -12.32 1 95.69 95 SER B N 1
ATOM 2889 C CA . SER B 1 95 ? 4.219 -24.75 -11.938 1 95.69 95 SER B CA 1
ATOM 2890 C C . SER B 1 95 ? 3.473 -25.125 -10.664 1 95.69 95 SER B C 1
ATOM 2892 O O . SER B 1 95 ? 3.396 -24.328 -9.727 1 95.69 95 SER B O 1
ATOM 2894 N N . ASP B 1 96 ? 3.014 -26.312 -10.633 1 97.19 96 ASP B N 1
ATOM 2895 C CA . ASP B 1 96 ? 2.291 -26.797 -9.469 1 97.19 96 ASP B CA 1
ATOM 2896 C C . ASP B 1 96 ? 3.186 -27.688 -8.602 1 97.19 96 ASP B C 1
ATOM 2898 O O . ASP B 1 96 ? 2.695 -28.438 -7.762 1 97.19 96 ASP B O 1
ATOM 2902 N N . LEU B 1 97 ? 4.426 -27.578 -8.742 1 96.56 97 LEU B N 1
ATOM 2903 C CA . LEU B 1 97 ? 5.344 -28.516 -8.102 1 96.56 97 LEU B CA 1
ATOM 2904 C C . LEU B 1 97 ? 5.801 -27.984 -6.75 1 96.56 97 LEU B C 1
ATOM 2906 O O . LEU B 1 97 ? 6.254 -28.75 -5.895 1 96.56 97 LEU B O 1
ATOM 2910 N N . SER B 1 98 ? 5.738 -26.766 -6.547 1 96.81 98 SER B N 1
ATOM 2911 C CA . SER B 1 98 ? 6.145 -26.203 -5.258 1 96.81 98 SER B CA 1
ATOM 2912 C C . SER B 1 98 ? 5.012 -26.281 -4.242 1 96.81 98 SER B C 1
ATOM 2914 O O . SER B 1 98 ? 3.848 -26.062 -4.582 1 96.81 98 SER B O 1
ATOM 2916 N N . VAL B 1 99 ? 5.379 -26.641 -3.027 1 97.88 99 VAL B N 1
ATOM 2917 C CA . VAL B 1 99 ? 4.422 -26.75 -1.933 1 97.88 99 VAL B CA 1
ATOM 2918 C C . VAL B 1 99 ? 4.883 -25.906 -0.754 1 97.88 99 VAL B C 1
ATOM 2920 O O . VAL B 1 99 ? 5.98 -25.344 -0.779 1 97.88 99 VAL B O 1
ATOM 2923 N N . LEU B 1 100 ? 4.031 -25.781 0.238 1 98.06 100 LEU B N 1
ATOM 2924 C CA . LEU B 1 100 ? 4.418 -24.984 1.402 1 98.06 100 LEU B CA 1
ATOM 2925 C C . LEU B 1 100 ? 5.504 -25.703 2.203 1 98.06 100 LEU B C 1
ATOM 2927 O O . LEU B 1 100 ? 5.465 -26.922 2.365 1 98.06 100 LEU B O 1
ATOM 2931 N N . THR B 1 101 ? 6.473 -24.953 2.668 1 97.56 101 THR B N 1
ATOM 2932 C CA . THR B 1 101 ? 7.367 -25.438 3.715 1 97.56 101 THR B CA 1
ATOM 2933 C C . THR B 1 101 ? 6.664 -25.438 5.07 1 97.56 101 THR B C 1
ATOM 2935 O O . THR B 1 101 ? 5.535 -24.953 5.188 1 97.56 101 THR B O 1
ATOM 2938 N N . LYS B 1 102 ? 7.324 -25.984 6.047 1 97 102 LYS B N 1
ATOM 2939 C CA . LYS B 1 102 ? 6.777 -25.875 7.398 1 97 102 LYS B CA 1
ATOM 2940 C C . LYS B 1 102 ? 6.621 -24.406 7.812 1 97 102 LYS B C 1
ATOM 2942 O O . LYS B 1 102 ? 5.605 -24.031 8.398 1 97 102 LYS B O 1
ATOM 2947 N N . ALA B 1 103 ? 7.586 -23.625 7.5 1 93.94 103 ALA B N 1
ATOM 2948 C CA . ALA B 1 103 ? 7.504 -22.188 7.766 1 93.94 103 ALA B CA 1
ATOM 2949 C C . ALA B 1 103 ? 6.324 -21.562 7.027 1 93.94 103 ALA B C 1
ATOM 2951 O O . ALA B 1 103 ? 5.656 -20.672 7.559 1 93.94 103 ALA B O 1
ATOM 2952 N N . GLY B 1 104 ? 6.117 -22 5.852 1 96.5 104 GLY B N 1
ATOM 2953 C CA . GLY B 1 104 ? 4.988 -21.516 5.07 1 96.5 104 GLY B CA 1
ATOM 2954 C C . GLY B 1 104 ? 3.646 -21.875 5.688 1 96.5 104 GLY B C 1
ATOM 2955 O O . GLY B 1 104 ? 2.717 -21.062 5.664 1 96.5 104 GLY B O 1
ATOM 2956 N N . GLU B 1 105 ? 3.561 -23.047 6.199 1 97.31 105 GLU B N 1
ATOM 2957 C CA . GLU B 1 105 ? 2.352 -23.453 6.91 1 97.31 105 GLU B CA 1
ATOM 2958 C C . GLU B 1 105 ? 2.131 -22.594 8.156 1 97.31 105 GLU B C 1
ATOM 2960 O O . GLU B 1 105 ? 1.003 -22.188 8.445 1 97.31 105 GLU B O 1
ATOM 2965 N N . ASP B 1 106 ? 3.201 -22.359 8.805 1 94.56 106 ASP B N 1
ATOM 2966 C CA . ASP B 1 106 ? 3.123 -21.484 9.984 1 94.56 106 ASP B CA 1
ATOM 2967 C C . ASP B 1 106 ? 2.66 -20.094 9.602 1 94.56 106 ASP B C 1
ATOM 2969 O O . ASP B 1 106 ? 1.869 -19.469 10.32 1 94.56 106 ASP B O 1
ATOM 2973 N N . GLN B 1 107 ? 3.139 -19.594 8.562 1 93.5 107 GLN B N 1
ATOM 2974 C CA . GLN B 1 107 ? 2.705 -18.297 8.062 1 93.5 107 GLN B CA 1
ATOM 2975 C C . GLN B 1 107 ? 1.206 -18.281 7.777 1 93.5 107 GLN B C 1
ATOM 2977 O O . GLN B 1 107 ? 0.507 -17.344 8.133 1 93.5 107 GLN B O 1
ATOM 2982 N N . ALA B 1 108 ? 0.769 -19.344 7.141 1 96.25 108 ALA B N 1
ATOM 2983 C CA . ALA B 1 108 ? -0.655 -19.469 6.84 1 96.25 108 ALA B CA 1
ATOM 2984 C C . ALA B 1 108 ? -1.486 -19.484 8.117 1 96.25 108 ALA B C 1
ATOM 2986 O O . ALA B 1 108 ? -2.543 -18.844 8.188 1 96.25 108 ALA B O 1
ATOM 2987 N N . GLU B 1 109 ? -1.003 -20.125 9.078 1 95.25 109 GLU B N 1
ATOM 2988 C CA . GLU B 1 109 ? -1.696 -20.172 10.359 1 95.25 109 GLU B CA 1
ATOM 2989 C C . GLU B 1 109 ? -1.743 -18.797 11.016 1 95.25 109 GLU B C 1
ATOM 2991 O O . GLU B 1 109 ? -2.76 -18.422 11.602 1 95.25 109 GLU B O 1
ATOM 2996 N N . ARG B 1 110 ? -0.682 -18.141 10.938 1 91.69 110 ARG B N 1
ATOM 2997 C CA . ARG B 1 110 ? -0.645 -16.781 11.484 1 91.69 110 ARG B CA 1
ATOM 2998 C C . ARG B 1 110 ? -1.64 -15.875 10.766 1 91.69 110 ARG B C 1
ATOM 3000 O O . ARG B 1 110 ? -2.285 -15.031 11.391 1 91.69 110 ARG B O 1
ATOM 3007 N N . CYS B 1 111 ? -1.701 -16.031 9.477 1 93.81 111 CYS B N 1
ATOM 3008 C CA . CYS B 1 111 ? -2.688 -15.273 8.711 1 93.81 111 CYS B CA 1
ATOM 3009 C C . CYS B 1 111 ? -4.105 -15.625 9.156 1 93.81 111 CYS B C 1
ATOM 3011 O O . CYS B 1 111 ? -4.949 -14.742 9.312 1 93.81 111 CYS B O 1
ATOM 3013 N N . LYS B 1 112 ? -4.34 -16.922 9.312 1 94.62 112 LYS B N 1
ATOM 3014 C CA . LYS B 1 112 ? -5.633 -17.375 9.812 1 94.62 112 LYS B CA 1
ATOM 3015 C C . LYS B 1 112 ? -6.004 -16.672 11.109 1 94.62 112 LYS B C 1
ATOM 3017 O O . LYS B 1 112 ? -7.105 -16.125 11.234 1 94.62 112 LYS B O 1
ATOM 3022 N N . ASN B 1 113 ? -5.07 -16.609 12 1 90.5 113 ASN B N 1
ATOM 3023 C CA . ASN B 1 113 ? -5.293 -15.977 13.297 1 90.5 113 ASN B CA 1
ATOM 3024 C C . ASN B 1 113 ? -5.52 -14.469 13.148 1 90.5 113 ASN B C 1
ATOM 3026 O O . ASN B 1 113 ? -6.41 -13.914 13.789 1 90.5 113 ASN B O 1
ATOM 3030 N N . ALA B 1 114 ? -4.715 -13.898 12.367 1 89.19 114 ALA B N 1
ATOM 3031 C CA . ALA B 1 114 ? -4.801 -12.453 12.164 1 89.19 114 ALA B CA 1
ATOM 3032 C C . ALA B 1 114 ? -6.16 -12.062 11.586 1 89.19 114 ALA B C 1
ATOM 3034 O O . ALA B 1 114 ? -6.672 -10.977 11.875 1 89.19 114 ALA B O 1
ATOM 3035 N N . LEU B 1 115 ? -6.754 -12.93 10.828 1 92.94 115 LEU B N 1
ATOM 3036 C CA . LEU B 1 115 ? -7.98 -12.609 10.102 1 92.94 115 LEU B CA 1
ATOM 3037 C C . LEU B 1 115 ? -9.195 -13.227 10.797 1 92.94 115 LEU B C 1
ATOM 3039 O O . LEU B 1 115 ? -10.297 -13.203 10.258 1 92.94 115 LEU B O 1
ATOM 3043 N N . GLN B 1 116 ? -9.047 -13.75 11.891 1 90.56 116 GLN B N 1
ATOM 3044 C CA . GLN B 1 116 ? -10.062 -14.57 12.531 1 90.56 116 GLN B CA 1
ATOM 3045 C C . GLN B 1 116 ? -11.328 -13.766 12.828 1 90.56 116 GLN B C 1
ATOM 3047 O O . GLN B 1 116 ? -12.43 -14.305 12.805 1 90.56 116 GLN B O 1
ATOM 3052 N N . ASN B 1 117 ? -11.234 -12.461 13.062 1 88.88 117 ASN B N 1
ATOM 3053 C CA . ASN B 1 117 ? -12.383 -11.633 13.43 1 88.88 117 ASN B CA 1
ATOM 3054 C C . ASN B 1 117 ? -12.992 -10.945 12.211 1 88.88 117 ASN B C 1
ATOM 3056 O O . ASN B 1 117 ? -13.93 -10.164 12.336 1 88.88 117 ASN B O 1
ATOM 3060 N N . ILE B 1 118 ? -12.477 -11.211 11.07 1 91.81 118 ILE B N 1
ATOM 3061 C CA . ILE B 1 118 ? -12.977 -10.586 9.852 1 91.81 118 ILE B CA 1
ATOM 3062 C C . ILE B 1 118 ? -13.938 -11.547 9.141 1 91.81 118 ILE B C 1
ATOM 3064 O O . ILE B 1 118 ? -13.609 -12.719 8.93 1 91.81 118 ILE B O 1
ATOM 3068 N N . TYR B 1 119 ? -15.109 -11.047 8.859 1 94.62 119 TYR B N 1
ATOM 3069 C CA . TYR B 1 119 ? -16.109 -11.82 8.133 1 94.62 119 TYR B CA 1
ATOM 3070 C C . TYR B 1 119 ? -15.828 -11.789 6.633 1 94.62 119 TYR B C 1
ATOM 3072 O O . TYR B 1 119 ? -15.508 -10.742 6.078 1 94.62 119 TYR B O 1
ATOM 3080 N N . PHE B 1 120 ? -15.938 -12.945 6.008 1 96.88 120 PHE B N 1
ATOM 3081 C CA . PHE B 1 120 ? -15.844 -13.062 4.555 1 96.88 120 PHE B CA 1
ATOM 3082 C C . PHE B 1 120 ? -17.031 -13.836 3.994 1 96.88 120 PHE B C 1
ATOM 3084 O O . PHE B 1 120 ? -17.469 -14.828 4.582 1 96.88 120 PHE B O 1
ATOM 3091 N N . ASP B 1 121 ? -17.547 -13.359 2.9 1 97.31 121 ASP B N 1
ATOM 3092 C CA . ASP B 1 121 ? -18.609 -14.086 2.197 1 97.31 121 ASP B CA 1
ATOM 3093 C C . ASP B 1 121 ? -18.047 -15.289 1.454 1 97.31 121 ASP B C 1
ATOM 3095 O O . ASP B 1 121 ? -18.734 -16.297 1.282 1 97.31 121 ASP B O 1
ATOM 3099 N N . GLN B 1 122 ? -16.797 -15.195 0.989 1 96.81 122 GLN B N 1
ATOM 3100 C CA . GLN B 1 122 ? -16.156 -16.25 0.214 1 96.81 122 GLN B CA 1
ATOM 3101 C C . GLN B 1 122 ? -14.641 -16.094 0.231 1 96.81 122 GLN B C 1
ATOM 3103 O O . GLN B 1 122 ? -14.125 -14.992 0.426 1 96.81 122 GLN B O 1
ATOM 3108 N N . CYS B 1 123 ? -13.992 -17.219 0.059 1 98.12 123 CYS B N 1
ATOM 3109 C CA . CYS B 1 123 ? -12.562 -17.25 -0.218 1 98.12 123 CYS B CA 1
ATOM 3110 C C . CYS B 1 123 ? -12.297 -17.703 -1.646 1 98.12 123 CYS B C 1
ATOM 3112 O O . CYS B 1 123 ? -12.812 -18.75 -2.076 1 98.12 123 CYS B O 1
ATOM 3114 N N . LEU B 1 124 ? -11.641 -16.922 -2.357 1 98.06 124 LEU B N 1
ATOM 3115 C CA . LEU B 1 124 ? -11.188 -17.234 -3.707 1 98.06 124 LEU B CA 1
ATOM 3116 C C . LEU B 1 124 ? -9.688 -17.516 -3.725 1 98.06 124 LEU B C 1
ATOM 3118 O O . LEU B 1 124 ? -8.906 -16.766 -3.133 1 98.06 124 LEU B O 1
ATOM 3122 N N . ALA B 1 125 ? -9.273 -18.625 -4.375 1 98.44 125 ALA B N 1
ATOM 3123 C CA . ALA B 1 125 ? -7.852 -18.969 -4.316 1 98.44 125 ALA B CA 1
ATOM 3124 C C . ALA B 1 125 ? -7.367 -19.516 -5.652 1 98.44 125 ALA B C 1
ATOM 3126 O O . ALA B 1 125 ? -8.156 -20.062 -6.434 1 98.44 125 ALA B O 1
ATOM 3127 N N . SER B 1 126 ? -6.102 -19.266 -5.922 1 98.25 126 SER B N 1
ATOM 3128 C CA . SER B 1 126 ? -5.449 -19.984 -7.012 1 98.25 126 SER B CA 1
ATOM 3129 C C . SER B 1 126 ? -5.453 -21.484 -6.766 1 98.25 126 SER B C 1
ATOM 3131 O O . SER B 1 126 ? -5.23 -21.938 -5.641 1 98.25 126 SER B O 1
ATOM 3133 N N . PRO B 1 127 ? -5.621 -22.297 -7.836 1 98.06 127 PRO B N 1
ATOM 3134 C CA . PRO B 1 127 ? -5.613 -23.75 -7.668 1 98.06 127 PRO B CA 1
ATOM 3135 C C . PRO B 1 127 ? -4.203 -24.328 -7.539 1 98.06 127 PRO B C 1
ATOM 3137 O O . PRO B 1 127 ? -4.039 -25.516 -7.246 1 98.06 127 PRO B O 1
ATOM 3140 N N . ILE B 1 128 ? -3.201 -23.562 -7.805 1 98.12 128 ILE B N 1
ATOM 3141 C CA . ILE B 1 128 ? -1.826 -24.031 -7.684 1 98.12 128 ILE B CA 1
ATOM 3142 C C . ILE B 1 128 ? -1.533 -24.406 -6.23 1 98.12 128 ILE B C 1
ATOM 3144 O O . ILE B 1 128 ? -1.917 -23.672 -5.309 1 98.12 128 ILE B O 1
ATOM 3148 N N . SER B 1 129 ? -0.786 -25.391 -5.941 1 98.44 129 SER B N 1
ATOM 3149 C CA . SER B 1 129 ? -0.674 -26.094 -4.672 1 98.44 129 SER B CA 1
ATOM 3150 C C . SER B 1 129 ? -0.262 -25.156 -3.545 1 98.44 129 SER B C 1
ATOM 3152 O O . SER B 1 129 ? -0.831 -25.188 -2.453 1 98.44 129 SER B O 1
ATOM 3154 N N . ARG B 1 130 ? 0.739 -24.359 -3.73 1 98.12 130 ARG B N 1
ATOM 3155 C CA . ARG B 1 130 ? 1.233 -23.5 -2.66 1 98.12 130 ARG B CA 1
ATOM 3156 C C . ARG B 1 130 ? 0.157 -22.531 -2.203 1 98.12 130 ARG B C 1
ATOM 3158 O O . ARG B 1 130 ? 0.006 -22.281 -1.006 1 98.12 130 ARG B O 1
ATOM 3165 N N . ALA B 1 131 ? -0.605 -21.953 -3.102 1 98.56 131 ALA B N 1
ATOM 3166 C CA . ALA B 1 131 ? -1.706 -21.062 -2.762 1 98.56 131 ALA B CA 1
ATOM 3167 C C . ALA B 1 131 ? -2.902 -21.844 -2.223 1 98.56 131 ALA B C 1
ATOM 3169 O O . ALA B 1 131 ? -3.549 -21.406 -1.263 1 98.56 131 ALA B O 1
ATOM 3170 N N . LYS B 1 132 ? -3.184 -22.969 -2.857 1 98.5 132 LYS B N 1
ATOM 3171 C CA . LYS B 1 132 ? -4.273 -23.828 -2.418 1 98.5 132 LYS B CA 1
ATOM 3172 C C . LYS B 1 132 ? -4.09 -24.25 -0.962 1 98.5 132 LYS B C 1
ATOM 3174 O O . LYS B 1 132 ? -5.012 -24.125 -0.153 1 98.5 132 LYS B O 1
ATOM 3179 N N . GLN B 1 133 ? -2.939 -24.719 -0.625 1 98.69 133 GLN B N 1
ATOM 3180 C CA . GLN B 1 133 ? -2.641 -25.141 0.741 1 98.69 133 GLN B CA 1
ATOM 3181 C C . GLN B 1 133 ? -2.814 -23.984 1.721 1 98.69 133 GLN B C 1
ATOM 3183 O O . GLN B 1 133 ? -3.391 -24.156 2.797 1 98.69 133 GLN B O 1
ATOM 3188 N N . THR B 1 134 ? -2.312 -22.844 1.347 1 98.62 134 THR B N 1
ATOM 3189 C CA . THR B 1 134 ? -2.439 -21.656 2.186 1 98.62 134 THR B CA 1
ATOM 3190 C C . THR B 1 134 ? -3.908 -21.328 2.445 1 98.62 134 THR B C 1
ATOM 3192 O O . THR B 1 134 ? -4.305 -21.094 3.588 1 98.62 134 THR B O 1
ATOM 3195 N N . ALA B 1 135 ? -4.691 -21.328 1.414 1 98.81 135 ALA B N 1
ATOM 3196 C CA . ALA B 1 135 ? -6.117 -21.016 1.512 1 98.81 135 ALA B CA 1
ATOM 3197 C C . ALA B 1 135 ? -6.844 -22.016 2.396 1 98.81 135 ALA B C 1
ATOM 3199 O O . ALA B 1 135 ? -7.68 -21.641 3.221 1 98.81 135 ALA B O 1
ATOM 3200 N N . GLU B 1 136 ? -6.512 -23.219 2.207 1 98.62 136 GLU B N 1
ATOM 3201 C CA . GLU B 1 136 ? -7.172 -24.281 2.971 1 98.62 136 GLU B CA 1
ATOM 3202 C C . GLU B 1 136 ? -6.875 -24.156 4.461 1 98.62 136 GLU B C 1
ATOM 3204 O O . GLU B 1 136 ? -7.758 -24.359 5.297 1 98.62 136 GLU B O 1
ATOM 3209 N N . ILE B 1 137 ? -5.664 -23.859 4.805 1 98.44 137 ILE B N 1
ATOM 3210 C CA . ILE B 1 137 ? -5.293 -23.672 6.203 1 98.44 137 ILE B CA 1
ATOM 3211 C C . ILE B 1 137 ? -6.066 -22.484 6.781 1 98.44 137 ILE B C 1
ATOM 3213 O O . ILE B 1 137 ? -6.672 -22.594 7.848 1 98.44 137 ILE B O 1
ATOM 3217 N N . ILE B 1 138 ? -6.113 -21.375 6.094 1 97.75 138 ILE B N 1
ATOM 3218 C CA . ILE B 1 138 ? -6.727 -20.141 6.578 1 97.75 138 ILE B CA 1
ATOM 3219 C C . ILE B 1 138 ? -8.234 -20.328 6.715 1 97.75 138 ILE B C 1
ATOM 3221 O O . ILE B 1 138 ? -8.859 -19.781 7.625 1 97.75 138 ILE B O 1
ATOM 3225 N N . TRP B 1 139 ? -8.75 -21.094 5.797 1 98 139 TRP B N 1
ATOM 3226 C CA . TRP B 1 139 ? -10.203 -21.188 5.68 1 98 139 TRP B CA 1
ATOM 3227 C C . TRP B 1 139 ? -10.758 -22.25 6.637 1 98 139 TRP B C 1
ATOM 3229 O O . TRP B 1 139 ? -11.969 -22.344 6.816 1 98 139 TRP B O 1
ATOM 3239 N N . GLN B 1 140 ? -9.898 -23.031 7.238 1 96.44 140 GLN B N 1
ATOM 3240 C CA . GLN B 1 140 ? -10.336 -24.062 8.188 1 96.44 140 GLN B CA 1
ATOM 3241 C C . GLN B 1 140 ? -11.227 -23.453 9.273 1 96.44 140 GLN B C 1
ATOM 3243 O O . GLN B 1 140 ? -10.875 -22.438 9.875 1 96.44 140 GLN B O 1
ATOM 3248 N N . GLY B 1 141 ? -12.383 -24.047 9.5 1 94.31 141 GLY B N 1
ATOM 3249 C CA . GLY B 1 141 ? -13.289 -23.625 10.547 1 94.31 141 GLY B CA 1
ATOM 3250 C C . GLY B 1 141 ? -14.32 -22.609 10.07 1 94.31 141 GLY B C 1
ATOM 3251 O O . GLY B 1 141 ? -15.227 -22.25 10.828 1 94.31 141 GLY B O 1
ATOM 3252 N N . ARG B 1 142 ? -14.18 -22.141 8.883 1 94.81 142 ARG B N 1
ATOM 3253 C CA . ARG B 1 142 ? -15.156 -21.219 8.344 1 94.81 142 ARG B CA 1
ATOM 3254 C C . ARG B 1 142 ? -16.203 -21.938 7.516 1 94.81 142 ARG B C 1
ATOM 3256 O O . ARG B 1 142 ? -15.891 -22.875 6.781 1 94.81 142 ARG B O 1
ATOM 3263 N N . ASP B 1 143 ? -17.484 -21.531 7.672 1 93.94 143 ASP B N 1
ATOM 3264 C CA . ASP B 1 143 ? -18.609 -22.156 6.992 1 93.94 143 ASP B CA 1
ATOM 3265 C C . ASP B 1 143 ? -18.984 -21.391 5.73 1 93.94 143 ASP B C 1
ATOM 3267 O O . ASP B 1 143 ? -20.156 -21.078 5.527 1 93.94 143 ASP B O 1
ATOM 3271 N N . LYS B 1 144 ? -18.109 -20.875 5.023 1 96 144 LYS B N 1
ATOM 3272 C CA . LYS B 1 144 ? -18.312 -20.156 3.768 1 96 144 LYS B CA 1
ATOM 3273 C C . LYS B 1 144 ? -17.547 -20.828 2.627 1 96 144 LYS B C 1
ATOM 3275 O O . LYS B 1 144 ? -16.625 -21.609 2.865 1 96 144 LYS B O 1
ATOM 3280 N N . PRO B 1 145 ? -17.906 -20.594 1.421 1 97.06 145 PRO B N 1
ATOM 3281 C CA . PRO B 1 145 ? -17.312 -21.312 0.296 1 97.06 145 PRO B CA 1
ATOM 3282 C C . PRO B 1 145 ? -15.852 -20.922 0.059 1 97.06 145 PRO B C 1
ATOM 3284 O O . PRO B 1 145 ? -15.484 -19.766 0.215 1 97.06 145 PRO B O 1
ATOM 3287 N N . LEU B 1 146 ? -15.055 -21.891 -0.223 1 98.12 146 LEU B N 1
ATOM 3288 C CA . LEU B 1 146 ? -13.727 -21.75 -0.809 1 98.12 146 LEU B CA 1
ATOM 3289 C C . LEU B 1 146 ? -13.734 -22.172 -2.277 1 98.12 146 LEU B C 1
ATOM 3291 O O . LEU B 1 146 ? -13.992 -23.328 -2.596 1 98.12 146 LEU B O 1
ATOM 3295 N N . VAL B 1 147 ? -13.492 -21.219 -3.176 1 97.06 147 VAL B N 1
ATOM 3296 C CA . VAL B 1 147 ? -13.609 -21.453 -4.609 1 97.06 147 VAL B CA 1
ATOM 3297 C C . VAL B 1 147 ? -12.25 -21.25 -5.277 1 97.06 147 VAL B C 1
ATOM 3299 O O . VAL B 1 147 ? -11.555 -20.266 -4.996 1 97.06 147 VAL B O 1
ATOM 3302 N N . TYR B 1 148 ? -11.867 -22.125 -6.145 1 97.25 148 TYR B N 1
ATOM 3303 C CA . TYR B 1 148 ? -10.617 -22 -6.887 1 97.25 148 TYR B CA 1
ATOM 3304 C C . TYR B 1 148 ? -10.859 -21.391 -8.258 1 97.25 148 TYR B C 1
ATOM 3306 O O . TYR B 1 148 ? -11.719 -21.859 -9.016 1 97.25 148 TYR B O 1
ATOM 3314 N N . LEU B 1 149 ? -10.133 -20.328 -8.594 1 95.38 149 LEU B N 1
ATOM 3315 C CA . LEU B 1 149 ? -10.266 -19.625 -9.852 1 95.38 149 LEU B CA 1
ATOM 3316 C C . LEU B 1 149 ? -8.984 -19.734 -10.68 1 95.38 149 LEU B C 1
ATOM 3318 O O . LEU B 1 149 ? -7.902 -19.406 -10.188 1 95.38 149 LEU B O 1
ATOM 3322 N N . ASP B 1 150 ? -9.102 -20 -11.969 1 94.81 150 ASP B N 1
ATOM 3323 C CA . ASP B 1 150 ? -7.953 -20.094 -12.867 1 94.81 150 ASP B CA 1
ATOM 3324 C C . ASP B 1 150 ? -7.332 -18.734 -13.125 1 94.81 150 ASP B C 1
ATOM 3326 O O . ASP B 1 150 ? -6.117 -18.625 -13.328 1 94.81 150 ASP B O 1
ATOM 3330 N N . SER B 1 151 ? -8.141 -17.703 -13.055 1 94.5 151 SER B N 1
ATOM 3331 C CA . SER B 1 151 ? -7.656 -16.359 -13.328 1 94.5 151 SER B CA 1
ATOM 3332 C C . SER B 1 151 ? -6.707 -15.883 -12.234 1 94.5 151 SER B C 1
ATOM 3334 O O . SER B 1 151 ? -6.016 -14.875 -12.406 1 94.5 151 SER B O 1
ATOM 3336 N N . LEU B 1 152 ? -6.605 -16.609 -11.117 1 96.94 152 LEU B N 1
ATOM 3337 C CA . LEU B 1 152 ? -5.727 -16.25 -10.016 1 96.94 152 LEU B CA 1
ATOM 3338 C C . LEU B 1 152 ? -4.398 -16.984 -10.102 1 96.94 152 LEU B C 1
ATOM 3340 O O . LEU B 1 152 ? -3.527 -16.828 -9.242 1 96.94 152 LEU B O 1
ATOM 3344 N N . LYS B 1 153 ? -4.23 -17.734 -11.156 1 96.25 153 LYS B N 1
ATOM 3345 C CA . LYS B 1 153 ? -2.975 -18.469 -11.336 1 96.25 153 LYS B CA 1
ATOM 3346 C C . LYS B 1 153 ? -1.822 -17.5 -11.602 1 96.25 153 LYS B C 1
ATOM 3348 O O . LYS B 1 153 ? -2.035 -16.391 -12.102 1 96.25 153 LYS B O 1
ATOM 3353 N N . GLU B 1 154 ? -0.706 -17.984 -11.227 1 95.44 154 GLU B N 1
ATOM 3354 C CA . GLU B 1 154 ? 0.516 -17.234 -11.469 1 95.44 154 GLU B CA 1
ATOM 3355 C C . GLU B 1 154 ? 0.871 -17.203 -12.953 1 95.44 154 GLU B C 1
ATOM 3357 O O . GLU B 1 154 ? 0.422 -18.062 -13.719 1 95.44 154 GLU B O 1
ATOM 3362 N N . ILE B 1 155 ? 1.659 -16.25 -13.328 1 92.94 155 ILE B N 1
ATOM 3363 C CA . ILE B 1 155 ? 2.154 -16.078 -14.688 1 92.94 155 ILE B CA 1
ATOM 3364 C C . ILE B 1 155 ? 2.953 -17.312 -15.109 1 92.94 155 ILE B C 1
ATOM 3366 O O . ILE B 1 155 ? 3.688 -17.891 -14.305 1 92.94 155 ILE B O 1
ATOM 3370 N N . SER B 1 156 ? 2.754 -17.703 -16.344 1 92.69 156 SER B N 1
ATOM 3371 C CA . SER B 1 156 ? 3.562 -18.797 -16.875 1 92.69 156 SER B CA 1
ATOM 3372 C C . SER B 1 156 ? 4.91 -18.297 -17.375 1 92.69 156 SER B C 1
ATOM 3374 O O . SER B 1 156 ? 4.969 -17.328 -18.156 1 92.69 156 SER B O 1
ATOM 3376 N N . LEU B 1 157 ? 5.965 -18.953 -16.984 1 92.75 157 LEU B N 1
ATOM 3377 C CA . LEU B 1 157 ? 7.301 -18.562 -17.438 1 92.75 157 LEU B CA 1
ATOM 3378 C C . LEU B 1 157 ? 7.973 -19.719 -18.188 1 92.75 157 LEU B C 1
ATOM 3380 O O . LEU B 1 157 ? 9.18 -19.672 -18.422 1 92.75 157 LEU B O 1
ATOM 3384 N N . TYR B 1 158 ? 7.246 -20.766 -18.422 1 91.38 158 TYR B N 1
ATOM 3385 C CA . TYR B 1 158 ? 7.566 -21.844 -19.359 1 91.38 158 TYR B CA 1
ATOM 3386 C C . TYR B 1 158 ? 8.859 -22.547 -18.953 1 91.38 158 TYR B C 1
ATOM 3388 O O . TYR B 1 158 ? 8.961 -23.078 -17.844 1 91.38 158 TYR B O 1
ATOM 3396 N N . HIS B 1 159 ? 9.875 -22.531 -19.859 1 91.5 159 HIS B N 1
ATOM 3397 C CA . HIS B 1 159 ? 11.07 -23.344 -19.672 1 91.5 159 HIS B CA 1
ATOM 3398 C C . HIS B 1 159 ? 11.906 -22.828 -18.516 1 91.5 159 HIS B C 1
ATOM 3400 O O . HIS B 1 159 ? 12.805 -23.531 -18.031 1 91.5 159 HIS B O 1
ATOM 3406 N N . LEU B 1 160 ? 11.656 -21.688 -18.031 1 93.06 160 LEU B N 1
ATOM 3407 C CA . LEU B 1 160 ? 12.43 -21.141 -16.922 1 93.06 160 LEU B CA 1
ATOM 3408 C C . LEU B 1 160 ? 11.969 -21.734 -15.586 1 93.06 160 LEU B C 1
ATOM 3410 O O . LEU B 1 160 ? 12.703 -21.688 -14.594 1 93.06 160 LEU B O 1
ATOM 3414 N N . GLU B 1 161 ? 10.75 -22.203 -15.547 1 94.69 161 GLU B N 1
ATOM 3415 C CA . GLU B 1 161 ? 10.148 -22.688 -14.305 1 94.69 161 GLU B CA 1
ATOM 3416 C C . GLU B 1 161 ? 10.906 -23.891 -13.75 1 94.69 161 GLU B C 1
ATOM 3418 O O . GLU B 1 161 ? 11.234 -24.812 -14.5 1 94.69 161 GLU B O 1
ATOM 3423 N N . GLY B 1 162 ? 11.172 -23.75 -12.461 1 96.06 162 GLY B N 1
ATOM 3424 C CA . GLY B 1 162 ? 11.891 -24.828 -11.797 1 96.06 162 GLY B CA 1
ATOM 3425 C C . GLY B 1 162 ? 13.383 -24.578 -11.688 1 96.06 162 GLY B C 1
ATOM 3426 O O . GLY B 1 162 ? 14.055 -25.156 -10.828 1 96.06 162 GLY B O 1
ATOM 3427 N N . MET B 1 163 ? 13.906 -23.766 -12.531 1 95.38 163 MET B N 1
ATOM 3428 C CA . MET B 1 163 ? 15.328 -23.438 -12.461 1 95.38 163 MET B CA 1
ATOM 3429 C C . MET B 1 163 ? 15.617 -22.547 -11.25 1 95.38 163 MET B C 1
ATOM 3431 O O . MET B 1 163 ? 14.805 -21.703 -10.891 1 95.38 163 MET B O 1
ATOM 3435 N N . LYS B 1 164 ? 16.766 -22.781 -10.664 1 95.56 164 LYS B N 1
ATOM 3436 C CA . LYS B 1 164 ? 17.234 -21.812 -9.68 1 95.56 164 LYS B CA 1
ATOM 3437 C C . LYS B 1 164 ? 17.578 -20.484 -10.336 1 95.56 164 LYS B C 1
ATOM 3439 O O . LYS B 1 164 ? 18.094 -20.438 -11.445 1 95.56 164 LYS B O 1
ATOM 3444 N N . ASN B 1 165 ? 17.359 -19.453 -9.625 1 91.88 165 ASN B N 1
ATOM 3445 C CA . ASN B 1 165 ? 17.641 -18.125 -10.156 1 91.88 165 ASN B CA 1
ATOM 3446 C C . ASN B 1 165 ? 19.094 -18 -10.625 1 91.88 165 ASN B C 1
ATOM 3448 O O . ASN B 1 165 ? 19.359 -17.438 -11.68 1 91.88 165 ASN B O 1
ATOM 3452 N N . VAL B 1 166 ? 19.984 -18.547 -9.898 1 93.31 166 VAL B N 1
ATOM 3453 C CA . VAL B 1 166 ? 21.406 -18.469 -10.234 1 93.31 166 VAL B CA 1
ATOM 3454 C C . VAL B 1 166 ? 21.672 -19.188 -11.555 1 93.31 166 VAL B C 1
ATOM 3456 O O . VAL B 1 166 ? 22.453 -18.719 -12.383 1 93.31 166 VAL B O 1
ATOM 3459 N N . ASP B 1 167 ? 21.047 -20.312 -11.742 1 95.25 167 ASP B N 1
ATOM 3460 C CA . ASP B 1 167 ? 21.188 -21.078 -12.977 1 95.25 167 ASP B CA 1
ATOM 3461 C C . ASP B 1 167 ? 20.547 -20.359 -14.156 1 95.25 167 ASP B C 1
ATOM 3463 O O . ASP B 1 167 ? 21.125 -20.297 -15.242 1 95.25 167 ASP B O 1
ATOM 3467 N N . ALA B 1 168 ? 19.391 -19.828 -13.938 1 93 168 ALA B N 1
ATOM 3468 C CA . ALA B 1 168 ? 18.688 -19.094 -14.984 1 93 168 ALA B CA 1
ATOM 3469 C C . ALA B 1 168 ? 19.531 -17.906 -15.461 1 93 168 ALA B C 1
ATOM 3471 O O . ALA B 1 168 ? 19.578 -17.609 -16.656 1 93 168 ALA B O 1
ATOM 3472 N N . LYS B 1 169 ? 20.125 -17.219 -14.508 1 92.44 169 LYS B N 1
ATOM 3473 C CA . LYS B 1 169 ? 20.984 -16.094 -14.836 1 92.44 169 LYS B CA 1
ATOM 3474 C C . LYS B 1 169 ? 22.141 -16.531 -15.719 1 92.44 169 LYS B C 1
ATOM 3476 O O . LYS B 1 169 ? 22.531 -15.805 -16.641 1 92.44 169 LYS B O 1
ATOM 3481 N N . GLN B 1 170 ? 22.656 -17.688 -15.492 1 95.88 170 GLN B N 1
ATOM 3482 C CA . GLN B 1 170 ? 23.812 -18.203 -16.219 1 95.88 170 GLN B CA 1
ATOM 3483 C C . GLN B 1 170 ? 23.406 -18.781 -17.562 1 95.88 170 GLN B C 1
ATOM 3485 O O . GLN B 1 170 ? 24.062 -18.5 -18.578 1 95.88 170 GLN B O 1
ATOM 3490 N N . ILE B 1 171 ? 22.375 -19.547 -17.641 1 95.94 171 ILE B N 1
ATOM 3491 C CA . ILE B 1 171 ? 21.984 -20.297 -18.828 1 95.94 171 ILE B CA 1
ATOM 3492 C C . ILE B 1 171 ? 21.219 -19.406 -19.781 1 95.94 171 ILE B C 1
ATOM 3494 O O . ILE B 1 171 ? 21.375 -19.5 -21 1 95.94 171 ILE B O 1
ATOM 3498 N N . TYR B 1 172 ? 20.375 -18.516 -19.281 1 94.25 172 TYR B N 1
ATOM 3499 C CA . TYR B 1 172 ? 19.547 -17.625 -20.078 1 94.25 172 TYR B CA 1
ATOM 3500 C C . TYR B 1 172 ? 19.734 -16.172 -19.656 1 94.25 172 TYR B C 1
ATOM 3502 O O . TYR B 1 172 ? 18.781 -15.5 -19.266 1 94.25 172 TYR B O 1
ATOM 3510 N N . PRO B 1 173 ? 20.906 -15.594 -19.812 1 92.94 173 PRO B N 1
ATOM 3511 C CA . PRO B 1 173 ? 21.219 -14.266 -19.281 1 92.94 173 PRO B CA 1
ATOM 3512 C C . PRO B 1 173 ? 20.359 -13.164 -19.891 1 92.94 173 PRO B C 1
ATOM 3514 O O . PRO B 1 173 ? 20.016 -12.195 -19.203 1 92.94 173 PRO B O 1
ATOM 3517 N N . LYS B 1 174 ? 20.047 -13.312 -21.156 1 92.06 174 LYS B N 1
ATOM 3518 C CA . LYS B 1 174 ? 19.234 -12.289 -21.797 1 92.06 174 LYS B CA 1
ATOM 3519 C C . LYS B 1 174 ? 17.828 -12.258 -21.219 1 92.06 174 LYS B C 1
ATOM 3521 O O . LYS B 1 174 ? 17.328 -11.203 -20.828 1 92.06 174 LYS B O 1
ATOM 3526 N N . GLU B 1 175 ? 17.188 -13.406 -21.172 1 90.38 175 GLU B N 1
ATOM 3527 C CA . GLU B 1 175 ? 15.836 -13.508 -20.609 1 90.38 175 GLU B CA 1
ATOM 3528 C C . GLU B 1 175 ? 15.82 -13.055 -19.156 1 90.38 175 GLU B C 1
ATOM 3530 O O . GLU B 1 175 ? 14.914 -12.336 -18.734 1 90.38 175 GLU B O 1
ATOM 3535 N N . TYR B 1 176 ? 16.812 -13.414 -18.469 1 88 176 TYR B N 1
ATOM 3536 C CA . TYR B 1 176 ? 16.938 -13.07 -17.062 1 88 176 TYR B CA 1
ATOM 3537 C C . TYR B 1 176 ? 17.031 -11.562 -16.875 1 88 176 TYR B C 1
ATOM 3539 O O . TYR B 1 176 ? 16.328 -10.992 -16.031 1 88 176 TYR B O 1
ATOM 3547 N N . THR B 1 177 ? 17.797 -10.969 -17.641 1 86.38 177 THR B N 1
ATOM 3548 C CA . THR B 1 177 ? 18.031 -9.531 -17.547 1 86.38 177 THR B CA 1
ATOM 3549 C C . THR B 1 177 ? 16.766 -8.758 -17.922 1 86.38 177 THR B C 1
ATOM 3551 O O . THR B 1 177 ? 16.359 -7.824 -17.234 1 86.38 177 THR B O 1
ATOM 3554 N N . ILE B 1 178 ? 16.109 -9.156 -18.969 1 89.06 178 ILE B N 1
ATOM 3555 C CA . ILE B 1 178 ? 14.906 -8.453 -19.422 1 89.06 178 ILE B CA 1
ATOM 3556 C C . ILE B 1 178 ? 13.789 -8.625 -18.391 1 89.06 178 ILE B C 1
ATOM 3558 O O . ILE B 1 178 ? 13.086 -7.66 -18.062 1 89.06 178 ILE B O 1
ATOM 3562 N N . TRP B 1 179 ? 13.656 -9.828 -17.906 1 89 179 TRP B N 1
ATOM 3563 C CA . TRP B 1 179 ? 12.641 -10.078 -16.875 1 89 179 TRP B CA 1
ATOM 3564 C C . TRP B 1 179 ? 12.859 -9.18 -15.672 1 89 179 TRP B C 1
ATOM 3566 O O . TRP B 1 179 ? 11.898 -8.68 -15.078 1 89 179 TRP B O 1
ATOM 3576 N N . ARG B 1 180 ? 14.039 -8.906 -15.359 1 82.75 180 ARG B N 1
ATOM 3577 C CA . ARG B 1 180 ? 14.375 -8.133 -14.164 1 82.75 180 ARG B CA 1
ATOM 3578 C C . ARG B 1 180 ? 14.25 -6.633 -14.43 1 82.75 180 ARG B C 1
ATOM 3580 O O . ARG B 1 180 ? 13.75 -5.891 -13.586 1 82.75 180 ARG B O 1
ATOM 3587 N N . GLU B 1 181 ? 14.562 -6.199 -15.609 1 83.81 181 GLU B N 1
ATOM 3588 C CA . GLU B 1 181 ? 14.711 -4.77 -15.859 1 83.81 181 GLU B CA 1
ATOM 3589 C C . GLU B 1 181 ? 13.523 -4.219 -16.641 1 83.81 181 GLU B C 1
ATOM 3591 O O . GLU B 1 181 ? 13.203 -3.031 -16.547 1 83.81 181 GLU B O 1
ATOM 3596 N N . ASP B 1 182 ? 12.906 -5.062 -17.438 1 90.56 182 ASP B N 1
ATOM 3597 C CA . ASP B 1 182 ? 11.828 -4.609 -18.312 1 90.56 182 ASP B CA 1
ATOM 3598 C C . ASP B 1 182 ? 10.781 -5.703 -18.5 1 90.56 182 ASP B C 1
ATOM 3600 O O . ASP B 1 182 ? 10.492 -6.109 -19.625 1 90.56 182 ASP B O 1
ATOM 3604 N N . PRO B 1 183 ? 10.164 -6.023 -17.406 1 93.06 183 PRO B N 1
ATOM 3605 C CA . PRO B 1 183 ? 9.227 -7.152 -17.469 1 93.06 183 PRO B CA 1
ATOM 3606 C C . PRO B 1 183 ? 8.062 -6.898 -18.422 1 93.06 183 PRO B C 1
ATOM 3608 O O . PRO B 1 183 ? 7.551 -7.836 -19.031 1 93.06 183 PRO B O 1
ATOM 3611 N N . ALA B 1 184 ? 7.645 -5.727 -18.625 1 94.19 184 ALA B N 1
ATOM 3612 C CA . ALA B 1 184 ? 6.512 -5.418 -19.484 1 94.19 184 ALA B CA 1
ATOM 3613 C C . ALA B 1 184 ? 6.809 -5.789 -20.938 1 94.19 184 ALA B C 1
ATOM 3615 O O . ALA B 1 184 ? 5.898 -6.109 -21.703 1 94.19 184 ALA B O 1
ATOM 3616 N N . ASN B 1 185 ? 8.086 -5.77 -21.328 1 93.38 185 ASN B N 1
ATOM 3617 C CA . ASN B 1 185 ? 8.469 -6.082 -22.703 1 93.38 185 ASN B CA 1
ATOM 3618 C C . ASN B 1 185 ? 9.188 -7.426 -22.797 1 93.38 185 ASN B C 1
ATOM 3620 O O . ASN B 1 185 ? 9.82 -7.727 -23.812 1 93.38 185 ASN B O 1
ATOM 3624 N N . PHE B 1 186 ? 9.195 -8.156 -21.703 1 93.38 186 PHE B N 1
ATOM 3625 C CA . PHE B 1 186 ? 9.695 -9.523 -21.703 1 93.38 186 PHE B CA 1
ATOM 3626 C C . PHE B 1 186 ? 8.828 -10.422 -22.578 1 93.38 186 PHE B C 1
ATOM 3628 O O . PHE B 1 186 ? 7.625 -10.547 -22.344 1 93.38 186 PHE B O 1
ATOM 3635 N N . GLN B 1 187 ? 9.461 -10.969 -23.578 1 93.69 187 GLN B N 1
ATOM 3636 C CA . GLN B 1 187 ? 8.766 -11.828 -24.531 1 93.69 187 GLN B CA 1
ATOM 3637 C C . GLN B 1 187 ? 9.219 -13.281 -24.391 1 93.69 187 GLN B C 1
ATOM 3639 O O . GLN B 1 187 ? 10.414 -13.555 -24.266 1 93.69 187 GLN B O 1
ATOM 3644 N N . MET B 1 188 ? 8.25 -14.164 -24.297 1 90.81 188 MET B N 1
ATOM 3645 C CA . MET B 1 188 ? 8.5 -15.609 -24.266 1 90.81 188 MET B CA 1
ATOM 3646 C C . MET B 1 188 ? 7.465 -16.359 -25.109 1 90.81 188 MET B C 1
ATOM 3648 O O . MET B 1 188 ? 6.262 -16.203 -24.891 1 90.81 188 MET B O 1
ATOM 3652 N N . ASN B 1 189 ? 7.973 -17.125 -26.062 1 90.12 189 ASN B N 1
ATOM 3653 C CA . ASN B 1 189 ? 7.105 -17.938 -26.922 1 90.12 189 ASN B CA 1
ATOM 3654 C C . ASN B 1 189 ? 6.078 -17.062 -27.656 1 90.12 189 ASN B C 1
ATOM 3656 O O . ASN B 1 189 ? 4.895 -17.406 -27.688 1 90.12 189 ASN B O 1
ATOM 3660 N N . GLY B 1 190 ? 6.516 -15.883 -28.078 1 91.56 190 GLY B N 1
ATOM 3661 C CA . GLY B 1 190 ? 5.676 -15 -28.891 1 91.56 190 GLY B CA 1
ATOM 3662 C C . GLY B 1 190 ? 4.648 -14.242 -28.062 1 91.56 190 GLY B C 1
ATOM 3663 O O . GLY B 1 190 ? 3.771 -13.578 -28.625 1 91.56 190 GLY B O 1
ATOM 3664 N N . ARG B 1 191 ? 4.734 -14.344 -26.797 1 93.94 191 ARG B N 1
ATOM 3665 C CA . ARG B 1 191 ? 3.789 -13.656 -25.922 1 93.94 191 ARG B CA 1
ATOM 3666 C C . ARG B 1 191 ? 4.512 -12.727 -24.953 1 93.94 191 ARG B C 1
ATOM 3668 O O . ARG B 1 191 ? 5.738 -12.789 -24.828 1 93.94 191 ARG B O 1
ATOM 3675 N N . TYR B 1 192 ? 3.707 -11.836 -24.438 1 95.75 192 TYR B N 1
ATOM 3676 C CA . TYR B 1 192 ? 4.188 -10.953 -23.375 1 95.75 192 TYR B CA 1
ATOM 3677 C C . TYR B 1 192 ? 3.539 -11.305 -22.047 1 95.75 192 TYR B C 1
ATOM 3679 O O . TYR B 1 192 ? 2.461 -10.805 -21.719 1 95.75 192 TYR B O 1
ATOM 3687 N N . PRO B 1 193 ? 4.246 -12.109 -21.281 1 95.12 193 PRO B N 1
ATOM 3688 C CA . PRO B 1 193 ? 3.645 -12.664 -20.062 1 95.12 193 PRO B CA 1
ATOM 3689 C C . PRO B 1 193 ? 3.076 -11.594 -19.141 1 95.12 193 PRO B C 1
ATOM 3691 O O . PRO B 1 193 ? 1.972 -11.758 -18.609 1 95.12 193 PRO B O 1
ATOM 3694 N N . VAL B 1 194 ? 3.764 -10.516 -18.906 1 96 194 VAL B N 1
ATOM 3695 C CA . VAL B 1 194 ? 3.311 -9.484 -17.984 1 96 194 VAL B CA 1
ATOM 3696 C C . VAL B 1 194 ? 2.082 -8.781 -18.547 1 96 194 VAL B C 1
ATOM 3698 O O . VAL B 1 194 ? 1.124 -8.508 -17.828 1 96 194 VAL B O 1
ATOM 3701 N N . ARG B 1 195 ? 2.076 -8.523 -19.797 1 96.88 195 ARG B N 1
ATOM 3702 C CA . ARG B 1 195 ? 0.91 -7.906 -20.406 1 96.88 195 ARG B CA 1
ATOM 3703 C C . ARG B 1 195 ? -0.297 -8.836 -20.359 1 96.88 195 ARG B C 1
ATOM 3705 O O . ARG B 1 195 ? -1.421 -8.391 -20.125 1 96.88 195 ARG B O 1
ATOM 3712 N N . ASP B 1 196 ? -0.021 -10.102 -20.609 1 95.44 196 ASP B N 1
ATOM 3713 C CA . ASP B 1 196 ? -1.08 -11.102 -20.469 1 95.44 196 ASP B CA 1
ATOM 3714 C C . ASP B 1 196 ? -1.625 -11.117 -19.047 1 95.44 196 ASP B C 1
ATOM 3716 O O . ASP B 1 196 ? -2.83 -11.266 -18.828 1 95.44 196 ASP B O 1
ATOM 3720 N N . LEU B 1 197 ? -0.758 -10.984 -18.141 1 96.56 197 LEU B N 1
ATOM 3721 C CA . LEU B 1 197 ? -1.123 -10.961 -16.719 1 96.56 197 LEU B CA 1
ATOM 3722 C C . LEU B 1 197 ? -2.043 -9.789 -16.422 1 96.56 197 LEU B C 1
ATOM 3724 O O . LEU B 1 197 ? -2.963 -9.906 -15.609 1 96.56 197 LEU B O 1
ATOM 3728 N N . TRP B 1 198 ? -1.799 -8.617 -16.969 1 97 198 TRP B N 1
ATOM 3729 C CA . TRP B 1 198 ? -2.639 -7.441 -16.797 1 97 198 TRP B CA 1
ATOM 3730 C C . TRP B 1 198 ? -4.062 -7.707 -17.266 1 97 198 TRP B C 1
ATOM 3732 O O . TRP B 1 198 ? -5.031 -7.328 -16.609 1 97 198 TRP B O 1
ATOM 3742 N N . LYS B 1 199 ? -4.125 -8.391 -18.391 1 95.56 199 LYS B N 1
ATOM 3743 C CA . LYS B 1 199 ? -5.441 -8.781 -18.891 1 95.56 199 LYS B CA 1
ATOM 3744 C C . LYS B 1 199 ? -6.133 -9.742 -17.922 1 95.56 199 LYS B C 1
ATOM 3746 O O . LYS B 1 199 ? -7.309 -9.57 -17.594 1 95.56 199 LYS B O 1
ATOM 3751 N N . ALA B 1 200 ? -5.406 -10.68 -17.484 1 94.62 200 ALA B N 1
ATOM 3752 C CA . ALA B 1 200 ? -5.945 -11.656 -16.531 1 94.62 200 ALA B CA 1
ATOM 3753 C C . ALA B 1 200 ? -6.418 -10.984 -15.25 1 94.62 200 ALA B C 1
ATOM 3755 O O . ALA B 1 200 ? -7.457 -11.344 -14.695 1 94.62 200 ALA B O 1
ATOM 3756 N N . ALA B 1 201 ? -5.656 -10.055 -14.781 1 97.38 201 ALA B N 1
ATOM 3757 C CA . ALA B 1 201 ? -6 -9.328 -13.555 1 97.38 201 ALA B CA 1
ATOM 3758 C C . ALA B 1 201 ? -7.312 -8.562 -13.727 1 97.38 201 ALA B C 1
ATOM 3760 O O . ALA B 1 201 ? -8.164 -8.578 -12.836 1 97.38 201 ALA B O 1
ATOM 3761 N N . ARG B 1 202 ? -7.457 -7.898 -14.828 1 95.69 202 ARG B N 1
ATOM 3762 C CA . ARG B 1 202 ? -8.688 -7.156 -15.086 1 95.69 202 ARG B CA 1
ATOM 3763 C C . ARG B 1 202 ? -9.891 -8.094 -15.133 1 95.69 202 ARG B C 1
ATOM 3765 O O . ARG B 1 202 ? -10.945 -7.789 -14.562 1 95.69 202 ARG B O 1
ATOM 3772 N N . ASP B 1 203 ? -9.664 -9.195 -15.773 1 93.25 203 ASP B N 1
ATOM 3773 C CA . ASP B 1 203 ? -10.727 -10.195 -15.844 1 93.25 203 ASP B CA 1
ATOM 3774 C C . ASP B 1 203 ? -11.062 -10.734 -14.453 1 93.25 203 ASP B C 1
ATOM 3776 O O . ASP B 1 203 ? -12.234 -10.914 -14.125 1 93.25 203 ASP B O 1
ATOM 3780 N N . CYS B 1 204 ? -10.086 -10.938 -13.734 1 95.56 204 CYS B N 1
ATOM 3781 C CA . CYS B 1 204 ? -10.273 -11.453 -12.375 1 95.56 204 CYS B CA 1
ATOM 3782 C C . CYS B 1 204 ? -11.062 -10.469 -11.523 1 95.56 204 CYS B C 1
ATOM 3784 O O . CYS B 1 204 ? -11.992 -10.859 -10.82 1 95.56 204 CYS B O 1
ATOM 3786 N N . TRP B 1 205 ? -10.68 -9.211 -11.531 1 97.19 205 TRP B N 1
ATOM 3787 C CA . TRP B 1 205 ? -11.43 -8.188 -10.797 1 97.19 205 TRP B CA 1
ATOM 3788 C C . TRP B 1 205 ? -12.898 -8.195 -11.188 1 97.19 205 TRP B C 1
ATOM 3790 O O . TRP B 1 205 ? -13.781 -8.188 -10.328 1 97.19 205 TRP B O 1
ATOM 3800 N N . LYS B 1 206 ? -13.133 -8.211 -12.477 1 95.06 206 LYS B N 1
ATOM 3801 C CA . LYS B 1 206 ? -14.508 -8.203 -12.961 1 95.06 206 LYS B CA 1
ATOM 3802 C C . LYS B 1 206 ? -15.289 -9.398 -12.414 1 95.06 206 LYS B C 1
ATOM 3804 O O . LYS B 1 206 ? -16.406 -9.234 -11.906 1 95.06 206 LYS B O 1
ATOM 3809 N N . GLU B 1 207 ? -14.656 -10.531 -12.5 1 93.25 207 GLU B N 1
ATOM 3810 C CA . GLU B 1 207 ? -15.273 -11.75 -12.008 1 93.25 207 GLU B CA 1
ATOM 3811 C C . GLU B 1 207 ? -15.586 -11.656 -10.523 1 93.25 207 GLU B C 1
ATOM 3813 O O . GLU B 1 207 ? -16.688 -11.992 -10.086 1 93.25 207 GLU B O 1
ATOM 3818 N N . MET B 1 208 ? -14.742 -11.195 -9.758 1 94.81 208 MET B N 1
ATOM 3819 C CA . MET B 1 208 ? -14.875 -11.125 -8.305 1 94.81 208 MET B CA 1
ATOM 3820 C C . MET B 1 208 ? -15.906 -10.07 -7.91 1 94.81 208 MET B C 1
ATOM 3822 O O . MET B 1 208 ? -16.797 -10.344 -7.102 1 94.81 208 MET B O 1
ATOM 3826 N N . LEU B 1 209 ? -15.844 -8.906 -8.5 1 96.06 209 LEU B N 1
ATOM 3827 C CA . LEU B 1 209 ? -16.641 -7.766 -8.062 1 96.06 209 LEU B CA 1
ATOM 3828 C C . LEU B 1 209 ? -18.094 -7.926 -8.492 1 96.06 209 LEU B C 1
ATOM 3830 O O . LEU B 1 209 ? -19 -7.391 -7.852 1 96.06 209 LEU B O 1
ATOM 3834 N N . LEU B 1 210 ? -18.297 -8.664 -9.547 1 94.75 210 LEU B N 1
ATOM 3835 C CA . LEU B 1 210 ? -19.656 -8.852 -10.023 1 94.75 210 LEU B CA 1
ATOM 3836 C C . LEU B 1 210 ? -20.312 -10.055 -9.352 1 94.75 210 LEU B C 1
ATOM 3838 O O . LEU B 1 210 ? -21.516 -10.266 -9.484 1 94.75 210 LEU B O 1
ATOM 3842 N N . SER B 1 211 ? -19.531 -10.836 -8.688 1 92.62 211 SER B N 1
ATOM 3843 C CA . SER B 1 211 ? -20.078 -11.984 -7.965 1 92.62 211 SER B CA 1
ATOM 3844 C C . SER B 1 211 ? -20.875 -11.539 -6.738 1 92.62 211 SER B C 1
ATOM 3846 O O . SER B 1 211 ? -20.766 -10.383 -6.309 1 92.62 211 SER B O 1
ATOM 3848 N N . SER B 1 212 ? -21.656 -12.484 -6.207 1 93.19 212 SER B N 1
ATOM 3849 C CA . SER B 1 212 ? -22.422 -12.18 -5.008 1 93.19 212 SER B CA 1
ATOM 3850 C C . SER B 1 212 ? -21.531 -12.094 -3.779 1 93.19 212 SER B C 1
ATOM 3852 O O . SER B 1 212 ? -20.516 -12.789 -3.697 1 93.19 212 SER B O 1
ATOM 3854 N N . GLY B 1 213 ? -21.859 -11.234 -2.906 1 94.94 213 GLY B N 1
ATOM 3855 C CA . GLY B 1 213 ? -21.078 -11.023 -1.694 1 94.94 213 GLY B CA 1
ATOM 3856 C C . GLY B 1 213 ? -20.453 -9.648 -1.619 1 94.94 213 GLY B C 1
ATOM 3857 O O . GLY B 1 213 ? -20.422 -8.922 -2.611 1 94.94 213 GLY B O 1
ATOM 3858 N N . GLU B 1 214 ? -19.953 -9.281 -0.425 1 96.44 214 GLU B N 1
ATOM 3859 C CA . GLU B 1 214 ? -19.406 -7.945 -0.214 1 96.44 214 GLU B CA 1
ATOM 3860 C C . GLU B 1 214 ? -17.984 -8.008 0.322 1 96.44 214 GLU B C 1
ATOM 3862 O O . GLU B 1 214 ? -17.234 -7.031 0.235 1 96.44 214 GLU B O 1
ATOM 3867 N N . SER B 1 215 ? -17.625 -9.125 0.884 1 97.38 215 SER B N 1
ATOM 3868 C CA . SER B 1 215 ? -16.312 -9.289 1.519 1 97.38 215 SER B CA 1
ATOM 3869 C C . SER B 1 215 ? -15.617 -10.555 1.044 1 97.38 215 SER B C 1
ATOM 3871 O O . SER B 1 215 ? -16.141 -11.664 1.233 1 97.38 215 SER B O 1
ATOM 3873 N N . PHE B 1 216 ? -14.438 -10.398 0.431 1 97.94 216 PHE B N 1
ATOM 3874 C CA . PHE B 1 216 ? -13.742 -11.531 -0.176 1 97.94 216 PHE B CA 1
ATOM 3875 C C . PHE B 1 216 ? -12.328 -11.656 0.366 1 97.94 216 PHE B C 1
ATOM 3877 O O . PHE B 1 216 ? -11.648 -10.648 0.57 1 97.94 216 PHE B O 1
ATOM 3884 N N . LEU B 1 217 ? -11.922 -12.859 0.648 1 98.31 217 LEU B N 1
ATOM 3885 C CA . LEU B 1 217 ? -10.508 -13.203 0.813 1 98.31 217 LEU B CA 1
ATOM 3886 C C . LEU B 1 217 ? -9.953 -13.852 -0.451 1 98.31 217 LEU B C 1
ATOM 3888 O O . LEU B 1 217 ? -10.562 -14.773 -0.998 1 98.31 217 LEU B O 1
ATOM 3892 N N . VAL B 1 218 ? -8.875 -13.352 -0.924 1 98.69 218 VAL B N 1
ATOM 3893 C CA . VAL B 1 218 ? -8.258 -13.875 -2.135 1 98.69 218 VAL B CA 1
ATOM 3894 C C . VAL B 1 218 ? -6.836 -14.344 -1.829 1 98.69 218 VAL B C 1
ATOM 3896 O O . VAL B 1 218 ? -6.012 -13.555 -1.351 1 98.69 218 VAL B O 1
ATOM 3899 N N . VAL B 1 219 ? -6.508 -15.57 -2.057 1 98.75 219 VAL B N 1
ATOM 3900 C CA . VAL B 1 219 ? -5.18 -16.141 -1.821 1 98.75 219 VAL B CA 1
ATOM 3901 C C . VAL B 1 219 ? -4.523 -16.484 -3.154 1 98.75 219 VAL B C 1
ATOM 3903 O O . VAL B 1 219 ? -5.043 -17.312 -3.91 1 98.75 219 VAL B O 1
ATOM 3906 N N . THR B 1 220 ? -3.395 -15.906 -3.414 1 98.38 220 THR B N 1
ATOM 3907 C CA . THR B 1 220 ? -2.803 -16.078 -4.738 1 98.38 220 THR B CA 1
ATOM 3908 C C . THR B 1 220 ? -1.293 -15.859 -4.684 1 98.38 220 THR B C 1
ATOM 3910 O O . THR B 1 220 ? -0.649 -16.172 -3.682 1 98.38 220 THR B O 1
ATOM 3913 N N . HIS B 1 221 ? -0.698 -15.414 -5.805 1 98 221 HIS B N 1
ATOM 3914 C CA . HIS B 1 221 ? 0.75 -15.391 -5.984 1 98 221 HIS B CA 1
ATOM 3915 C C . HIS B 1 221 ? 1.257 -13.969 -6.18 1 98 221 HIS B C 1
ATOM 3917 O O . HIS B 1 221 ? 0.464 -13.023 -6.238 1 98 221 HIS B O 1
ATOM 3923 N N . LYS B 1 222 ? 2.543 -13.812 -6.184 1 96.38 222 LYS B N 1
ATOM 3924 C CA . LYS B 1 222 ? 3.178 -12.5 -6.172 1 96.38 222 LYS B CA 1
ATOM 3925 C C . LYS B 1 222 ? 2.844 -11.719 -7.438 1 96.38 222 LYS B C 1
ATOM 3927 O O . LYS B 1 222 ? 2.332 -10.594 -7.367 1 96.38 222 LYS B O 1
ATOM 3932 N N . SER B 1 223 ? 3.125 -12.273 -8.617 1 96.62 223 SER B N 1
ATOM 3933 C CA . SER B 1 223 ? 2.998 -11.516 -9.859 1 96.62 223 SER B CA 1
ATOM 3934 C C . SER B 1 223 ? 1.545 -11.156 -10.141 1 96.62 223 SER B C 1
ATOM 3936 O O . SER B 1 223 ? 1.251 -10.039 -10.57 1 96.62 223 SER B O 1
ATOM 3938 N N . ILE B 1 224 ? 0.623 -12.086 -9.992 1 97.56 224 ILE B N 1
ATOM 3939 C CA . ILE B 1 224 ? -0.784 -11.773 -10.211 1 97.56 224 ILE B CA 1
ATOM 3940 C C . ILE B 1 224 ? -1.246 -10.734 -9.188 1 97.56 224 ILE B C 1
ATOM 3942 O O . ILE B 1 224 ? -2.053 -9.859 -9.508 1 97.56 224 ILE B O 1
ATOM 3946 N N . LEU B 1 225 ? -0.771 -10.797 -7.973 1 97.69 225 LEU B N 1
ATOM 3947 C CA . LEU B 1 225 ? -1.1 -9.805 -6.961 1 97.69 225 LEU B CA 1
ATOM 3948 C C . LEU B 1 225 ? -0.582 -8.43 -7.363 1 97.69 225 LEU B C 1
ATOM 3950 O O . LEU B 1 225 ? -1.266 -7.418 -7.172 1 97.69 225 LEU B O 1
ATOM 3954 N N . ARG B 1 226 ? 0.632 -8.375 -7.887 1 97.25 226 ARG B N 1
ATOM 3955 C CA . ARG B 1 226 ? 1.142 -7.121 -8.438 1 97.25 226 ARG B CA 1
ATOM 3956 C C . ARG B 1 226 ? 0.194 -6.562 -9.492 1 97.25 226 ARG B C 1
ATOM 3958 O O . ARG B 1 226 ? -0.14 -5.375 -9.469 1 97.25 226 ARG B O 1
ATOM 3965 N N . ALA B 1 227 ? -0.229 -7.418 -10.398 1 98.06 227 ALA B N 1
ATOM 3966 C CA . ALA B 1 227 ? -1.11 -6.996 -11.484 1 98.06 227 ALA B CA 1
ATOM 3967 C C . ALA B 1 227 ? -2.459 -6.531 -10.945 1 98.06 227 ALA B C 1
ATOM 3969 O O . ALA B 1 227 ? -2.992 -5.512 -11.383 1 98.06 227 ALA B O 1
ATOM 3970 N N . LEU B 1 228 ? -2.994 -7.309 -9.992 1 98.44 228 LEU B N 1
ATOM 3971 C CA . LEU B 1 228 ? -4.258 -6.93 -9.375 1 98.44 228 LEU B CA 1
ATOM 3972 C C . LEU B 1 228 ? -4.152 -5.559 -8.719 1 98.44 228 LEU B C 1
ATOM 3974 O O . LEU B 1 228 ? -5.008 -4.695 -8.922 1 98.44 228 LEU B O 1
ATOM 3978 N N . THR B 1 229 ? -3.125 -5.348 -7.984 1 98 229 THR B N 1
ATOM 3979 C CA . THR B 1 229 ? -2.926 -4.09 -7.266 1 98 229 THR B CA 1
ATOM 3980 C C . THR B 1 229 ? -2.732 -2.936 -8.242 1 98 229 THR B C 1
ATOM 3982 O O . THR B 1 229 ? -3.398 -1.904 -8.133 1 98 229 THR B O 1
ATOM 3985 N N . CYS B 1 230 ? -1.887 -3.104 -9.227 1 97.75 230 CYS B N 1
ATOM 39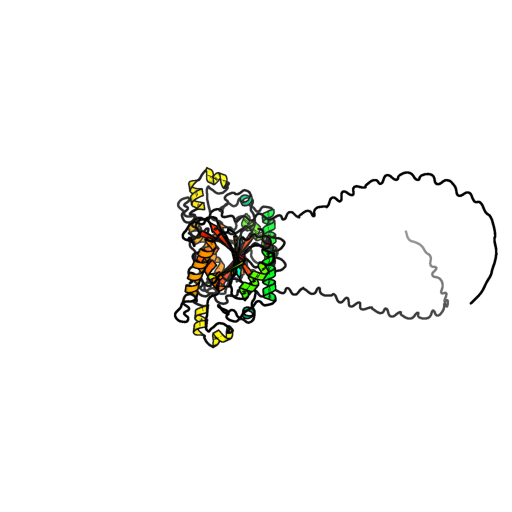86 C CA . CYS B 1 230 ? -1.572 -2.045 -10.18 1 97.75 230 CYS B CA 1
ATOM 3987 C C . CYS B 1 230 ? -2.789 -1.695 -11.023 1 97.75 230 CYS B C 1
ATOM 3989 O O . CYS B 1 230 ? -3.096 -0.519 -11.227 1 97.75 230 CYS B O 1
ATOM 3991 N N . THR B 1 231 ? -3.5 -2.67 -11.508 1 97.69 231 THR B N 1
ATOM 3992 C CA . THR B 1 231 ? -4.668 -2.389 -12.336 1 97.69 231 THR B CA 1
ATOM 3993 C C . THR B 1 231 ? -5.746 -1.673 -11.523 1 97.69 231 THR B C 1
ATOM 3995 O O . THR B 1 231 ? -6.418 -0.773 -12.039 1 97.69 231 THR B O 1
ATOM 3998 N N . ALA B 1 232 ? -5.883 -2.051 -10.289 1 97.56 232 ALA B N 1
ATOM 3999 C CA . ALA B 1 232 ? -6.855 -1.391 -9.422 1 97.56 232 ALA B CA 1
ATOM 4000 C C . ALA B 1 232 ? -6.52 0.088 -9.25 1 97.56 232 ALA B C 1
ATOM 4002 O O . ALA B 1 232 ? -7.418 0.922 -9.109 1 97.56 232 ALA B O 1
ATOM 4003 N N . LEU B 1 233 ? -5.258 0.399 -9.273 1 96.69 233 LEU B N 1
ATOM 4004 C CA . LEU B 1 233 ? -4.812 1.772 -9.062 1 96.69 233 LEU B CA 1
ATOM 4005 C C . LEU B 1 233 ? -4.684 2.512 -10.391 1 96.69 233 LEU B C 1
ATOM 4007 O O . LEU B 1 233 ? -4.316 3.689 -10.414 1 96.69 233 LEU B O 1
ATOM 4011 N N . GLY B 1 234 ? -4.895 1.807 -11.508 1 94.81 234 GLY B N 1
ATOM 4012 C CA . GLY B 1 234 ? -4.836 2.412 -12.828 1 94.81 234 GLY B CA 1
ATOM 4013 C C . GLY B 1 234 ? -3.43 2.459 -13.398 1 94.81 234 GLY B C 1
ATOM 4014 O O . GLY B 1 234 ? -3.133 3.285 -14.266 1 94.81 234 GLY B O 1
ATOM 4015 N N . LEU B 1 235 ? -2.551 1.642 -12.922 1 96.31 235 LEU B N 1
ATOM 4016 C CA . LEU B 1 235 ? -1.166 1.593 -13.375 1 96.31 235 LEU B CA 1
ATOM 4017 C C . LEU B 1 235 ? -0.994 0.556 -14.484 1 96.31 235 LEU B C 1
ATOM 4019 O O . LEU B 1 235 ? -1.6 -0.518 -14.43 1 96.31 235 LEU B O 1
ATOM 4023 N N . GLY B 1 236 ? -0.178 0.813 -15.484 1 96.25 236 GLY B N 1
ATOM 4024 C CA . GLY B 1 236 ? 0.069 -0.095 -16.594 1 96.25 236 GLY B CA 1
ATOM 4025 C C . GLY B 1 236 ? 1.144 -1.124 -16.297 1 96.25 236 GLY B C 1
ATOM 4026 O O . GLY B 1 236 ? 1.744 -1.106 -15.219 1 96.25 236 GLY B O 1
ATOM 4027 N N . PRO B 1 237 ? 1.372 -1.99 -17.266 1 96.75 237 PRO B N 1
ATOM 4028 C CA . PRO B 1 237 ? 2.314 -3.092 -17.047 1 96.75 237 PRO B CA 1
ATOM 4029 C C . PRO B 1 237 ? 3.736 -2.607 -16.781 1 96.75 237 PRO B C 1
ATOM 4031 O O . PRO B 1 237 ? 4.547 -3.342 -16.219 1 96.75 237 PRO B O 1
ATOM 4034 N N . GLU B 1 238 ? 4.059 -1.384 -17.219 1 94.69 238 GLU B N 1
ATOM 4035 C CA . GLU B 1 238 ? 5.395 -0.842 -16.969 1 94.69 238 GLU B CA 1
ATOM 4036 C C . GLU B 1 238 ? 5.645 -0.65 -15.477 1 94.69 238 GLU B C 1
ATOM 4038 O O . GLU B 1 238 ? 6.789 -0.483 -15.047 1 94.69 238 GLU B O 1
ATOM 4043 N N . ARG B 1 239 ? 4.613 -0.75 -14.656 1 95.69 239 ARG B N 1
ATOM 4044 C CA . ARG B 1 239 ? 4.727 -0.531 -13.219 1 95.69 239 ARG B CA 1
ATOM 4045 C C . ARG B 1 239 ? 4.746 -1.855 -12.461 1 95.69 239 ARG B C 1
ATOM 4047 O O . ARG B 1 239 ? 4.57 -1.883 -11.242 1 95.69 239 ARG B O 1
ATOM 4054 N N . PHE B 1 240 ? 5.016 -2.926 -13.148 1 95 240 PHE B N 1
ATOM 4055 C CA . PHE B 1 240 ? 5 -4.281 -12.609 1 95 240 PHE B CA 1
ATOM 4056 C C . PHE B 1 240 ? 5.871 -4.383 -11.367 1 95 240 PHE B C 1
ATOM 4058 O O . PHE B 1 240 ? 5.512 -5.07 -10.406 1 95 240 PHE B O 1
ATOM 4065 N N . ARG B 1 241 ? 6.945 -3.654 -11.328 1 93.69 241 ARG B N 1
ATOM 4066 C CA . ARG B 1 241 ? 7.895 -3.791 -10.227 1 93.69 241 ARG B CA 1
ATOM 4067 C C . ARG B 1 241 ? 7.812 -2.594 -9.281 1 93.69 241 ARG B C 1
ATOM 4069 O O . ARG B 1 241 ? 8.703 -2.395 -8.453 1 93.69 241 ARG B O 1
ATOM 4076 N N . SER B 1 242 ? 6.785 -1.808 -9.344 1 95.06 242 SER B N 1
ATOM 4077 C CA . SER B 1 242 ? 6.648 -0.639 -8.484 1 95.06 242 SER B CA 1
ATOM 4078 C C . SER B 1 242 ? 6.211 -1.038 -7.074 1 95.06 242 SER B C 1
ATOM 4080 O O . SER B 1 242 ? 6.23 -0.216 -6.156 1 95.06 242 SER B O 1
ATOM 4082 N N . ILE B 1 243 ? 5.828 -2.283 -6.926 1 94.81 243 ILE B N 1
ATOM 4083 C CA . ILE B 1 243 ? 5.383 -2.775 -5.625 1 94.81 243 ILE B CA 1
ATOM 4084 C C . ILE B 1 243 ? 5.969 -4.164 -5.371 1 94.81 243 ILE B C 1
ATOM 4086 O O . ILE B 1 243 ? 6.371 -4.855 -6.312 1 94.81 243 ILE B O 1
ATOM 4090 N N . ASP B 1 244 ? 6.047 -4.523 -4.168 1 92.56 244 ASP B N 1
ATOM 4091 C CA . ASP B 1 244 ? 6.52 -5.848 -3.766 1 92.56 244 ASP B CA 1
ATOM 4092 C C . ASP B 1 244 ? 5.688 -6.395 -2.605 1 92.56 244 ASP B C 1
ATOM 4094 O O . ASP B 1 244 ? 5.238 -5.633 -1.745 1 92.56 244 ASP B O 1
ATOM 4098 N N . ILE B 1 245 ? 5.461 -7.672 -2.664 1 94.81 245 ILE B N 1
ATOM 4099 C CA . ILE B 1 245 ? 4.605 -8.281 -1.652 1 94.81 245 ILE B CA 1
ATOM 4100 C C . ILE B 1 245 ? 5.293 -9.523 -1.08 1 94.81 245 ILE B C 1
ATOM 4102 O O . ILE B 1 245 ? 5.738 -10.391 -1.83 1 94.81 245 ILE B O 1
ATOM 4106 N N . ASN B 1 246 ? 5.352 -9.656 0.177 1 94.25 246 ASN B N 1
ATOM 4107 C CA . ASN B 1 246 ? 5.969 -10.781 0.873 1 94.25 246 ASN B CA 1
ATOM 4108 C C . ASN B 1 246 ? 5.016 -11.969 0.965 1 94.25 246 ASN B C 1
ATOM 4110 O O . ASN B 1 246 ? 3.801 -11.812 0.826 1 94.25 246 ASN B O 1
ATOM 4114 N N . ASN B 1 247 ? 5.629 -13.156 1.123 1 95.31 247 ASN B N 1
ATOM 4115 C CA . ASN B 1 247 ? 4.797 -14.297 1.491 1 95.31 247 ASN B CA 1
ATOM 4116 C C . ASN B 1 247 ? 4.008 -14.031 2.77 1 95.31 247 ASN B C 1
ATOM 4118 O O . ASN B 1 247 ? 4.574 -13.594 3.771 1 95.31 247 ASN B O 1
ATOM 4122 N N . GLY B 1 248 ? 2.734 -14.258 2.688 1 93.62 248 GLY B N 1
ATOM 4123 C CA . GLY B 1 248 ? 1.881 -14 3.836 1 93.62 248 GLY B CA 1
ATOM 4124 C C . GLY B 1 248 ? 1.462 -12.547 3.951 1 93.62 248 GLY B C 1
ATOM 4125 O O . GLY B 1 248 ? 0.747 -12.172 4.883 1 93.62 248 GLY B O 1
ATOM 4126 N N . GLY B 1 249 ? 1.902 -11.711 3.057 1 94.44 249 GLY B N 1
ATOM 4127 C CA . GLY B 1 249 ? 1.512 -10.312 3.053 1 94.44 249 GLY B CA 1
ATOM 4128 C C . GLY B 1 249 ? 0.05 -10.102 2.707 1 94.44 249 GLY B C 1
ATOM 4129 O O . GLY B 1 249 ? -0.491 -10.781 1.832 1 94.44 249 GLY B O 1
ATOM 4130 N N . ILE B 1 250 ? -0.588 -9.133 3.396 1 95 250 ILE B N 1
ATOM 4131 C CA . ILE B 1 250 ? -2.016 -8.891 3.219 1 95 250 ILE B CA 1
ATOM 4132 C C . ILE B 1 250 ? -2.227 -7.5 2.613 1 95 250 ILE B C 1
ATOM 4134 O O . ILE B 1 250 ? -1.602 -6.527 3.043 1 95 250 ILE B O 1
ATOM 4138 N N . CYS B 1 251 ? -2.99 -7.426 1.607 1 96.5 251 CYS B N 1
ATOM 4139 C CA . CYS B 1 251 ? -3.424 -6.188 0.976 1 96.5 251 CYS B CA 1
ATOM 4140 C C . CYS B 1 251 ? -4.941 -6.051 1.025 1 96.5 251 CYS B C 1
ATOM 4142 O O . CYS B 1 251 ? -5.664 -7.035 0.856 1 96.5 251 CYS B O 1
ATOM 4144 N N . VAL B 1 252 ? -5.449 -4.832 1.198 1 96.81 252 VAL B N 1
ATOM 4145 C CA . VAL B 1 252 ? -6.887 -4.637 1.322 1 96.81 252 VAL B CA 1
ATOM 4146 C C . VAL B 1 252 ? -7.34 -3.516 0.391 1 96.81 252 VAL B C 1
ATOM 4148 O O . VAL B 1 252 ? -6.762 -2.428 0.394 1 96.81 252 VAL B O 1
ATOM 4151 N N . PHE B 1 253 ? -8.352 -3.795 -0.393 1 97.25 253 PHE B N 1
ATOM 4152 C CA . PHE B 1 253 ? -8.977 -2.82 -1.279 1 97.25 253 PHE B CA 1
ATOM 4153 C C . PHE B 1 253 ? -10.445 -2.637 -0.928 1 97.25 253 PHE B C 1
ATOM 4155 O O . PHE B 1 253 ? -11.148 -3.607 -0.633 1 97.25 253 PHE B O 1
ATOM 4162 N N . ASN B 1 254 ? -10.914 -1.431 -0.983 1 96.31 254 ASN B N 1
ATOM 4163 C CA . ASN B 1 254 ? -12.328 -1.095 -0.977 1 96.31 254 ASN B CA 1
ATOM 4164 C C . ASN B 1 254 ? -12.812 -0.653 -2.357 1 96.31 254 ASN B C 1
ATOM 4166 O O . ASN B 1 254 ? -12.102 0.068 -3.062 1 96.31 254 ASN B O 1
ATOM 4170 N N . PHE B 1 255 ? -13.953 -1.083 -2.723 1 96.38 255 PHE B N 1
ATOM 4171 C CA . PHE B 1 255 ? -14.57 -0.69 -3.984 1 96.38 255 PHE B CA 1
ATOM 4172 C C . PHE B 1 255 ? -15.93 -0.044 -3.746 1 96.38 255 PHE B C 1
ATOM 4174 O O . PHE B 1 255 ? -16.719 -0.539 -2.943 1 96.38 255 PHE B O 1
ATOM 4181 N N . ASN B 1 256 ? -16.156 1.062 -4.383 1 93.94 256 ASN B N 1
ATOM 4182 C CA . ASN B 1 256 ? -17.484 1.662 -4.312 1 93.94 256 ASN B CA 1
ATOM 4183 C C . ASN B 1 256 ? -18.438 1.041 -5.332 1 93.94 256 ASN B C 1
ATOM 4185 O O . ASN B 1 256 ? -18.078 0.089 -6.027 1 93.94 256 ASN B O 1
ATOM 4189 N N . ASN B 1 257 ? -19.641 1.542 -5.445 1 94.19 257 ASN B N 1
ATOM 4190 C CA . ASN B 1 257 ? -20.672 0.956 -6.285 1 94.19 257 ASN B CA 1
ATOM 4191 C C . ASN B 1 257 ? -20.344 1.108 -7.77 1 94.19 257 ASN B C 1
ATOM 4193 O O . ASN B 1 257 ? -20.953 0.443 -8.609 1 94.19 257 ASN B O 1
ATOM 4197 N N . ARG B 1 258 ? -19.422 1.904 -8.102 1 93.44 258 ARG B N 1
ATOM 4198 C CA . ARG B 1 258 ? -19.047 2.121 -9.5 1 93.44 258 ARG B CA 1
ATOM 4199 C C . ARG B 1 258 ? -17.891 1.206 -9.906 1 93.44 258 ARG B C 1
ATOM 4201 O O . ARG B 1 258 ? -17.453 1.241 -11.055 1 93.44 258 ARG B O 1
ATOM 4208 N N . GLY B 1 259 ? -17.406 0.404 -8.938 1 95.38 259 GLY B N 1
ATOM 4209 C CA . GLY B 1 259 ? -16.297 -0.484 -9.227 1 95.38 259 GLY B CA 1
ATOM 4210 C C . GLY B 1 259 ? -14.945 0.217 -9.188 1 95.38 259 GLY B C 1
ATOM 4211 O O . GLY B 1 259 ? -13.992 -0.225 -9.828 1 95.38 259 GLY B O 1
ATOM 4212 N N . GLU B 1 260 ? -14.93 1.366 -8.547 1 95 260 GLU B N 1
ATOM 4213 C CA . GLU B 1 260 ? -13.703 2.135 -8.367 1 95 260 GLU B CA 1
ATOM 4214 C C . GLU B 1 260 ? -12.984 1.74 -7.078 1 95 260 GLU B C 1
ATOM 4216 O O . GLU B 1 260 ? -13.625 1.562 -6.035 1 95 260 GLU B O 1
ATOM 4221 N N . ALA B 1 261 ? -11.695 1.651 -7.176 1 96.69 261 ALA B N 1
ATOM 4222 C CA . ALA B 1 261 ? -10.922 1.053 -6.094 1 96.69 261 ALA B CA 1
ATOM 4223 C C . ALA B 1 261 ? -10.312 2.127 -5.195 1 96.69 261 ALA B C 1
ATOM 4225 O O . ALA B 1 261 ? -9.977 3.219 -5.664 1 96.69 261 ALA B O 1
ATOM 4226 N N . MET B 1 262 ? -10.156 1.827 -3.975 1 96.06 262 MET B N 1
ATOM 4227 C CA . MET B 1 262 ? -9.328 2.537 -3.004 1 96.06 262 MET B CA 1
ATOM 4228 C C . MET B 1 262 ? -8.453 1.565 -2.225 1 96.06 262 MET B C 1
ATOM 4230 O O . MET B 1 262 ? -8.945 0.59 -1.658 1 96.06 262 MET B O 1
ATOM 4234 N N . LEU B 1 263 ? -7.156 1.771 -2.242 1 97 263 LEU B N 1
ATOM 4235 C CA . LEU B 1 263 ? -6.227 0.944 -1.481 1 97 263 LEU B CA 1
ATOM 4236 C C . LEU B 1 263 ? -6.246 1.324 -0.005 1 97 263 LEU B C 1
ATOM 4238 O O . LEU B 1 263 ? -5.93 2.461 0.352 1 97 263 LEU B O 1
ATOM 4242 N N . GLU B 1 264 ? -6.566 0.43 0.835 1 95.12 264 GLU B N 1
ATOM 4243 C CA . GLU B 1 264 ? -6.652 0.656 2.275 1 95.12 264 GLU B CA 1
ATOM 4244 C C . GLU B 1 264 ? -5.363 0.237 2.977 1 95.12 264 GLU B C 1
ATOM 4246 O O . GLU B 1 264 ? -4.957 0.856 3.963 1 95.12 264 GLU B O 1
ATOM 4251 N N . ALA B 1 265 ? -4.793 -0.825 2.547 1 94.94 265 ALA B N 1
ATOM 4252 C CA . ALA B 1 265 ? -3.553 -1.348 3.113 1 94.94 265 ALA B CA 1
ATOM 4253 C C . ALA B 1 265 ? -2.805 -2.205 2.096 1 94.94 265 ALA B C 1
ATOM 4255 O O . ALA B 1 265 ? -3.422 -2.885 1.273 1 94.94 265 ALA B O 1
ATOM 4256 N N . PHE B 1 266 ? -1.499 -2.119 2.162 1 96 266 PHE B N 1
ATOM 4257 C CA . PHE B 1 266 ? -0.665 -2.887 1.246 1 96 266 PHE B CA 1
ATOM 4258 C C . PHE B 1 266 ? 0.47 -3.576 1.994 1 96 266 PHE B C 1
ATOM 4260 O O . PHE B 1 266 ? 1.259 -2.918 2.678 1 96 266 PHE B O 1
ATOM 4267 N N . ASN B 1 267 ? 0.579 -4.918 1.856 1 94 267 ASN B N 1
ATOM 4268 C CA . ASN B 1 267 ? 1.652 -5.777 2.348 1 94 267 ASN B CA 1
ATOM 4269 C C . ASN B 1 267 ? 1.822 -5.652 3.857 1 94 267 ASN B C 1
ATOM 4271 O O . ASN B 1 267 ? 2.924 -5.387 4.344 1 94 267 ASN B O 1
ATOM 4275 N N . MET B 1 268 ? 0.742 -5.797 4.559 1 87 268 MET B N 1
ATOM 4276 C CA . MET B 1 268 ? 0.778 -5.906 6.016 1 87 268 MET B CA 1
ATOM 4277 C C . MET B 1 268 ? 1.4 -7.234 6.445 1 87 268 MET B C 1
ATOM 4279 O O . MET B 1 268 ? 0.966 -8.297 6.004 1 87 268 MET B O 1
ATOM 4283 N N . THR B 1 269 ? 2.42 -7.133 7.32 1 80.5 269 THR B N 1
ATOM 4284 C CA . THR B 1 269 ? 3.123 -8.359 7.688 1 80.5 269 THR B CA 1
ATOM 4285 C C . THR B 1 269 ? 3.35 -8.422 9.195 1 80.5 269 THR B C 1
ATOM 4287 O O . THR B 1 269 ? 4.098 -9.273 9.68 1 80.5 269 THR B O 1
ATOM 4290 N N . ALA B 1 270 ? 2.711 -7.531 9.906 1 74.88 270 ALA B N 1
ATOM 4291 C CA . ALA B 1 270 ? 2.984 -7.457 11.344 1 74.88 270 ALA B CA 1
ATOM 4292 C C . ALA B 1 270 ? 2.65 -8.781 12.031 1 74.88 270 ALA B C 1
ATOM 4294 O O . ALA B 1 270 ? 3.33 -9.18 12.977 1 74.88 270 ALA B O 1
ATOM 4295 N N . HIS B 1 271 ? 1.675 -9.414 11.555 1 72.69 271 HIS B N 1
ATOM 4296 C CA . HIS B 1 271 ? 1.222 -10.664 12.156 1 72.69 271 HIS B CA 1
ATOM 4297 C C . HIS B 1 271 ? 2.266 -11.758 12 1 72.69 271 HIS B C 1
ATOM 4299 O O . HIS B 1 271 ? 2.174 -12.812 12.648 1 72.69 271 HIS B O 1
ATOM 4305 N N . MET B 1 272 ? 3.174 -11.531 11.188 1 74.31 272 MET B N 1
ATOM 4306 C CA . MET B 1 272 ? 4.234 -12.508 10.969 1 74.31 272 MET B CA 1
ATOM 4307 C C . MET B 1 272 ? 5.301 -12.406 12.055 1 74.31 272 MET B C 1
ATOM 4309 O O . MET B 1 272 ? 6.16 -13.289 12.172 1 74.31 272 MET B O 1
ATOM 4313 N N . TYR B 1 273 ? 5.113 -11.289 12.883 1 71.38 273 TYR B N 1
ATOM 4314 C CA . TYR B 1 273 ? 6.137 -11.047 13.891 1 71.38 273 TYR B CA 1
ATOM 4315 C C . TYR B 1 273 ? 5.535 -11.047 15.289 1 71.38 273 TYR B C 1
ATOM 4317 O O . TYR B 1 273 ? 4.32 -10.93 15.453 1 71.38 273 TYR B O 1
ATOM 4325 N N . SER B 1 274 ? 6.18 -11.391 16.406 1 63.56 274 SER B N 1
ATOM 4326 C CA . SER B 1 274 ? 5.668 -11.664 17.734 1 63.56 274 SER B CA 1
ATOM 4327 C C . SER B 1 274 ? 5.305 -10.375 18.469 1 63.56 274 SER B C 1
ATOM 4329 O O . SER B 1 274 ? 4.316 -10.328 19.203 1 63.56 274 SER B O 1
ATOM 4331 N N . ASP B 1 275 ? 6.004 -9.336 18.469 1 63.72 275 ASP B N 1
ATOM 4332 C CA . ASP B 1 275 ? 5.805 -8.242 19.406 1 63.72 275 ASP B CA 1
ATOM 4333 C C . ASP B 1 275 ? 5.461 -6.941 18.688 1 63.72 275 ASP B C 1
ATOM 4335 O O . ASP B 1 275 ? 5.613 -5.852 19.25 1 63.72 275 ASP B O 1
ATOM 4339 N N . HIS B 1 276 ? 4.77 -7.012 17.641 1 67.06 276 HIS B N 1
ATOM 4340 C CA . HIS B 1 276 ? 4.41 -5.824 16.875 1 67.06 276 HIS B CA 1
ATOM 4341 C C . HIS B 1 276 ? 5.633 -4.949 16.609 1 67.06 276 HIS B C 1
ATOM 4343 O O . HIS B 1 276 ? 5.52 -3.725 16.547 1 67.06 276 HIS B O 1
ATOM 4349 N N . VAL B 1 277 ? 6.805 -5.488 16.844 1 63.47 277 VAL B N 1
ATOM 4350 C CA . VAL B 1 277 ? 8.039 -4.77 16.531 1 63.47 277 VAL B CA 1
ATOM 4351 C C . VAL B 1 277 ? 8.531 -5.164 15.148 1 63.47 277 VAL B C 1
ATOM 4353 O O . VAL B 1 277 ? 8.688 -6.352 14.852 1 63.47 277 VAL B O 1
ATOM 4356 N N . TYR B 1 278 ? 8.547 -4.145 14.273 1 69.19 278 TYR B N 1
ATOM 4357 C CA . TYR B 1 278 ? 9 -4.426 12.914 1 69.19 278 TYR B CA 1
ATOM 4358 C C . TYR B 1 278 ? 10.492 -4.727 12.891 1 69.19 278 TYR B C 1
ATOM 4360 O O . TYR B 1 278 ? 11.273 -4.094 13.609 1 69.19 278 TYR B O 1
ATOM 4368 N N . PRO B 1 279 ? 10.852 -5.809 12.094 1 61.72 279 PRO B N 1
ATOM 4369 C CA . PRO B 1 279 ? 12.273 -6.148 12 1 61.72 279 PRO B CA 1
ATOM 4370 C C . PRO B 1 279 ? 13.094 -5.074 11.289 1 61.72 279 PRO B C 1
ATOM 4372 O O . PRO B 1 279 ? 12.578 -4.391 10.398 1 61.72 279 PRO B O 1
ATOM 4375 N N . GLY B 1 280 ? 14.32 -4.664 11.812 1 59.31 280 GLY B N 1
ATOM 4376 C CA . GLY B 1 280 ? 15.227 -3.709 11.188 1 59.31 280 GLY B CA 1
ATOM 4377 C C . GLY B 1 280 ? 15.906 -4.258 9.953 1 59.31 280 GLY B C 1
ATOM 4378 O O . GLY B 1 280 ? 15.992 -5.473 9.766 1 59.31 280 GLY B O 1
#

Foldseek 3Di:
DDDDDDDDPDDDDDDDDDDPDDPPPPPPPPPPPPVVPPPPPPPPPVPPDDDPCPVDCPVQFDALQQAFFPFKAKEKEAEAFAWPCNVQQAAAFQDLPIAHDPRRLVLLLLLLVVCVPPDAQEEEEAPRHRQVSSSCSSCPPPPHYYYYDPLQGGFHPPPRHPDHLVVCCVVPVPLSVCCVPPLQPRDDPRDRRLQVLLVSLSVVLNVVRRDDTHYYYYYHHWQNVLSNVQVLSPHDSRCSPVDGEDHSFMWMWIAGRSNHIDTDDGGDCLSVDDPSDDDD/DDDDDDDDDDDDDDDDPDDPPDPDDPPPPPPVCPPPPPPPPPPPPPPPDDPPCPVDCPVQFDALQQDFFPFKAKEKEAEAFAWPCNVQQAAAFQNLPIAHDPRRLVLLLLLLVVCVPPDAQEEEEAPRHRQVSSSCSSCPPPPHYYYYDPLQGGFHPPPRHPDHLVVCCVPPVPLSVCCVPPLQPRDDPNDRRLQVLLVSLSVVLNVVRRDDTHYYYYYHHWQNVLSNVQVLSPHDSRCSPVDGEDHSFMWMWIAGRSNHIDTDDGGDCLSVDDPSDDDD